Protein AF-A0A7S1JGA7-F1 (afdb_monomer_lite)

Structure (mmCIF, N/CA/C/O backbone):
data_AF-A0A7S1JGA7-F1
#
_entry.id   AF-A0A7S1JGA7-F1
#
loop_
_atom_site.group_PDB
_atom_site.id
_atom_site.type_symbol
_atom_site.label_atom_id
_atom_site.label_alt_id
_atom_site.label_comp_id
_atom_site.label_asym_id
_atom_site.label_entity_id
_atom_site.label_seq_id
_atom_site.pdbx_PDB_ins_code
_atom_site.Cartn_x
_atom_site.Cartn_y
_atom_site.Cartn_z
_atom_site.occupancy
_atom_site.B_iso_or_equiv
_atom_site.auth_seq_id
_atom_site.auth_comp_id
_atom_site.auth_asym_id
_atom_site.auth_atom_id
_atom_site.pdbx_PDB_model_num
ATOM 1 N N . ALA A 1 1 ? 22.722 41.659 34.647 1.00 32.97 1 ALA A N 1
ATOM 2 C CA . ALA A 1 1 ? 23.735 42.444 33.923 1.00 32.97 1 ALA A CA 1
ATOM 3 C C . ALA A 1 1 ? 23.014 43.344 32.929 1.00 32.97 1 ALA A C 1
ATOM 5 O O . ALA A 1 1 ? 22.325 42.823 32.070 1.00 32.97 1 ALA A O 1
ATOM 6 N N . VAL A 1 2 ? 23.098 44.653 33.191 1.00 38.41 2 VAL A N 1
ATOM 7 C CA . VAL A 1 2 ? 22.962 45.831 32.311 1.00 38.41 2 VAL A CA 1
ATOM 8 C C . VAL A 1 2 ? 22.034 45.732 31.089 1.00 38.41 2 VAL A C 1
ATOM 10 O O . VAL A 1 2 ? 22.350 45.018 30.146 1.00 38.41 2 VAL A O 1
ATOM 13 N N . LEU A 1 3 ? 20.968 46.545 31.071 1.00 35.88 3 LEU A N 1
ATOM 14 C CA . LEU A 1 3 ? 20.708 47.625 30.088 1.00 35.88 3 LEU A CA 1
ATOM 15 C C . LEU A 1 3 ? 19.356 48.328 30.400 1.00 35.88 3 LEU A C 1
ATOM 17 O O . LEU A 1 3 ? 18.576 47.795 31.189 1.00 35.88 3 LEU A O 1
ATOM 21 N N . PRO A 1 4 ? 19.124 49.569 29.924 1.00 51.06 4 PRO A N 1
ATOM 22 C CA . PRO A 1 4 ? 18.794 50.690 30.798 1.00 51.06 4 PRO A CA 1
ATOM 23 C C . PRO A 1 4 ? 17.440 51.354 30.498 1.00 51.06 4 PRO A C 1
ATOM 25 O O . PRO A 1 4 ? 16.818 51.164 29.458 1.00 51.06 4 PRO A O 1
ATOM 28 N N . SER A 1 5 ? 17.032 52.199 31.440 1.00 45.12 5 SER A N 1
ATOM 29 C CA . SER A 1 5 ? 15.947 53.177 31.362 1.00 45.12 5 SER A CA 1
ATOM 30 C C . SER A 1 5 ? 16.303 54.397 30.498 1.00 45.12 5 SER A C 1
ATOM 32 O O . SER A 1 5 ? 17.408 54.924 30.623 1.00 45.12 5 SER A O 1
ATOM 34 N N . GLY A 1 6 ? 15.338 54.910 29.722 1.00 33.16 6 GLY A N 1
ATOM 35 C CA . GLY A 1 6 ? 15.445 56.186 29.001 1.00 33.16 6 GLY A CA 1
ATOM 36 C C . GLY A 1 6 ? 14.100 56.760 28.516 1.00 33.16 6 GLY A C 1
ATOM 37 O O . GLY A 1 6 ? 13.544 56.273 27.544 1.00 33.16 6 GLY A O 1
ATOM 38 N N . HIS A 1 7 ? 13.643 57.801 29.228 1.00 33.69 7 HIS A N 1
ATOM 39 C CA . HIS A 1 7 ? 12.920 59.029 28.819 1.00 33.69 7 HIS A CA 1
ATOM 40 C C . HIS A 1 7 ? 11.558 59.039 28.061 1.00 33.69 7 HIS A C 1
ATOM 42 O O . HIS A 1 7 ? 11.472 58.719 26.884 1.00 33.69 7 HIS A O 1
ATOM 48 N N . SER A 1 8 ? 10.520 59.525 28.784 1.00 33.44 8 SER A N 1
ATOM 49 C CA . SER A 1 8 ? 9.614 60.697 28.542 1.00 33.44 8 SER A CA 1
ATOM 50 C C . SER A 1 8 ? 9.329 61.159 27.090 1.00 33.44 8 SER A C 1
ATOM 52 O O . SER A 1 8 ? 10.276 61.317 26.335 1.00 33.44 8 SER A O 1
ATOM 54 N N . HIS A 1 9 ? 8.124 61.559 26.630 1.00 35.88 9 HIS A N 1
ATOM 55 C CA . HIS A 1 9 ? 7.052 62.417 27.204 1.00 35.88 9 HIS A CA 1
ATOM 56 C C . HIS A 1 9 ? 5.792 62.431 26.238 1.00 35.88 9 HIS A C 1
ATOM 58 O O . HIS A 1 9 ? 5.765 61.585 25.352 1.00 35.88 9 HIS A O 1
ATOM 64 N N . PRO A 1 10 ? 4.723 63.272 26.370 1.00 51.03 10 PRO A N 1
ATOM 65 C CA . PRO A 1 10 ? 3.353 62.845 26.730 1.00 51.03 10 PRO A CA 1
ATOM 66 C C . PRO A 1 10 ? 2.221 63.137 25.693 1.00 51.03 10 PRO A C 1
ATOM 68 O O . PRO A 1 10 ? 2.483 63.560 24.573 1.00 51.03 10 PRO A O 1
ATOM 71 N N . SER A 1 11 ? 0.960 63.017 26.165 1.00 31.55 11 SER A N 1
ATOM 72 C CA . SER A 1 11 ? -0.365 63.393 25.590 1.00 31.55 11 SER A CA 1
ATOM 73 C C . SER A 1 11 ? -1.135 62.222 24.950 1.00 31.55 11 SER A C 1
ATOM 75 O O . SER A 1 11 ? -0.540 61.388 24.293 1.00 31.55 11 SER A O 1
ATOM 77 N N . SER A 1 12 ? -2.450 62.033 25.081 1.00 31.97 12 SER A N 1
ATOM 78 C CA . SER A 1 12 ? -3.547 62.675 25.819 1.00 31.97 12 SER A CA 1
ATOM 79 C C . SER A 1 12 ? -4.762 61.716 25.785 1.00 31.97 12 SER A C 1
ATOM 81 O O . SER A 1 12 ? -4.814 60.825 24.943 1.00 31.97 12 SER A O 1
ATOM 83 N N . SER A 1 13 ? -5.742 61.953 26.665 1.00 30.86 13 SER A N 1
ATOM 84 C CA . SER A 1 13 ? -7.159 61.552 26.530 1.00 30.86 13 SER A CA 1
ATOM 85 C C . SER A 1 13 ? -7.577 60.107 26.865 1.00 30.86 13 SER A C 1
ATOM 87 O O . SER A 1 13 ? -7.687 59.239 26.013 1.00 30.86 13 SER A O 1
ATOM 89 N N . GLY A 1 14 ? -7.923 59.919 28.145 1.00 34.78 14 GLY A N 1
ATOM 90 C CA . GLY A 1 14 ? -9.293 59.602 28.580 1.00 34.78 14 GLY A CA 1
ATOM 91 C C . GLY A 1 14 ? -9.893 58.229 28.262 1.00 34.78 14 GLY A C 1
ATOM 92 O O . GLY A 1 14 ? -10.417 58.032 27.179 1.00 34.78 14 GLY A O 1
ATOM 93 N N . MET A 1 15 ? -10.011 57.371 29.282 1.00 29.48 15 MET A N 1
ATOM 94 C CA . MET A 1 15 ? -11.304 56.799 29.696 1.00 29.48 15 MET A CA 1
ATOM 95 C C . MET A 1 15 ? -11.171 56.015 31.009 1.00 29.48 15 MET A C 1
ATOM 97 O O . MET A 1 15 ? -10.240 55.240 31.207 1.00 29.48 15 MET A O 1
ATOM 101 N N . VAL A 1 16 ? -12.127 56.236 31.907 1.00 42.97 16 VAL A N 1
ATOM 102 C CA . VAL A 1 16 ? -12.306 55.533 33.181 1.00 42.97 16 VAL A CA 1
ATOM 103 C C . VAL A 1 16 ? -12.892 54.146 32.913 1.00 42.97 16 VAL A C 1
ATOM 105 O O . VAL A 1 16 ? -13.997 54.067 32.387 1.00 42.97 16 VAL A O 1
ATOM 108 N N . VAL A 1 17 ? -12.207 53.068 33.320 1.00 35.47 17 VAL A N 1
ATOM 109 C CA . VAL A 1 17 ? -12.809 51.731 33.506 1.00 35.47 17 VAL A CA 1
ATOM 110 C C . VAL A 1 17 ? -12.188 51.039 34.732 1.00 35.47 17 VAL A C 1
ATOM 112 O O . VAL A 1 17 ? -10.997 51.150 35.007 1.00 35.47 17 VAL A O 1
ATOM 115 N N . HIS A 1 18 ? -13.063 50.378 35.488 1.00 32.41 18 HIS A N 1
ATOM 116 C CA . HIS A 1 18 ? -12.925 49.749 36.802 1.00 32.41 18 HIS A CA 1
ATOM 117 C C . HIS A 1 18 ? -11.618 48.996 37.129 1.00 32.41 18 HIS A C 1
ATOM 119 O O . HIS A 1 18 ? -11.155 48.133 36.389 1.00 32.41 18 HIS A O 1
ATOM 125 N N . ARG A 1 19 ? -11.118 49.231 38.355 1.00 38.94 19 ARG A N 1
ATOM 126 C CA . ARG A 1 19 ? -10.185 48.353 39.082 1.00 38.94 19 ARG A CA 1
ATOM 127 C C . ARG A 1 19 ? -10.879 47.039 39.454 1.00 38.94 19 ARG A C 1
ATOM 129 O O . ARG A 1 19 ? -11.852 47.057 40.204 1.00 38.94 19 ARG A O 1
ATOM 136 N N . GLY A 1 20 ? -10.305 45.917 39.031 1.00 40.84 20 GLY A N 1
ATOM 137 C CA . GLY A 1 20 ? -10.621 44.596 39.562 1.00 40.84 20 GLY A CA 1
ATOM 138 C C . GLY A 1 20 ? -9.702 43.517 38.990 1.00 40.84 20 GLY A C 1
ATOM 139 O O . GLY A 1 20 ? -9.738 43.261 37.797 1.00 40.84 20 GLY A O 1
ATOM 140 N N . VAL A 1 21 ? -8.950 42.856 39.878 1.00 48.00 21 VAL A N 1
ATOM 141 C CA . VAL A 1 21 ? -8.251 41.567 39.680 1.00 48.00 21 VAL A CA 1
ATOM 142 C C . VAL A 1 21 ? -6.917 41.600 38.901 1.00 48.00 21 VAL A C 1
ATOM 144 O O . VAL A 1 21 ? -6.847 41.249 37.731 1.00 48.00 21 VAL A O 1
ATOM 147 N N . CYS A 1 22 ? -5.815 41.885 39.610 1.00 38.88 22 CYS A N 1
ATOM 148 C CA . CYS A 1 22 ? -4.433 41.581 39.181 1.00 38.88 22 CYS A CA 1
ATOM 149 C C . CYS A 1 22 ? -3.688 40.735 40.235 1.00 38.88 22 CYS A C 1
ATOM 151 O O . CYS A 1 22 ? -2.582 41.079 40.639 1.00 38.88 22 CYS A O 1
ATOM 153 N N . GLY A 1 23 ? -4.312 39.654 40.719 1.00 41.94 23 GLY A N 1
ATOM 154 C CA . GLY A 1 23 ? -3.731 38.779 41.752 1.00 41.94 23 GLY A CA 1
ATOM 155 C C . GLY A 1 23 ? -3.427 37.335 41.332 1.00 41.94 23 GLY A C 1
ATOM 156 O O . GLY A 1 23 ? -2.751 36.646 42.073 1.00 41.94 23 GLY A O 1
ATOM 157 N N . MET A 1 24 ? -3.897 36.850 40.173 1.00 42.75 24 MET A N 1
ATOM 158 C CA . MET A 1 24 ? -3.801 35.413 39.825 1.00 42.75 24 MET A CA 1
ATOM 159 C C . MET A 1 24 ? -2.665 35.034 38.859 1.00 42.75 24 MET A C 1
ATOM 161 O O . MET A 1 24 ? -2.435 33.849 38.631 1.00 42.75 24 MET A O 1
ATOM 165 N N . GLN A 1 25 ? -1.950 35.994 38.263 1.00 45.88 25 GLN A N 1
ATOM 166 C CA . GLN A 1 25 ? -0.939 35.676 37.241 1.00 45.88 25 GLN A CA 1
ATOM 167 C C . GLN A 1 25 ? 0.449 35.323 37.798 1.00 45.88 25 GLN A C 1
ATOM 169 O O . GLN A 1 25 ? 1.185 34.602 37.124 1.00 45.88 25 GLN A O 1
ATOM 174 N N . SER A 1 26 ? 0.815 35.783 38.999 1.00 51.28 26 SER A N 1
ATOM 175 C CA . SER A 1 26 ? 2.086 35.399 39.637 1.00 51.28 26 SER A CA 1
ATOM 176 C C . SER A 1 26 ? 2.062 33.939 40.079 1.00 51.28 26 SER A C 1
ATOM 178 O O . SER A 1 26 ? 2.957 33.170 39.738 1.00 51.28 26 SER A O 1
ATOM 180 N N . ASP A 1 27 ? 0.973 33.532 40.725 1.00 61.97 27 ASP A N 1
ATOM 181 C CA . ASP A 1 27 ? 0.888 32.237 41.402 1.00 61.97 27 ASP A CA 1
ATOM 182 C C . ASP A 1 27 ? 0.835 31.077 40.401 1.00 61.97 27 ASP A C 1
ATOM 184 O O . ASP A 1 27 ? 1.409 30.012 40.626 1.00 61.97 27 ASP A O 1
ATOM 188 N N . PHE A 1 28 ? 0.218 31.300 39.236 1.00 63.06 28 PHE A N 1
ATOM 189 C CA . PHE A 1 28 ? 0.198 30.309 38.162 1.00 63.06 28 PHE A CA 1
ATOM 190 C C . PHE A 1 28 ? 1.580 30.108 37.533 1.00 63.06 28 PHE A C 1
ATOM 192 O O . PHE A 1 28 ? 1.955 28.985 37.197 1.00 63.06 28 PHE A O 1
ATOM 199 N N . ARG A 1 29 ? 2.363 31.184 37.389 1.00 67.12 29 ARG A N 1
ATOM 200 C CA . ARG A 1 29 ? 3.711 31.114 36.819 1.00 67.12 29 ARG A CA 1
ATOM 201 C C . ARG A 1 29 ? 4.667 30.387 37.762 1.00 67.12 29 ARG A C 1
ATOM 203 O O . ARG A 1 29 ? 5.439 29.547 37.300 1.00 67.12 29 ARG A O 1
ATOM 210 N N . ASP A 1 30 ? 4.561 30.643 39.060 1.00 70.31 30 ASP A N 1
ATOM 211 C CA . ASP A 1 30 ? 5.393 29.990 40.071 1.00 70.31 30 ASP A CA 1
ATOM 212 C C . ASP A 1 30 ? 5.036 28.503 40.231 1.00 70.31 30 ASP A C 1
ATOM 214 O O . ASP A 1 30 ? 5.934 27.660 40.319 1.00 70.31 30 ASP A O 1
ATOM 218 N N . ALA A 1 31 ? 3.750 28.144 40.132 1.00 73.56 31 ALA A N 1
ATOM 219 C CA . ALA A 1 31 ? 3.309 26.747 40.108 1.00 73.56 31 ALA A CA 1
ATOM 220 C C . ALA A 1 31 ? 3.849 25.978 38.885 1.00 73.56 31 ALA A C 1
ATOM 222 O O . ALA A 1 31 ? 4.246 24.816 38.998 1.00 73.56 31 ALA A O 1
ATOM 223 N N . LEU A 1 32 ? 3.918 26.627 37.718 1.00 75.56 32 LEU A N 1
ATOM 224 C CA . LEU A 1 32 ? 4.415 26.017 36.480 1.00 75.56 32 LEU A CA 1
ATOM 225 C C . LEU A 1 32 ? 5.935 25.799 36.516 1.00 75.56 32 LEU A C 1
ATOM 227 O O . LEU A 1 32 ? 6.427 24.763 36.066 1.00 75.56 32 LEU A O 1
ATOM 231 N N . VAL A 1 33 ? 6.676 26.739 37.110 1.00 81.88 33 VAL A N 1
ATOM 232 C CA . VAL A 1 33 ? 8.126 26.612 37.328 1.00 81.88 33 VAL A CA 1
ATOM 233 C C . VAL A 1 33 ? 8.431 25.513 38.350 1.00 81.88 33 VAL A C 1
ATOM 235 O O . VAL A 1 33 ? 9.331 24.704 38.120 1.00 81.88 33 VAL A O 1
ATOM 238 N N . GLN A 1 34 ? 7.654 25.414 39.435 1.00 80.75 34 GLN A N 1
ATOM 239 C CA . GLN A 1 34 ? 7.800 24.322 40.401 1.00 80.75 34 GLN A CA 1
ATOM 240 C C . GLN A 1 34 ? 7.491 22.958 39.774 1.00 80.75 34 GLN A C 1
ATOM 242 O O . GLN A 1 34 ? 8.272 22.022 39.945 1.00 80.75 34 GLN A O 1
ATOM 247 N N . ALA A 1 35 ? 6.412 22.841 38.993 1.00 79.75 35 ALA A N 1
ATOM 248 C CA . ALA A 1 35 ? 6.061 21.598 38.306 1.00 79.75 35 ALA A CA 1
ATOM 249 C C . ALA A 1 35 ? 7.159 21.146 37.324 1.00 79.75 35 ALA A C 1
ATOM 251 O O . ALA A 1 35 ? 7.525 19.970 37.303 1.00 79.75 35 ALA A O 1
ATOM 252 N N . ALA A 1 36 ? 7.743 22.077 36.562 1.00 80.12 36 ALA A N 1
ATOM 253 C CA . ALA A 1 36 ? 8.866 21.782 35.673 1.00 80.12 36 ALA A CA 1
ATOM 254 C C . ALA A 1 36 ? 10.118 21.322 36.447 1.00 80.12 36 ALA A C 1
ATOM 256 O O . ALA A 1 36 ? 10.783 20.371 36.033 1.00 80.12 36 ALA A O 1
ATOM 257 N N . GLY A 1 37 ? 10.403 21.939 37.599 1.00 89.69 37 GLY A N 1
ATOM 258 C CA . GLY A 1 37 ? 11.495 21.530 38.487 1.00 89.69 37 GLY A CA 1
ATOM 259 C C . GLY A 1 37 ? 11.344 20.095 39.002 1.00 89.69 37 GLY A C 1
ATOM 260 O O . GLY A 1 37 ? 12.302 19.322 38.958 1.00 89.69 37 GLY A O 1
ATOM 261 N N . TRP A 1 38 ? 10.132 19.702 39.406 1.00 88.19 38 TRP A N 1
ATOM 262 C CA . TRP A 1 38 ? 9.838 18.340 39.871 1.00 88.19 38 TRP A CA 1
ATOM 263 C C . TRP A 1 38 ? 10.010 17.282 38.776 1.00 88.19 38 TRP A C 1
ATOM 265 O O . TRP A 1 38 ? 10.571 16.216 39.036 1.00 88.19 38 TRP A O 1
ATOM 275 N N . VAL A 1 39 ? 9.594 17.577 37.542 1.00 81.81 39 VAL A N 1
ATOM 276 C CA . VAL A 1 39 ? 9.757 16.656 36.403 1.00 81.81 39 VAL A CA 1
ATOM 277 C C . VAL A 1 39 ? 11.236 16.446 36.070 1.00 81.81 39 VAL A C 1
ATOM 279 O O . VAL A 1 39 ? 11.665 15.308 35.870 1.00 81.81 39 VAL A O 1
ATOM 282 N N . ILE A 1 40 ? 12.035 17.517 36.068 1.00 84.81 40 ILE A N 1
ATOM 283 C CA . ILE A 1 40 ? 13.480 17.434 35.812 1.00 84.81 40 ILE A CA 1
ATOM 284 C C . ILE A 1 40 ? 14.184 16.659 36.935 1.00 84.81 40 ILE A C 1
ATOM 286 O O . ILE A 1 40 ? 15.007 15.786 36.654 1.00 84.81 40 ILE A O 1
ATOM 290 N N . ALA A 1 41 ? 13.828 16.912 38.198 1.00 83.00 41 ALA A N 1
ATOM 291 C CA . ALA A 1 41 ? 14.390 16.198 39.342 1.00 83.00 41 ALA A CA 1
ATOM 292 C C . ALA A 1 41 ? 14.052 14.697 39.314 1.00 83.00 41 ALA A C 1
ATOM 294 O O . ALA A 1 41 ? 14.937 13.867 39.531 1.00 83.00 41 ALA A O 1
ATOM 295 N N . MET A 1 42 ? 12.810 14.322 38.979 1.00 81.25 42 MET A N 1
ATOM 296 C CA . MET A 1 42 ? 12.433 12.913 38.816 1.00 81.25 42 MET A CA 1
ATOM 297 C C . MET A 1 42 ? 13.197 12.247 37.672 1.00 81.25 42 MET A C 1
ATOM 299 O O . MET A 1 42 ? 13.697 11.136 37.841 1.00 81.25 42 MET A O 1
ATOM 303 N N . PHE A 1 43 ? 13.337 12.927 36.532 1.00 78.81 43 PHE A N 1
ATOM 304 C CA . PHE A 1 43 ? 14.060 12.389 35.383 1.00 78.81 43 PHE A CA 1
ATOM 305 C C . PHE A 1 43 ? 15.541 12.151 35.707 1.00 78.81 43 PHE A C 1
ATOM 307 O O . PHE A 1 43 ? 16.066 11.070 35.448 1.00 78.81 43 PHE A O 1
ATOM 314 N N . LEU A 1 44 ? 16.198 13.112 36.365 1.00 79.69 44 LEU A N 1
ATOM 315 C CA . LEU A 1 44 ? 17.586 12.970 36.808 1.00 79.69 44 LEU A CA 1
ATOM 316 C C . LEU A 1 44 ? 17.748 11.862 37.854 1.00 79.69 44 LEU A C 1
ATOM 318 O O . LEU A 1 44 ? 18.704 11.096 37.773 1.00 79.69 44 LEU A O 1
ATOM 322 N N . THR A 1 45 ? 16.802 11.715 38.783 1.00 82.06 45 THR A N 1
ATOM 323 C CA . THR A 1 45 ? 16.841 10.654 39.804 1.00 82.06 45 THR A CA 1
ATOM 324 C C . THR A 1 45 ? 16.699 9.264 39.180 1.00 82.06 45 THR A C 1
ATOM 326 O O . THR A 1 45 ? 17.418 8.342 39.559 1.00 82.06 45 THR A O 1
ATOM 329 N N . VAL A 1 46 ? 15.833 9.108 38.173 1.00 78.75 46 VAL A N 1
ATOM 330 C CA . VAL A 1 46 ? 15.691 7.850 37.423 1.00 78.75 46 VAL A CA 1
ATOM 331 C C . VAL A 1 46 ? 16.955 7.555 36.610 1.00 78.75 46 VAL A C 1
ATOM 333 O O . VAL A 1 46 ? 17.453 6.431 36.640 1.00 78.75 46 VAL A O 1
ATOM 336 N N . CYS A 1 47 ? 17.526 8.555 35.935 1.00 70.56 47 CYS A N 1
ATOM 337 C CA . CYS A 1 47 ? 18.758 8.379 35.165 1.00 70.56 47 CYS A CA 1
ATOM 338 C C . CYS A 1 47 ? 19.972 8.045 36.049 1.00 70.56 47 CYS A C 1
ATOM 340 O O . CYS A 1 47 ? 20.756 7.169 35.685 1.00 70.56 47 CYS A O 1
ATOM 342 N N . LEU A 1 48 ? 20.114 8.683 37.217 1.00 71.38 48 LEU A N 1
ATOM 343 C CA . LEU A 1 48 ? 21.175 8.355 38.176 1.00 71.38 48 LEU A CA 1
ATOM 344 C C . LEU A 1 48 ? 20.944 7.003 38.864 1.00 71.38 48 LEU A C 1
ATOM 346 O O . LEU A 1 48 ? 21.905 6.270 39.087 1.00 71.38 48 LEU A O 1
ATOM 350 N N . GLY A 1 49 ? 19.692 6.631 39.146 1.00 71.81 49 GLY A N 1
ATOM 351 C CA . GLY A 1 49 ? 19.352 5.330 39.726 1.00 71.81 49 GLY A CA 1
ATOM 352 C C . GLY A 1 49 ? 19.671 4.158 38.793 1.00 71.81 49 GLY A C 1
ATOM 353 O O . GLY A 1 49 ? 20.173 3.132 39.241 1.00 71.81 49 GLY A O 1
ATOM 354 N N . VAL A 1 50 ? 19.467 4.325 37.481 1.00 64.12 50 VAL A N 1
ATOM 355 C CA . VAL A 1 50 ? 19.805 3.303 36.472 1.00 64.12 50 VAL A CA 1
ATOM 356 C C . VAL A 1 50 ? 21.323 3.162 36.275 1.00 64.12 50 VAL A C 1
ATOM 358 O O . VAL A 1 50 ? 21.795 2.082 35.925 1.00 64.12 50 VAL A O 1
ATOM 361 N N . ALA A 1 51 ? 22.106 4.208 36.552 1.00 52.25 51 ALA A N 1
ATOM 362 C CA . ALA A 1 51 ? 23.566 4.171 36.448 1.00 52.25 51 ALA A CA 1
ATOM 363 C C . ALA A 1 51 ? 24.266 3.477 37.637 1.00 52.25 51 ALA A C 1
ATOM 365 O O . ALA A 1 51 ? 25.446 3.148 37.534 1.00 52.25 51 ALA A O 1
ATOM 366 N N . LEU A 1 52 ? 23.561 3.238 38.751 1.00 53.28 52 LEU A N 1
ATOM 367 C CA . LEU A 1 52 ? 24.149 2.779 40.017 1.00 53.28 52 LEU A CA 1
ATOM 368 C C . LEU A 1 52 ? 23.710 1.374 40.460 1.00 53.28 52 LEU A C 1
ATOM 370 O O . LEU A 1 52 ? 23.894 1.032 41.623 1.00 53.28 52 LEU A O 1
ATOM 374 N N . VAL A 1 53 ? 23.171 0.535 39.568 1.00 51.94 53 VAL A N 1
ATOM 375 C CA . VAL A 1 53 ? 22.870 -0.875 39.889 1.00 51.94 53 VAL A CA 1
ATOM 376 C C . VAL A 1 53 ? 24.003 -1.783 39.385 1.00 51.94 53 VAL A C 1
ATOM 378 O O . VAL A 1 53 ? 24.055 -2.081 38.188 1.00 51.94 53 VAL A O 1
ATOM 381 N N . PRO A 1 54 ? 24.920 -2.260 40.252 1.00 43.19 54 PRO A N 1
ATOM 382 C CA . PRO A 1 54 ? 25.911 -3.246 39.868 1.00 43.19 54 PRO A CA 1
ATOM 383 C C . PRO A 1 54 ? 25.293 -4.644 39.961 1.00 43.19 54 PRO A C 1
ATOM 385 O O . PRO A 1 54 ? 24.851 -5.077 41.021 1.00 43.19 54 PRO A O 1
ATOM 388 N N . GLY A 1 55 ? 25.308 -5.368 38.844 1.00 54.31 55 GLY A N 1
ATOM 389 C CA . GLY A 1 55 ? 25.072 -6.811 38.832 1.00 54.31 55 GLY A CA 1
ATOM 390 C C . GLY A 1 55 ? 23.653 -7.233 38.465 1.00 54.31 55 GLY A C 1
ATOM 391 O O . GLY A 1 55 ? 22.872 -7.640 39.314 1.00 54.31 55 GLY A O 1
ATOM 392 N N . THR A 1 56 ? 23.366 -7.277 37.164 1.00 37.28 56 THR A N 1
ATOM 393 C CA . THR A 1 56 ? 22.480 -8.311 36.609 1.00 37.28 56 THR A CA 1
ATOM 394 C C . THR A 1 56 ? 23.108 -8.895 35.335 1.00 37.28 56 THR A C 1
ATOM 396 O O . THR A 1 56 ? 23.736 -8.164 34.562 1.00 37.28 56 THR A O 1
ATOM 399 N N . PRO A 1 57 ? 23.028 -10.222 35.129 1.00 39.41 57 PRO A N 1
ATOM 400 C CA . PRO A 1 57 ? 23.697 -10.907 34.029 1.00 39.41 57 PRO A CA 1
ATOM 401 C C . PRO A 1 57 ? 22.957 -10.663 32.707 1.00 39.41 57 PRO A C 1
ATOM 403 O O . PRO A 1 57 ? 21.740 -10.812 32.624 1.00 39.41 57 PRO A O 1
ATOM 406 N N . LYS A 1 58 ? 23.701 -10.309 31.654 1.00 35.75 58 LYS A N 1
ATOM 407 C CA . LYS A 1 58 ? 23.173 -10.152 30.289 1.00 35.75 58 LYS A CA 1
ATOM 408 C C . LYS A 1 58 ? 22.846 -11.523 29.684 1.00 35.75 58 LYS A C 1
ATOM 410 O O . LYS A 1 58 ? 23.764 -12.340 29.585 1.00 35.75 58 LYS A O 1
ATOM 415 N N . PRO A 1 59 ? 21.626 -11.774 29.180 1.00 37.00 59 PRO A N 1
ATOM 416 C CA . PRO A 1 59 ? 21.395 -12.871 28.260 1.00 37.00 59 PRO A CA 1
ATOM 417 C C . PRO A 1 59 ? 21.489 -12.378 26.803 1.00 37.00 59 PRO A C 1
ATOM 419 O O . PRO A 1 59 ? 21.087 -11.265 26.471 1.00 37.00 59 PRO A O 1
ATOM 422 N N . TYR A 1 60 ? 21.992 -13.265 25.945 1.00 31.73 60 TYR A N 1
ATOM 423 C CA . TYR A 1 60 ? 22.050 -13.210 24.478 1.00 31.73 60 TYR A CA 1
ATOM 424 C C . TYR A 1 60 ? 23.184 -12.413 23.806 1.00 31.73 60 TYR A C 1
ATOM 426 O O . TYR A 1 60 ? 23.108 -11.230 23.482 1.00 31.73 60 TYR A O 1
ATOM 434 N N . SER A 1 61 ? 24.222 -13.195 23.494 1.00 30.73 61 SER A N 1
ATOM 435 C CA . SER A 1 61 ? 25.171 -13.024 22.395 1.00 30.73 61 SER A CA 1
ATOM 436 C C . SER A 1 61 ? 24.447 -12.707 21.082 1.00 30.73 61 SER A C 1
ATOM 438 O O . SER A 1 61 ? 23.691 -13.524 20.558 1.00 30.73 61 SER A O 1
ATOM 440 N N . THR A 1 62 ? 24.704 -11.517 20.541 1.00 31.44 62 THR A N 1
ATOM 441 C CA . THR A 1 62 ? 24.453 -11.193 19.135 1.00 31.44 62 THR A CA 1
ATOM 442 C C . THR A 1 62 ? 25.814 -11.213 18.453 1.00 31.44 62 THR A C 1
ATOM 444 O O . THR A 1 62 ? 26.659 -10.363 18.733 1.00 31.44 62 THR A O 1
ATOM 447 N N . GLN A 1 63 ? 26.063 -12.204 17.596 1.00 29.33 63 GLN A N 1
ATOM 448 C CA . GLN A 1 63 ? 27.247 -12.210 16.741 1.00 29.33 63 GLN A CA 1
ATOM 449 C C . GLN A 1 63 ? 27.138 -11.048 15.746 1.00 29.33 63 GLN A C 1
ATOM 451 O O . GLN A 1 63 ? 26.426 -11.128 14.745 1.00 29.33 63 GLN A O 1
ATOM 456 N N . LEU A 1 64 ? 27.839 -9.951 16.039 1.00 28.16 64 LEU A N 1
ATOM 457 C CA . LEU A 1 64 ? 28.129 -8.911 15.063 1.00 28.16 64 LEU A CA 1
ATOM 458 C C . LEU A 1 64 ? 29.119 -9.463 14.034 1.00 28.16 64 LEU A C 1
ATOM 460 O O . LEU A 1 64 ? 30.235 -9.856 14.370 1.00 28.16 64 LEU A O 1
ATOM 464 N N . TRP A 1 65 ? 28.713 -9.430 12.768 1.00 28.59 65 TRP A N 1
ATOM 465 C CA . TRP A 1 65 ? 29.623 -9.493 11.633 1.00 28.59 65 TRP A CA 1
ATOM 466 C C . TRP A 1 65 ? 30.575 -8.293 11.687 1.00 28.59 65 TRP A C 1
ATOM 468 O O . TRP A 1 65 ? 30.167 -7.150 11.480 1.00 28.59 65 TRP A O 1
ATOM 478 N N . THR A 1 66 ? 31.849 -8.550 11.965 1.00 28.73 66 THR A N 1
ATOM 479 C CA . THR A 1 66 ? 32.930 -7.582 11.785 1.00 28.73 66 THR A CA 1
ATOM 480 C C . THR A 1 66 ? 33.294 -7.509 10.301 1.00 28.73 66 THR A C 1
ATOM 482 O O . THR A 1 66 ? 33.708 -8.489 9.685 1.00 28.73 66 THR A O 1
ATOM 485 N N . ALA A 1 67 ? 33.121 -6.331 9.703 1.00 28.30 67 ALA A N 1
ATOM 486 C CA . ALA A 1 67 ? 33.663 -6.020 8.385 1.00 28.30 67 ALA A CA 1
ATOM 487 C C . ALA A 1 67 ? 35.205 -5.945 8.456 1.00 28.30 67 ALA A C 1
ATOM 489 O O . ALA A 1 67 ? 35.736 -5.408 9.435 1.00 28.30 67 ALA A O 1
ATOM 490 N N . PRO A 1 68 ? 35.950 -6.442 7.451 1.00 33.72 68 PRO A N 1
ATOM 491 C CA . PRO A 1 68 ? 37.398 -6.318 7.442 1.00 33.72 68 PRO A CA 1
ATOM 492 C C . PRO A 1 68 ? 37.811 -4.872 7.145 1.00 33.72 68 PRO A C 1
ATOM 494 O O . PRO A 1 68 ? 37.262 -4.208 6.264 1.00 33.72 68 PRO A O 1
ATOM 497 N N . ARG A 1 69 ? 38.805 -4.407 7.908 1.00 28.66 69 ARG A N 1
ATOM 498 C CA . ARG A 1 69 ? 39.483 -3.114 7.771 1.00 28.66 69 ARG A CA 1
ATOM 499 C C . ARG A 1 69 ? 39.936 -2.892 6.324 1.00 28.66 69 ARG A C 1
ATOM 501 O O . ARG A 1 69 ? 40.740 -3.660 5.802 1.00 28.66 69 ARG A O 1
ATOM 508 N N . SER A 1 70 ? 39.453 -1.817 5.706 1.00 29.08 70 SER A N 1
ATOM 509 C CA . SER A 1 70 ? 39.973 -1.304 4.441 1.00 29.08 70 SER A CA 1
ATOM 510 C C . SER A 1 70 ? 41.353 -0.690 4.665 1.00 29.08 70 SER A C 1
ATOM 512 O O . SER A 1 70 ? 41.497 0.268 5.427 1.00 29.08 70 SER A O 1
ATOM 514 N N . SER A 1 71 ? 42.351 -1.242 3.985 1.00 29.22 71 SER A N 1
ATOM 515 C CA . SER A 1 71 ? 43.649 -0.620 3.776 1.00 29.22 71 SER A CA 1
ATOM 516 C C . SER A 1 71 ? 43.493 0.699 3.016 1.00 29.22 71 SER A C 1
ATOM 518 O O . SER A 1 71 ? 42.711 0.833 2.074 1.00 29.22 71 SER A O 1
ATOM 520 N N . THR A 1 72 ? 44.252 1.687 3.466 1.00 34.59 72 THR A N 1
ATOM 521 C CA . THR A 1 72 ? 44.496 2.972 2.823 1.00 34.59 72 THR A CA 1
ATOM 522 C C . THR A 1 72 ? 45.031 2.760 1.406 1.00 34.59 72 THR A C 1
ATOM 524 O O . THR A 1 72 ? 46.168 2.338 1.218 1.00 34.59 72 THR A O 1
ATOM 527 N N . VAL A 1 73 ? 44.212 3.074 0.400 1.00 30.75 73 VAL A N 1
ATOM 528 C CA . VAL A 1 73 ? 44.651 3.212 -0.993 1.00 30.75 73 VAL A CA 1
ATOM 529 C C . VAL A 1 73 ? 44.717 4.698 -1.315 1.00 30.75 73 VAL A C 1
ATOM 531 O O . VAL A 1 73 ? 43.713 5.412 -1.300 1.00 30.75 73 VAL A O 1
ATOM 534 N N . THR A 1 74 ? 45.935 5.157 -1.574 1.00 32.00 74 THR A N 1
ATOM 535 C CA . THR A 1 74 ? 46.275 6.480 -2.087 1.00 32.00 74 THR A CA 1
ATOM 536 C C . THR A 1 74 ? 45.591 6.729 -3.433 1.00 32.00 74 THR A C 1
ATOM 538 O O . THR A 1 74 ? 45.636 5.920 -4.358 1.00 32.00 74 THR A O 1
ATOM 541 N N . ARG A 1 75 ? 44.913 7.873 -3.526 1.00 27.42 75 ARG A N 1
ATOM 542 C CA . ARG A 1 75 ? 44.149 8.333 -4.690 1.00 27.42 75 ARG A CA 1
ATOM 543 C C . ARG A 1 75 ? 45.093 9.112 -5.620 1.00 27.42 75 ARG A C 1
ATOM 545 O O . ARG A 1 75 ? 45.659 10.098 -5.152 1.00 27.42 75 ARG A O 1
ATOM 552 N N . PRO A 1 76 ? 45.270 8.753 -6.905 1.00 31.17 76 PRO A N 1
ATOM 553 C CA . PRO A 1 76 ? 45.982 9.622 -7.829 1.00 31.17 76 PRO A CA 1
ATOM 554 C C . PRO A 1 76 ? 45.041 10.742 -8.293 1.00 31.17 76 PRO A C 1
ATOM 556 O O . PRO A 1 76 ? 43.925 10.490 -8.757 1.00 31.17 76 PRO A O 1
ATOM 559 N N . GLN A 1 77 ? 45.498 11.987 -8.145 1.00 30.31 77 GLN A N 1
ATOM 560 C CA . GLN A 1 77 ? 44.904 13.161 -8.778 1.00 30.31 77 GLN A CA 1
ATOM 561 C C . GLN A 1 77 ? 44.943 12.982 -10.302 1.00 30.31 77 GLN A C 1
ATOM 563 O O . GLN A 1 77 ? 46.007 12.777 -10.882 1.00 30.31 77 GLN A O 1
ATOM 568 N N . ARG A 1 78 ? 43.782 13.080 -10.957 1.00 27.97 78 ARG A N 1
ATOM 569 C CA . ARG A 1 78 ? 43.692 13.328 -12.399 1.00 27.97 78 ARG A CA 1
ATOM 570 C C . ARG A 1 78 ? 43.376 14.803 -12.604 1.00 27.97 78 ARG A C 1
ATOM 572 O O . ARG A 1 78 ? 42.315 15.275 -12.206 1.00 27.97 78 ARG A O 1
ATOM 579 N N . SER A 1 79 ? 44.329 15.502 -13.201 1.00 27.77 79 SER A N 1
ATOM 580 C CA . SER A 1 79 ? 44.204 16.843 -13.751 1.00 27.77 79 SER A CA 1
ATOM 581 C C . SER A 1 79 ? 43.203 16.844 -14.911 1.00 27.77 79 SER A C 1
ATOM 583 O O . SER A 1 79 ? 43.283 16.030 -15.830 1.00 27.77 79 SER A O 1
ATOM 585 N N . HIS A 1 80 ? 42.244 17.766 -14.859 1.00 28.69 80 HIS A N 1
ATOM 586 C CA . HIS A 1 80 ? 41.376 18.090 -15.984 1.00 28.69 80 HIS A CA 1
ATOM 587 C C . HIS A 1 80 ? 42.119 19.060 -16.909 1.00 28.69 80 HIS A C 1
ATOM 589 O O . HIS A 1 80 ? 42.346 20.211 -16.544 1.00 28.69 80 HIS A O 1
ATOM 595 N N . HIS A 1 81 ? 42.492 18.602 -18.106 1.00 29.16 81 HIS A N 1
ATOM 596 C CA . HIS A 1 81 ? 42.847 19.492 -19.208 1.00 29.16 81 HIS A CA 1
ATOM 597 C C . HIS A 1 81 ? 41.562 20.060 -19.822 1.00 29.16 81 HIS A C 1
ATOM 599 O O . HIS A 1 81 ? 40.754 19.329 -20.394 1.00 29.16 81 HIS A O 1
ATOM 605 N N . LEU A 1 82 ? 41.389 21.373 -19.681 1.00 29.39 82 LEU A N 1
ATOM 606 C CA . LEU A 1 82 ? 40.468 22.195 -20.458 1.00 29.39 82 LEU A CA 1
ATOM 607 C C . LEU A 1 82 ? 41.055 22.382 -21.863 1.00 29.39 82 LEU A C 1
ATOM 609 O O . LEU A 1 82 ? 42.109 22.997 -22.009 1.00 29.39 82 LEU A O 1
ATOM 613 N N . LEU A 1 83 ? 40.368 21.880 -22.889 1.00 29.14 83 LEU A N 1
ATOM 614 C CA . LEU A 1 83 ? 40.547 22.338 -24.265 1.00 29.14 83 LEU A CA 1
ATOM 615 C C . LEU A 1 83 ? 39.330 23.180 -24.641 1.00 29.14 83 LEU A C 1
ATOM 617 O O . LEU A 1 83 ? 38.245 22.667 -24.910 1.00 29.14 83 LEU A O 1
ATOM 621 N N . SER A 1 84 ? 39.551 24.491 -24.589 1.00 29.22 84 SER A N 1
ATOM 622 C CA . SER A 1 84 ? 38.742 25.519 -25.231 1.00 29.22 84 SER A CA 1
ATOM 623 C C . SER A 1 84 ? 38.954 25.426 -26.740 1.00 29.22 84 SER A C 1
ATOM 625 O O . SER A 1 84 ? 40.093 25.491 -27.193 1.00 29.22 84 SER A O 1
ATOM 627 N N . LEU A 1 85 ? 37.878 25.254 -27.505 1.00 32.47 85 LEU A N 1
ATOM 628 C CA . LEU A 1 85 ? 37.850 25.469 -28.952 1.00 32.47 85 LEU A CA 1
ATOM 629 C C . LEU A 1 85 ? 36.393 25.684 -29.369 1.00 32.47 85 LEU A C 1
ATOM 631 O O . LEU A 1 85 ? 35.655 24.722 -29.574 1.00 32.47 85 LEU A O 1
ATOM 635 N N . ARG A 1 86 ? 35.984 26.953 -29.461 1.00 27.47 86 ARG A N 1
ATOM 636 C CA . ARG A 1 86 ? 34.953 27.444 -30.388 1.00 27.47 86 ARG A CA 1
ATOM 637 C C . ARG A 1 86 ? 34.873 28.967 -30.305 1.00 27.47 86 ARG A C 1
ATOM 639 O O . ARG A 1 86 ? 34.283 29.495 -29.379 1.00 27.47 86 ARG A O 1
ATOM 646 N N . ASP A 1 87 ? 35.433 29.611 -31.319 1.00 30.86 87 ASP A N 1
ATOM 647 C CA . ASP A 1 87 ? 34.952 30.874 -31.868 1.00 30.86 87 ASP A CA 1
ATOM 648 C C . ASP A 1 87 ? 35.220 30.832 -33.369 1.00 30.86 87 ASP A C 1
ATOM 650 O O . ASP A 1 87 ? 36.345 30.546 -33.780 1.00 30.86 87 ASP A O 1
ATOM 654 N N . SER A 1 88 ? 34.170 31.035 -34.169 1.00 28.62 88 SER A N 1
ATOM 655 C CA . SER A 1 88 ? 34.176 31.694 -35.486 1.00 28.62 88 SER A CA 1
ATOM 656 C C . SER A 1 88 ? 32.824 31.466 -36.161 1.00 28.62 88 SER A C 1
ATOM 658 O O . SER A 1 88 ? 32.586 30.462 -36.833 1.00 28.62 88 SER A O 1
ATOM 660 N N . THR A 1 89 ? 31.923 32.419 -35.955 1.00 31.59 89 THR A N 1
ATOM 661 C CA . THR A 1 89 ? 30.749 32.662 -36.794 1.00 31.59 89 THR A CA 1
ATOM 662 C C . THR A 1 89 ? 31.081 33.629 -37.928 1.00 31.59 89 THR A C 1
ATOM 664 O O . THR A 1 89 ? 31.866 34.557 -37.759 1.00 31.59 89 THR A O 1
ATOM 667 N N . SER A 1 90 ? 30.319 33.466 -39.011 1.00 31.06 90 SER A N 1
ATOM 668 C CA . SER A 1 90 ? 30.006 34.416 -40.088 1.00 31.06 90 SER A CA 1
ATOM 669 C C . SER A 1 90 ? 30.985 34.523 -41.264 1.00 31.06 90 SER A C 1
ATOM 671 O O . SER A 1 90 ? 32.053 35.109 -41.167 1.00 31.06 90 SER A O 1
ATOM 673 N N . GLN A 1 91 ? 30.526 34.063 -42.432 1.00 29.17 91 GLN A N 1
ATOM 674 C CA . GLN A 1 91 ? 30.245 34.984 -43.533 1.00 29.17 91 GLN A CA 1
ATOM 675 C C . GLN A 1 91 ? 29.213 34.407 -44.512 1.00 29.17 91 GLN A C 1
ATOM 677 O O . GLN A 1 91 ? 29.132 33.207 -44.760 1.00 29.17 91 GLN A O 1
ATOM 682 N N . ILE A 1 92 ? 28.384 35.331 -44.983 1.00 32.31 92 ILE A N 1
ATOM 683 C CA . ILE A 1 92 ? 27.241 35.213 -45.886 1.00 32.31 92 ILE A CA 1
ATOM 684 C C . ILE A 1 92 ? 27.746 35.162 -47.336 1.00 32.31 92 ILE A C 1
ATOM 686 O O . ILE A 1 92 ? 28.662 35.901 -47.683 1.00 32.31 92 ILE A O 1
ATOM 690 N N . GLY A 1 93 ? 27.103 34.368 -48.197 1.00 27.11 93 GLY A N 1
ATOM 691 C CA . GLY A 1 93 ? 27.300 34.421 -49.649 1.00 27.11 93 GLY A CA 1
ATOM 692 C C . GLY A 1 93 ? 26.253 33.598 -50.403 1.00 27.11 93 GLY A C 1
ATOM 693 O O . GLY A 1 93 ? 26.109 32.405 -50.165 1.00 27.11 93 GLY A O 1
ATOM 694 N N . GLN A 1 94 ? 25.485 34.267 -51.261 1.00 29.20 94 GLN A N 1
ATOM 695 C CA . GLN A 1 94 ? 24.326 33.780 -52.016 1.00 29.20 94 GLN A CA 1
ATOM 696 C C . GLN A 1 94 ? 24.704 32.873 -53.219 1.00 29.20 94 GLN A C 1
ATOM 698 O O . GLN A 1 94 ? 25.755 33.090 -53.804 1.00 29.20 94 GLN A O 1
ATOM 703 N N . LEU A 1 95 ? 23.814 31.901 -53.532 1.00 29.14 95 LEU A N 1
ATOM 704 C CA . LEU A 1 95 ? 23.305 31.321 -54.822 1.00 29.14 95 LEU A CA 1
ATOM 705 C C . LEU A 1 95 ? 24.084 31.513 -56.165 1.00 29.14 95 LEU A C 1
ATOM 707 O O . LEU A 1 95 ? 24.819 32.484 -56.264 1.00 29.14 95 LEU A O 1
ATOM 711 N N . PRO A 1 96 ? 23.818 30.766 -57.285 1.00 44.00 96 PRO A N 1
ATOM 712 C CA . PRO A 1 96 ? 22.861 29.660 -57.551 1.00 44.00 96 PRO A CA 1
ATOM 713 C C . PRO A 1 96 ? 23.392 28.482 -58.450 1.00 44.00 96 PRO A C 1
ATOM 715 O O . PRO A 1 96 ? 24.519 28.497 -58.924 1.00 44.00 96 PRO A O 1
ATOM 718 N N . LEU A 1 97 ? 22.495 27.520 -58.759 1.00 30.53 97 LEU A N 1
ATOM 719 C CA . LEU A 1 97 ? 22.403 26.674 -59.982 1.00 30.53 97 LEU A CA 1
ATOM 720 C C . LEU A 1 97 ? 23.523 25.664 -60.328 1.00 30.53 97 LEU A C 1
ATOM 722 O O . LEU A 1 97 ? 24.598 26.036 -60.776 1.00 30.53 97 LEU A O 1
ATOM 726 N N . SER A 1 98 ? 23.185 24.365 -60.328 1.00 28.66 98 SER A N 1
ATOM 727 C CA . SER A 1 98 ? 23.031 23.518 -61.541 1.00 28.66 98 SER A CA 1
ATOM 728 C C . SER A 1 98 ? 23.085 22.013 -61.206 1.00 28.66 98 SER A C 1
ATOM 730 O O . SER A 1 98 ? 24.025 21.515 -60.598 1.00 28.66 98 SER A O 1
ATOM 732 N N . SER A 1 99 ? 22.044 21.273 -61.610 1.00 30.59 99 SER A N 1
ATOM 733 C CA . SER A 1 99 ? 22.150 19.839 -61.946 1.00 30.59 99 SER A CA 1
ATOM 734 C C . SER A 1 99 ? 22.993 19.703 -63.225 1.00 30.59 99 SER A C 1
ATOM 736 O O . SER A 1 99 ? 22.983 20.657 -64.010 1.00 30.59 99 SER A O 1
ATOM 738 N N . PRO A 1 100 ? 23.663 18.563 -63.510 1.00 45.84 100 PRO A N 1
ATOM 739 C CA . PRO A 1 100 ? 22.922 17.470 -64.159 1.00 45.84 100 PRO A CA 1
ATOM 740 C C . PRO A 1 100 ? 23.509 16.034 -64.024 1.00 45.84 100 PRO A C 1
ATOM 742 O O . PRO A 1 100 ? 24.608 15.813 -63.532 1.00 45.84 100 PRO A O 1
ATOM 745 N N . VAL A 1 101 ? 22.742 15.086 -64.583 1.00 32.31 101 VAL A N 1
ATOM 746 C CA . VAL A 1 101 ? 23.166 13.819 -65.226 1.00 32.31 101 VAL A CA 1
ATOM 747 C C . VAL A 1 101 ? 23.419 12.570 -64.349 1.00 32.31 101 VAL A C 1
ATOM 749 O O . VAL A 1 101 ? 24.433 12.412 -63.678 1.00 32.31 101 VAL A O 1
ATOM 752 N N . ARG A 1 102 ? 22.479 11.617 -64.489 1.00 34.03 102 ARG A N 1
ATOM 753 C CA . ARG A 1 102 ? 22.627 10.154 -64.322 1.00 34.03 102 ARG A CA 1
ATOM 754 C C . ARG A 1 102 ? 23.647 9.571 -65.317 1.00 34.03 102 ARG A C 1
ATOM 756 O O . ARG A 1 102 ? 23.741 10.071 -66.433 1.00 34.03 102 ARG A O 1
ATOM 763 N N . PRO A 1 103 ? 24.199 8.382 -65.032 1.00 44.50 103 PRO A N 1
ATOM 764 C CA . PRO A 1 103 ? 23.771 7.265 -65.879 1.00 44.50 103 PRO A CA 1
ATOM 765 C C . PRO A 1 103 ? 23.439 5.980 -65.108 1.00 44.50 103 PRO A C 1
ATOM 767 O O . PRO A 1 103 ? 24.113 5.590 -64.158 1.00 44.50 103 PRO A O 1
ATOM 770 N N . ASP A 1 104 ? 22.381 5.327 -65.586 1.00 32.69 104 ASP A N 1
ATOM 771 C CA . ASP A 1 104 ? 22.025 3.927 -65.362 1.00 32.69 104 ASP A CA 1
ATOM 772 C C . ASP A 1 104 ? 23.080 2.999 -65.981 1.00 32.69 104 ASP A C 1
ATOM 774 O O . ASP A 1 104 ? 23.407 3.235 -67.137 1.00 32.69 104 ASP A O 1
ATOM 778 N N . ILE A 1 105 ? 23.513 1.918 -65.305 1.00 33.81 105 ILE A N 1
ATOM 779 C CA . ILE A 1 105 ? 23.946 0.652 -65.945 1.00 33.81 105 ILE A CA 1
ATOM 780 C C . ILE A 1 105 ? 23.683 -0.563 -65.019 1.00 33.81 105 ILE A C 1
ATOM 782 O O . ILE A 1 105 ? 24.290 -0.726 -63.966 1.00 33.81 105 ILE A O 1
ATOM 786 N N . HIS A 1 106 ? 22.775 -1.411 -65.511 1.00 30.95 106 HIS A N 1
ATOM 787 C CA . HIS A 1 106 ? 22.651 -2.877 -65.487 1.00 30.95 106 HIS A CA 1
ATOM 788 C C . HIS A 1 106 ? 22.744 -3.764 -64.223 1.00 30.95 106 HIS A C 1
ATOM 790 O O . HIS A 1 106 ? 23.778 -4.005 -63.609 1.00 30.95 106 HIS A O 1
ATOM 796 N N . SER A 1 107 ? 21.605 -4.442 -64.040 1.00 31.50 107 SER A N 1
ATOM 797 C CA . SER A 1 107 ? 21.359 -5.787 -63.516 1.00 31.50 107 SER A CA 1
ATOM 798 C C . SER A 1 107 ? 22.377 -6.872 -63.903 1.00 31.50 107 SER A C 1
ATOM 800 O O . SER A 1 107 ? 22.713 -7.015 -65.078 1.00 31.50 107 SER A O 1
ATOM 802 N N . SER A 1 108 ? 22.673 -7.789 -62.978 1.00 30.98 108 SER A N 1
ATOM 803 C CA . SER A 1 108 ? 22.815 -9.212 -63.321 1.00 30.98 108 SER A CA 1
ATOM 804 C C . SER A 1 108 ? 22.436 -10.122 -62.146 1.00 30.98 108 SER A C 1
ATOM 806 O O . SER A 1 108 ? 22.549 -9.767 -60.976 1.00 30.98 108 SER A O 1
ATOM 808 N N . ALA A 1 109 ? 21.861 -11.256 -62.529 1.00 35.22 109 ALA A N 1
ATOM 809 C CA . ALA A 1 109 ? 20.963 -12.138 -61.797 1.00 35.22 109 ALA A CA 1
ATOM 810 C C . ALA A 1 109 ? 21.706 -13.243 -60.986 1.00 35.22 109 ALA A C 1
ATOM 812 O O . ALA A 1 109 ? 22.937 -13.241 -60.925 1.00 35.22 109 ALA A O 1
ATOM 813 N N . PRO A 1 110 ? 20.986 -14.184 -60.337 1.00 46.34 110 PRO A N 1
ATOM 814 C CA . PRO A 1 110 ? 21.499 -15.033 -59.264 1.00 46.34 110 PRO A CA 1
ATOM 815 C C . PRO A 1 110 ? 22.167 -16.320 -59.773 1.00 46.34 110 PRO A C 1
ATOM 817 O O . PRO A 1 110 ? 21.828 -16.845 -60.832 1.00 46.34 110 PRO A O 1
ATOM 820 N N . ARG A 1 111 ? 23.079 -16.883 -58.969 1.00 31.06 111 ARG A N 1
ATOM 821 C CA . ARG A 1 111 ? 23.635 -18.230 -59.179 1.00 31.06 111 ARG A CA 1
ATOM 822 C C . ARG A 1 111 ? 22.799 -19.299 -58.457 1.00 31.06 111 ARG A C 1
ATOM 824 O O . ARG A 1 111 ? 22.571 -19.151 -57.256 1.00 31.06 111 ARG A O 1
ATOM 831 N N . PRO A 1 112 ? 22.412 -20.391 -59.141 1.00 44.41 112 PRO A N 1
ATOM 832 C CA . PRO A 1 112 ? 21.851 -21.594 -58.531 1.00 44.41 112 PRO A CA 1
ATOM 833 C C . PRO A 1 112 ? 22.843 -22.783 -58.538 1.00 44.41 112 PRO A C 1
ATOM 835 O O . PRO A 1 112 ? 23.950 -22.677 -59.061 1.00 44.41 112 PRO A O 1
ATOM 838 N N . THR A 1 113 ? 22.353 -23.931 -58.037 1.00 32.59 113 THR A N 1
ATOM 839 C CA . THR A 1 113 ? 22.794 -25.346 -58.210 1.00 32.59 113 THR A CA 1
ATOM 840 C C . THR A 1 113 ? 23.900 -25.887 -57.280 1.00 32.59 113 THR A C 1
ATOM 842 O O . THR A 1 113 ? 24.976 -25.310 -57.211 1.00 32.59 113 THR A O 1
ATOM 845 N N . THR A 1 114 ? 23.653 -26.824 -56.339 1.00 32.38 114 THR A N 1
ATOM 846 C CA . THR A 1 114 ? 23.253 -28.274 -56.302 1.00 32.38 114 THR A CA 1
ATOM 847 C C . THR A 1 114 ? 24.406 -29.294 -56.278 1.00 32.38 114 THR A C 1
ATOM 849 O O . THR A 1 114 ? 25.207 -29.336 -57.202 1.00 32.38 114 THR A O 1
ATOM 852 N N . ARG A 1 115 ? 24.378 -30.190 -55.264 1.00 27.81 115 ARG A N 1
ATOM 853 C CA . ARG A 1 115 ? 24.639 -31.669 -55.226 1.00 27.81 115 ARG A CA 1
ATOM 854 C C . ARG A 1 115 ? 25.031 -32.061 -53.785 1.00 27.81 115 ARG A C 1
ATOM 856 O O . ARG A 1 115 ? 25.873 -31.388 -53.214 1.00 27.81 115 ARG A O 1
ATOM 863 N N . VAL A 1 116 ? 24.384 -32.972 -53.042 1.00 34.06 116 VAL A N 1
ATOM 864 C CA . VAL A 1 116 ? 23.968 -34.394 -53.210 1.00 34.06 116 VAL A CA 1
ATOM 865 C C . VAL A 1 116 ? 25.131 -35.396 -53.288 1.00 34.06 116 VAL A C 1
ATOM 867 O O . VAL A 1 116 ? 25.780 -35.460 -54.324 1.00 34.06 116 VAL A O 1
ATOM 870 N N . MET A 1 117 ? 25.298 -36.206 -52.224 1.00 27.64 117 MET A N 1
ATOM 871 C CA . MET A 1 117 ? 25.378 -37.695 -52.140 1.00 27.64 117 MET A CA 1
ATOM 872 C C . MET A 1 117 ? 25.366 -38.084 -50.631 1.00 27.64 117 MET A C 1
ATOM 874 O O . MET A 1 117 ? 26.046 -37.424 -49.854 1.00 27.64 117 MET A O 1
ATOM 878 N N . HIS A 1 118 ? 24.414 -38.882 -50.102 1.00 29.92 118 HIS A N 1
ATOM 879 C CA . HIS A 1 118 ? 24.399 -40.364 -49.913 1.00 29.92 118 HIS A CA 1
ATOM 880 C C . HIS A 1 118 ? 25.711 -40.944 -49.323 1.00 29.92 118 HIS A C 1
ATOM 882 O O . HIS A 1 118 ? 26.776 -40.545 -49.763 1.00 29.92 118 HIS A O 1
ATOM 888 N N . ALA A 1 119 ? 25.771 -41.868 -48.348 1.00 28.80 119 ALA A N 1
ATOM 889 C CA . ALA A 1 119 ? 24.905 -42.983 -47.925 1.00 28.80 119 ALA A CA 1
ATOM 890 C C . ALA A 1 119 ? 25.193 -43.380 -46.444 1.00 28.80 119 ALA A C 1
ATOM 892 O O . ALA A 1 119 ? 26.281 -43.103 -45.955 1.00 28.80 119 ALA A O 1
ATOM 893 N N . GLY A 1 120 ? 24.231 -43.939 -45.687 1.00 27.58 120 GLY A N 1
ATOM 894 C CA . GLY A 1 120 ? 24.200 -45.371 -45.279 1.00 27.58 120 GLY A CA 1
ATOM 895 C C . GLY A 1 120 ? 24.738 -45.573 -43.839 1.00 27.58 120 GLY A C 1
ATOM 896 O O . GLY A 1 120 ? 25.580 -44.803 -43.417 1.00 27.58 120 GLY A O 1
ATOM 897 N N . ALA A 1 121 ? 24.349 -46.519 -42.978 1.00 30.33 121 ALA A N 1
ATOM 898 C CA . ALA A 1 121 ? 23.324 -47.556 -42.948 1.00 30.33 121 ALA A CA 1
ATOM 899 C C . ALA A 1 121 ? 23.142 -48.076 -41.486 1.00 30.33 121 ALA A C 1
ATOM 901 O O . ALA A 1 121 ? 24.062 -47.996 -40.682 1.00 30.33 121 ALA A O 1
ATOM 902 N N . ARG A 1 122 ? 21.930 -48.588 -41.210 1.00 31.47 122 ARG A N 1
ATOM 903 C CA . ARG A 1 122 ? 21.423 -49.635 -40.271 1.00 31.47 122 ARG A CA 1
ATOM 904 C C . ARG A 1 122 ? 22.293 -50.239 -39.140 1.00 31.47 122 ARG A C 1
ATOM 906 O O . ARG A 1 122 ? 23.420 -50.641 -39.382 1.00 31.47 122 ARG A O 1
ATOM 913 N N . CYS A 1 123 ? 21.641 -50.500 -37.989 1.00 27.06 123 CYS A N 1
ATOM 914 C CA . CYS A 1 123 ? 21.321 -51.822 -37.361 1.00 27.06 123 CYS A CA 1
ATOM 915 C C . CYS A 1 123 ? 20.743 -51.567 -35.936 1.00 27.06 123 CYS A C 1
ATOM 917 O O . CYS A 1 123 ? 21.290 -50.732 -35.231 1.00 27.06 123 CYS A O 1
ATOM 919 N N . VAL A 1 124 ? 19.535 -51.987 -35.518 1.00 30.88 124 VAL A N 1
ATOM 920 C CA . VAL A 1 124 ? 18.913 -53.318 -35.261 1.00 30.88 124 VAL A CA 1
ATOM 921 C C . VAL A 1 124 ? 19.370 -54.007 -33.958 1.00 30.88 124 VAL A C 1
ATOM 923 O O . VAL A 1 124 ? 20.528 -54.384 -33.840 1.00 30.88 124 VAL A O 1
ATOM 926 N N . GLY A 1 125 ? 18.385 -54.273 -33.079 1.00 28.50 125 GLY A N 1
ATOM 927 C CA . GLY A 1 125 ? 18.348 -55.348 -32.064 1.00 28.50 125 GLY A CA 1
ATOM 928 C C . GLY A 1 125 ? 18.822 -54.957 -30.657 1.00 28.50 125 GLY A C 1
ATOM 929 O O . GLY A 1 125 ? 19.720 -54.144 -30.521 1.00 28.50 125 GLY A O 1
ATOM 930 N N . CYS A 1 126 ? 18.312 -55.473 -29.538 1.00 28.25 126 CYS A N 1
ATOM 931 C CA . CYS A 1 126 ? 17.226 -56.400 -29.218 1.00 28.25 126 CYS A CA 1
ATOM 932 C C . CYS A 1 126 ? 16.957 -56.268 -27.702 1.00 28.25 126 CYS A C 1
ATOM 934 O O . CYS A 1 126 ? 17.883 -56.028 -26.929 1.00 28.25 126 CYS A O 1
ATOM 936 N N . ALA A 1 127 ? 15.708 -56.466 -27.279 1.00 35.12 127 ALA A N 1
ATOM 937 C CA . ALA A 1 127 ? 15.367 -56.805 -25.896 1.00 35.12 127 ALA A CA 1
ATOM 938 C C . ALA A 1 127 ? 15.841 -58.235 -25.558 1.00 35.12 127 ALA A C 1
ATOM 940 O O . ALA A 1 127 ? 16.082 -59.030 -26.472 1.00 35.12 127 ALA A O 1
ATOM 941 N N . PRO A 1 128 ? 15.890 -58.595 -24.264 1.00 46.78 128 PRO A N 1
ATOM 942 C CA . PRO A 1 128 ? 14.948 -59.633 -23.851 1.00 46.78 128 PRO A CA 1
ATOM 943 C C . PRO A 1 128 ? 14.286 -59.417 -22.478 1.00 46.78 128 PRO A C 1
ATOM 945 O O . PRO A 1 128 ? 14.803 -58.778 -21.566 1.00 46.78 128 PRO A O 1
ATOM 948 N N . THR A 1 129 ? 13.099 -60.011 -22.406 1.00 32.84 129 THR A N 1
ATOM 949 C CA . THR A 1 129 ? 12.191 -60.291 -21.286 1.00 32.84 129 THR A CA 1
ATOM 950 C C . THR A 1 129 ? 12.624 -61.476 -20.408 1.00 32.84 129 THR A C 1
ATOM 952 O O . THR A 1 129 ? 13.404 -62.305 -20.863 1.00 32.84 129 THR A O 1
ATOM 955 N N . GLN A 1 130 ? 11.919 -61.606 -19.265 1.00 32.44 130 GLN A N 1
ATOM 956 C CA . GLN A 1 130 ? 11.675 -62.780 -18.385 1.00 32.44 130 GLN A CA 1
ATOM 957 C C . GLN A 1 130 ? 12.449 -62.766 -17.048 1.00 32.44 130 GLN A C 1
ATOM 959 O O . GLN A 1 130 ? 13.606 -62.379 -17.032 1.00 32.44 130 GLN A O 1
ATOM 964 N N . THR A 1 131 ? 11.945 -63.168 -15.869 1.00 30.25 131 THR A N 1
ATOM 965 C CA . THR A 1 131 ? 10.655 -63.676 -15.319 1.00 30.25 131 THR A CA 1
ATOM 966 C C . THR A 1 131 ? 10.857 -63.861 -13.794 1.00 30.25 131 THR A C 1
ATOM 968 O O . THR A 1 131 ? 11.993 -64.060 -13.375 1.00 30.25 131 THR A O 1
ATOM 971 N N . GLY A 1 132 ? 9.776 -63.914 -12.995 1.00 27.41 132 GLY A N 1
ATOM 972 C CA . GLY A 1 132 ? 9.760 -64.451 -11.609 1.00 27.41 132 GLY A CA 1
ATOM 973 C C . GLY A 1 132 ? 9.171 -63.462 -10.587 1.00 27.41 132 GLY A C 1
ATOM 974 O O . GLY A 1 132 ? 9.885 -62.559 -10.179 1.00 27.41 132 GLY A O 1
ATOM 975 N N . LEU A 1 133 ? 7.871 -63.392 -10.255 1.00 31.75 133 LEU A N 1
ATOM 976 C CA . LEU A 1 133 ? 6.907 -64.352 -9.665 1.00 31.75 133 LEU A CA 1
ATOM 977 C C . LEU A 1 133 ? 7.231 -64.816 -8.222 1.00 31.75 133 LEU A C 1
ATOM 979 O O . LEU A 1 133 ? 8.021 -65.735 -8.049 1.00 31.75 133 LEU A O 1
ATOM 983 N N . ALA A 1 134 ? 6.565 -64.194 -7.230 1.00 29.59 134 ALA A N 1
ATOM 984 C CA . ALA A 1 134 ? 5.931 -64.761 -6.010 1.00 29.59 134 ALA A CA 1
ATOM 985 C C . ALA A 1 134 ? 5.511 -63.588 -5.078 1.00 29.59 134 ALA A C 1
ATOM 987 O O . ALA A 1 134 ? 6.358 -62.787 -4.703 1.00 29.59 134 ALA A O 1
ATOM 988 N N . ALA A 1 135 ? 4.212 -63.269 -4.937 1.00 30.81 135 ALA A N 1
ATOM 989 C CA . ALA A 1 135 ? 3.311 -63.656 -3.824 1.00 30.81 135 ALA A CA 1
ATOM 990 C C . ALA A 1 135 ? 3.799 -63.137 -2.443 1.00 30.81 135 ALA A C 1
ATOM 992 O O . ALA A 1 135 ? 4.942 -63.365 -2.090 1.00 30.81 135 ALA A O 1
ATOM 993 N N . SER A 1 136 ? 3.044 -62.447 -1.576 1.00 31.55 136 SER A N 1
ATOM 994 C CA . SER A 1 136 ? 1.592 -62.372 -1.330 1.00 31.55 136 SER A CA 1
ATOM 995 C C . SER A 1 136 ? 1.293 -61.365 -0.189 1.00 31.55 136 SER A C 1
ATOM 997 O O . SER A 1 136 ? 2.190 -61.061 0.592 1.00 31.55 136 SER A O 1
ATOM 999 N N . HIS A 1 137 ? 0.011 -60.984 -0.050 1.00 31.27 137 HIS A N 1
ATOM 1000 C CA . HIS A 1 137 ? -0.655 -60.180 1.006 1.00 31.27 137 HIS A CA 1
ATOM 1001 C C . HIS A 1 137 ? -0.422 -58.653 0.932 1.00 31.27 137 HIS A C 1
ATOM 1003 O O . HIS A 1 137 ? 0.695 -58.184 1.059 1.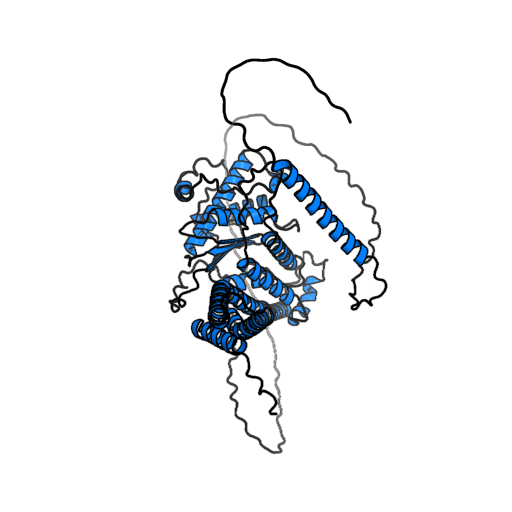00 31.27 137 HIS A O 1
ATOM 1009 N N . GLY A 1 138 ? -1.402 -57.767 0.736 1.00 29.39 138 GLY A N 1
ATOM 1010 C CA . GLY A 1 138 ? -2.856 -57.870 0.829 1.00 29.39 138 GLY A CA 1
ATOM 1011 C C . GLY A 1 138 ? -3.380 -56.999 1.971 1.00 29.39 138 GLY A C 1
ATOM 1012 O O . GLY A 1 138 ? -3.712 -57.548 3.010 1.00 29.39 138 GLY A O 1
ATOM 1013 N N . VAL A 1 139 ? -3.476 -55.675 1.779 1.00 31.92 139 VAL A N 1
ATOM 1014 C CA . VAL A 1 139 ? -4.397 -54.800 2.533 1.00 31.92 139 VAL A CA 1
ATOM 1015 C C . VAL A 1 139 ? -4.906 -53.691 1.608 1.00 31.92 139 VAL A C 1
ATOM 1017 O O . VAL A 1 139 ? -4.135 -52.945 1.009 1.00 31.92 139 VAL A O 1
ATOM 1020 N N . LEU A 1 140 ? -6.231 -53.634 1.494 1.00 32.59 140 LEU A N 1
ATOM 1021 C CA . LEU A 1 140 ? -7.029 -52.610 0.835 1.00 32.59 140 LEU A CA 1
ATOM 1022 C C . LEU A 1 140 ? -6.903 -51.254 1.544 1.00 32.59 140 LEU A C 1
ATOM 1024 O O . LEU A 1 140 ? -7.178 -51.164 2.736 1.00 32.59 140 LEU A O 1
ATOM 1028 N N . ALA A 1 141 ? -6.641 -50.189 0.787 1.00 31.31 141 ALA A N 1
ATOM 1029 C CA . ALA A 1 141 ? -7.236 -48.880 1.045 1.00 31.31 141 ALA A CA 1
ATOM 1030 C C . ALA A 1 141 ? -7.312 -48.091 -0.267 1.00 31.31 141 ALA A C 1
ATOM 1032 O O . ALA A 1 141 ? -6.312 -47.849 -0.940 1.00 31.31 141 ALA A O 1
ATOM 1033 N N . ALA A 1 142 ? -8.542 -47.753 -0.639 1.00 32.47 142 ALA A N 1
ATOM 1034 C CA . ALA A 1 142 ? -8.901 -47.000 -1.823 1.00 32.47 142 ALA A CA 1
ATOM 1035 C C . ALA A 1 142 ? -8.400 -45.548 -1.750 1.00 32.47 142 ALA A C 1
ATOM 1037 O O . ALA A 1 142 ? -8.507 -44.893 -0.716 1.00 32.47 142 ALA A O 1
ATOM 1038 N N . GLY A 1 143 ? -7.917 -45.035 -2.878 1.00 28.52 143 GLY A N 1
ATOM 1039 C CA . GLY A 1 143 ? -7.564 -43.630 -3.059 1.00 28.52 143 GLY A CA 1
ATOM 1040 C C . GLY A 1 143 ? -7.156 -43.382 -4.504 1.00 28.52 143 GLY A C 1
ATOM 1041 O O . GLY A 1 143 ? -5.993 -43.539 -4.861 1.00 28.52 143 GLY A O 1
ATOM 1042 N N . GLY A 1 144 ? -8.138 -43.074 -5.353 1.00 27.17 144 GLY A N 1
ATOM 1043 C CA . GLY A 1 144 ? -7.946 -42.835 -6.781 1.00 27.17 144 GLY A CA 1
ATOM 1044 C C . GLY A 1 144 ? -7.028 -41.643 -7.053 1.00 27.17 144 GLY A C 1
ATOM 1045 O O . GLY A 1 144 ? -7.381 -40.500 -6.781 1.00 27.17 144 GLY A O 1
ATOM 1046 N N . MET A 1 145 ? -5.865 -41.922 -7.638 1.00 29.53 145 MET A N 1
ATOM 1047 C CA . MET A 1 145 ? -4.997 -40.939 -8.281 1.00 29.53 145 MET A CA 1
ATOM 1048 C C . MET A 1 145 ? -5.470 -40.750 -9.722 1.00 29.53 145 MET A C 1
ATOM 1050 O O . MET A 1 145 ? -5.163 -41.556 -10.600 1.00 29.53 145 MET A O 1
ATOM 1054 N N . ALA A 1 146 ? -6.244 -39.691 -9.956 1.00 33.06 146 ALA A N 1
ATOM 1055 C CA . ALA A 1 146 ? -6.572 -39.234 -11.296 1.00 33.06 146 ALA A CA 1
ATOM 1056 C C . ALA A 1 146 ? -5.485 -38.275 -11.803 1.00 33.06 146 ALA A C 1
ATOM 1058 O O . ALA A 1 146 ? -5.159 -37.265 -11.181 1.00 33.06 146 ALA A O 1
ATOM 1059 N N . LEU A 1 147 ? -4.943 -38.643 -12.959 1.00 33.22 147 LEU A N 1
ATOM 1060 C CA . LEU A 1 147 ? -4.067 -37.875 -13.830 1.00 33.22 147 LEU A CA 1
ATOM 1061 C C . LEU A 1 147 ? -4.608 -36.460 -14.102 1.00 33.22 147 LEU A C 1
ATOM 1063 O O . LEU A 1 147 ? -5.610 -36.303 -14.792 1.00 33.22 147 LEU A O 1
ATOM 1067 N N . LEU A 1 148 ? -3.881 -35.436 -13.658 1.00 31.14 148 LEU A N 1
ATOM 1068 C CA . LEU A 1 148 ? -3.944 -34.073 -14.202 1.00 31.14 148 LEU A CA 1
ATOM 1069 C C . LEU A 1 148 ? -2.515 -33.592 -14.469 1.00 31.14 148 LEU A C 1
ATOM 1071 O O . LEU A 1 148 ? -1.972 -32.709 -13.813 1.00 31.14 148 LEU A O 1
ATOM 1075 N N . GLY A 1 149 ? -1.879 -34.252 -15.433 1.00 28.27 149 GLY A N 1
ATOM 1076 C CA . GLY A 1 149 ? -0.640 -33.799 -16.045 1.00 28.27 149 GLY A CA 1
ATOM 1077 C C . GLY A 1 149 ? -0.946 -33.175 -17.401 1.00 28.27 149 GLY A C 1
ATOM 1078 O O . GLY A 1 149 ? -1.399 -33.873 -18.302 1.00 28.27 149 GLY A O 1
ATOM 1079 N N . GLY A 1 150 ? -0.654 -31.882 -17.548 1.00 32.84 150 GLY A N 1
ATOM 1080 C CA . GLY A 1 150 ? -0.436 -31.267 -18.859 1.00 32.84 150 GLY A CA 1
ATOM 1081 C C . GLY A 1 150 ? -1.551 -30.366 -19.385 1.00 32.84 150 GLY A C 1
ATOM 1082 O O . GLY A 1 150 ? -2.238 -30.739 -20.324 1.00 32.84 150 GLY A O 1
ATOM 1083 N N . ALA A 1 151 ? -1.651 -29.142 -18.854 1.00 28.19 151 ALA A N 1
ATOM 1084 C CA . ALA A 1 151 ? -2.160 -27.974 -19.590 1.00 28.19 151 ALA A CA 1
ATOM 1085 C C . ALA A 1 151 ? -1.826 -26.650 -18.866 1.00 28.19 151 ALA A C 1
ATOM 1087 O O . ALA A 1 151 ? -2.699 -25.830 -18.613 1.00 28.19 151 ALA A O 1
ATOM 1088 N N . LEU A 1 152 ? -0.560 -26.424 -18.507 1.00 30.72 152 LEU A N 1
ATOM 1089 C CA . LEU A 1 152 ? -0.087 -25.112 -18.040 1.00 30.72 152 LEU A CA 1
ATOM 1090 C C . LEU A 1 152 ? 1.223 -24.766 -18.748 1.00 30.72 152 LEU A C 1
ATOM 1092 O O . LEU A 1 152 ? 2.294 -24.745 -18.159 1.00 30.72 152 LEU A O 1
ATOM 1096 N N . PHE A 1 153 ? 1.140 -24.525 -20.055 1.00 31.53 153 PHE A N 1
ATOM 1097 C CA . PHE A 1 153 ? 2.209 -23.886 -20.817 1.00 31.53 153 PHE A CA 1
ATOM 1098 C C . PHE A 1 153 ? 1.587 -22.968 -21.869 1.00 31.53 153 PHE A C 1
ATOM 1100 O O . PHE A 1 153 ? 0.841 -23.428 -22.727 1.00 31.53 153 PHE A O 1
ATOM 1107 N N . GLY A 1 154 ? 1.929 -21.674 -21.819 1.00 28.33 154 GLY A N 1
ATOM 1108 C CA . GLY A 1 154 ? 1.790 -20.799 -22.987 1.00 28.33 154 GLY A CA 1
ATOM 1109 C C . GLY A 1 154 ? 1.032 -19.480 -22.835 1.00 28.33 154 GLY A C 1
ATOM 1110 O O . GLY A 1 154 ? 0.456 -19.032 -23.816 1.00 28.33 154 GLY A O 1
ATOM 1111 N N . LEU A 1 155 ? 1.059 -18.799 -21.684 1.00 28.58 155 LEU A N 1
ATOM 1112 C CA . LEU A 1 155 ? 0.592 -17.402 -21.587 1.00 28.58 155 LEU A CA 1
ATOM 1113 C C . LEU A 1 155 ? 1.685 -16.469 -21.047 1.00 28.58 155 LEU A C 1
ATOM 1115 O O . LEU A 1 155 ? 1.521 -15.760 -20.065 1.00 28.58 155 LEU A O 1
ATOM 1119 N N . ARG A 1 156 ? 2.805 -16.386 -21.777 1.00 32.34 156 ARG A N 1
ATOM 1120 C CA . ARG A 1 156 ? 3.569 -15.128 -21.871 1.00 32.34 156 ARG A CA 1
ATOM 1121 C C . ARG A 1 156 ? 2.889 -14.225 -22.904 1.00 32.34 156 ARG A C 1
ATOM 1123 O O . ARG A 1 156 ? 3.459 -13.925 -23.948 1.00 32.34 156 ARG A O 1
ATOM 1130 N N . ARG A 1 157 ? 1.651 -13.807 -22.634 1.00 29.75 157 ARG A N 1
ATOM 1131 C CA . ARG A 1 157 ? 1.131 -12.579 -23.238 1.00 29.75 157 ARG A CA 1
ATOM 1132 C C . ARG A 1 157 ? 1.541 -11.447 -22.320 1.00 29.75 157 ARG A C 1
ATOM 1134 O O . ARG A 1 157 ? 1.361 -11.524 -21.110 1.00 29.75 157 ARG A O 1
ATOM 1141 N N . SER A 1 158 ? 2.133 -10.419 -22.904 1.00 31.69 158 SER A N 1
ATOM 1142 C CA . SER A 1 158 ? 2.172 -9.076 -22.350 1.00 31.69 158 SER A CA 1
ATOM 1143 C C . SER A 1 158 ? 0.747 -8.741 -21.919 1.00 31.69 158 SER A C 1
ATOM 1145 O O . SER A 1 158 ? -0.086 -8.396 -22.753 1.00 31.69 158 SER A O 1
ATOM 1147 N N . VAL A 1 159 ? 0.436 -8.923 -20.637 1.00 34.75 159 VAL A N 1
ATOM 1148 C CA . VAL A 1 159 ? -0.813 -8.433 -20.076 1.00 34.75 159 VAL A CA 1
ATOM 1149 C C . VAL A 1 159 ? -0.629 -6.922 -19.995 1.00 34.75 159 VAL A C 1
ATOM 1151 O O . VAL A 1 159 ? -0.192 -6.377 -18.985 1.00 34.75 159 VAL A O 1
ATOM 1154 N N . GLN A 1 160 ? -0.877 -6.235 -21.112 1.00 34.62 160 GLN A N 1
ATOM 1155 C CA . GLN A 1 160 ? -1.428 -4.897 -21.026 1.00 34.62 160 GLN A CA 1
ATOM 1156 C C . GLN A 1 160 ? -2.759 -5.095 -20.315 1.00 34.62 160 GLN A C 1
ATOM 1158 O O . GLN A 1 160 ? -3.756 -5.453 -20.937 1.00 34.62 160 GLN A O 1
ATOM 1163 N N . ILE A 1 161 ? -2.751 -4.920 -18.996 1.00 39.12 161 ILE A N 1
ATOM 1164 C CA . ILE A 1 161 ? -3.968 -4.656 -18.242 1.00 39.12 161 ILE A CA 1
ATOM 1165 C C . ILE A 1 161 ? -4.358 -3.236 -18.661 1.00 39.12 161 ILE A C 1
ATOM 1167 O O . ILE A 1 161 ? -4.144 -2.266 -17.943 1.00 39.12 161 ILE A O 1
ATOM 1171 N N . ARG A 1 162 ? -4.847 -3.088 -19.901 1.00 39.47 162 ARG A N 1
ATOM 1172 C CA . ARG A 1 162 ? -5.819 -2.033 -20.174 1.00 39.47 162 ARG A CA 1
ATOM 1173 C C . ARG A 1 162 ? -6.929 -2.267 -19.164 1.00 39.47 162 ARG A C 1
ATOM 1175 O O . ARG A 1 162 ? -7.195 -3.426 -18.857 1.00 39.47 162 ARG A O 1
ATOM 1182 N N . ALA A 1 163 ? -7.513 -1.200 -18.631 1.00 38.78 163 ALA A N 1
ATOM 1183 C CA . ALA A 1 163 ? -8.737 -1.305 -17.853 1.00 38.78 163 ALA A CA 1
ATOM 1184 C C . ALA A 1 163 ? -9.756 -2.079 -18.704 1.00 38.78 163 ALA A C 1
ATOM 1186 O O . ALA A 1 163 ? -10.381 -1.528 -19.602 1.00 38.78 163 ALA A O 1
ATOM 1187 N N . THR A 1 164 ? -9.797 -3.395 -18.540 1.00 38.62 164 THR A N 1
ATOM 1188 C CA . THR A 1 164 ? -10.826 -4.237 -19.104 1.00 38.62 164 THR A CA 1
ATOM 1189 C C . THR A 1 164 ? -11.965 -4.056 -18.131 1.00 38.62 164 THR A C 1
ATOM 1191 O O . THR A 1 164 ? -11.862 -4.486 -16.980 1.00 38.62 164 THR A O 1
ATOM 1194 N N . ASP A 1 165 ? -13.034 -3.416 -18.592 1.00 43.88 165 ASP A N 1
ATOM 1195 C CA . ASP A 1 165 ? -14.314 -3.303 -17.883 1.00 43.88 165 ASP A CA 1
ATOM 1196 C C . ASP A 1 165 ? -14.948 -4.688 -17.574 1.00 43.88 165 ASP A C 1
ATOM 1198 O O . ASP A 1 165 ? -16.032 -4.790 -17.003 1.00 43.88 165 ASP A O 1
ATOM 1202 N N . ASP A 1 166 ? -14.244 -5.781 -17.881 1.00 38.22 166 ASP A N 1
ATOM 1203 C CA . ASP A 1 166 ? -14.647 -7.174 -17.690 1.00 38.22 166 ASP A CA 1
ATOM 1204 C C . ASP A 1 166 ? -14.610 -7.656 -16.230 1.00 38.22 166 ASP A C 1
ATOM 1206 O O . ASP A 1 166 ? -14.955 -8.803 -15.958 1.00 38.22 166 ASP A O 1
ATOM 1210 N N . ASN A 1 167 ? -14.280 -6.791 -15.263 1.00 43.94 167 ASN A N 1
ATOM 1211 C CA . ASN A 1 167 ? -14.555 -7.067 -13.847 1.00 43.94 167 ASN A CA 1
ATOM 1212 C C . ASN A 1 167 ? -15.948 -6.570 -13.408 1.00 43.94 167 ASN A C 1
ATOM 1214 O O . ASN A 1 167 ? -16.184 -6.306 -12.234 1.00 43.94 167 ASN A O 1
ATOM 1218 N N . THR A 1 168 ? -16.894 -6.494 -14.349 1.00 42.16 168 THR A N 1
ATOM 1219 C CA . THR A 1 168 ? -18.345 -6.449 -14.087 1.00 42.16 168 THR A CA 1
ATOM 1220 C C . THR A 1 168 ? -18.914 -7.816 -13.710 1.00 42.16 168 THR A C 1
ATOM 1222 O O . THR A 1 168 ? -20.130 -8.006 -13.746 1.00 42.16 168 THR A O 1
ATOM 1225 N N . GLY A 1 169 ? -18.063 -8.765 -13.297 1.00 39.34 169 GLY A N 1
ATOM 1226 C CA . GLY A 1 169 ? -18.501 -9.889 -12.488 1.00 39.34 169 GLY A CA 1
ATOM 1227 C C . GLY A 1 169 ? -19.303 -9.330 -11.323 1.00 39.34 169 GLY A C 1
ATOM 1228 O O . GLY A 1 169 ? -18.740 -8.792 -10.373 1.00 39.34 169 GLY A O 1
ATOM 1229 N N . THR A 1 170 ? -20.624 -9.415 -11.441 1.00 40.91 170 THR A N 1
ATOM 1230 C CA . THR A 1 170 ? -21.623 -9.113 -10.426 1.00 40.91 170 THR A CA 1
ATOM 1231 C C . THR A 1 170 ? -21.485 -10.153 -9.321 1.00 40.91 170 THR A C 1
ATOM 1233 O O . THR A 1 170 ? -22.374 -10.958 -9.060 1.00 40.91 170 THR A O 1
ATOM 1236 N N . GLY A 1 171 ? -20.318 -10.171 -8.675 1.00 46.88 171 GLY A N 1
ATOM 1237 C CA . GLY A 1 171 ? -20.176 -10.761 -7.365 1.00 46.88 171 GLY A CA 1
ATOM 1238 C C . GLY A 1 171 ? -21.237 -10.115 -6.476 1.00 46.88 171 GLY A C 1
ATOM 1239 O O . GLY A 1 171 ? -21.490 -8.913 -6.619 1.00 46.88 171 GLY A O 1
ATOM 1240 N N . PRO A 1 172 ? -21.917 -10.899 -5.624 1.00 46.69 172 PRO A N 1
ATOM 1241 C CA . PRO A 1 172 ? -22.930 -10.362 -4.728 1.00 46.69 172 PRO A CA 1
ATOM 1242 C C . PRO A 1 172 ? -22.343 -9.147 -4.014 1.00 46.69 172 PRO A C 1
ATOM 1244 O O . PRO A 1 172 ? -21.223 -9.224 -3.501 1.00 46.69 172 PRO A O 1
ATOM 1247 N N . ALA A 1 173 ? -23.070 -8.025 -4.058 1.00 47.12 173 ALA A N 1
ATOM 1248 C CA . ALA A 1 173 ? -22.650 -6.786 -3.420 1.00 47.12 173 ALA A CA 1
ATOM 1249 C C . ALA A 1 173 ? -22.152 -7.120 -2.004 1.00 47.12 173 ALA A C 1
ATOM 1251 O O . ALA A 1 173 ? -22.872 -7.820 -1.279 1.00 47.12 173 ALA A O 1
ATOM 1252 N N . PRO A 1 174 ? -20.923 -6.714 -1.633 1.00 52.47 174 PRO A N 1
ATOM 1253 C CA . PRO A 1 174 ? -20.360 -7.084 -0.348 1.00 52.47 174 PRO A CA 1
ATOM 1254 C C . PRO A 1 174 ? -21.348 -6.651 0.740 1.00 52.47 174 PRO A C 1
ATOM 1256 O O . PRO A 1 174 ? -21.828 -5.513 0.692 1.00 52.47 174 PRO A O 1
ATOM 1259 N N . PRO A 1 175 ? -21.718 -7.547 1.671 1.00 49.94 175 PRO A N 1
ATOM 1260 C CA . PRO A 1 175 ? -22.718 -7.249 2.681 1.00 49.94 175 PRO A CA 1
ATOM 1261 C C . PRO A 1 175 ? -22.260 -6.033 3.490 1.00 49.94 175 PRO A C 1
ATOM 1263 O O . PRO A 1 175 ? -21.292 -6.106 4.238 1.00 49.94 175 PRO A O 1
ATOM 1266 N N . ASN A 1 176 ? -22.938 -4.906 3.254 1.00 48.50 176 ASN A N 1
ATOM 1267 C CA . ASN A 1 176 ? -22.984 -3.671 4.034 1.00 48.50 176 ASN A CA 1
ATOM 1268 C C . ASN A 1 176 ? -21.797 -3.450 4.992 1.00 48.50 176 ASN A C 1
ATOM 1270 O O . ASN A 1 176 ? -21.895 -3.746 6.181 1.00 48.50 176 ASN A O 1
ATOM 1274 N N . GLY A 1 177 ? -20.697 -2.869 4.505 1.00 59.84 177 GLY A N 1
ATOM 1275 C CA . GLY A 1 177 ? -19.661 -2.368 5.417 1.00 59.84 177 GLY A CA 1
ATOM 1276 C C . GLY A 1 177 ? -18.329 -1.980 4.792 1.00 59.84 177 GLY A C 1
ATOM 1277 O O . GLY A 1 177 ? -17.629 -1.139 5.349 1.00 59.84 177 GLY A O 1
ATOM 1278 N N . GLU A 1 178 ? -17.971 -2.531 3.634 1.00 60.81 178 GLU A N 1
ATOM 1279 C CA . GLU A 1 178 ? -16.694 -2.197 2.999 1.00 60.81 178 GLU A CA 1
ATOM 1280 C C . GLU A 1 178 ? -16.866 -1.053 2.007 1.00 60.81 178 GLU A C 1
ATOM 1282 O O . GLU A 1 178 ? -17.028 -1.259 0.808 1.00 60.81 178 GLU A O 1
ATOM 1287 N N . THR A 1 179 ? -16.865 0.179 2.517 1.00 78.12 179 THR A N 1
ATOM 1288 C CA . THR A 1 179 ? -16.887 1.357 1.644 1.00 78.12 179 THR A CA 1
ATOM 1289 C C . THR A 1 179 ? -15.512 1.667 1.067 1.00 78.12 179 THR A C 1
ATOM 1291 O O . THR A 1 179 ? -15.429 2.394 0.094 1.00 78.12 179 THR A O 1
ATOM 1294 N N . GLU A 1 180 ? -14.427 1.130 1.620 1.00 90.81 180 GLU A N 1
ATOM 1295 C CA . GLU A 1 180 ? -13.078 1.515 1.206 1.00 90.81 180 GLU A CA 1
ATOM 1296 C C . GLU A 1 180 ? -12.509 0.615 0.111 1.00 90.81 180 GLU A C 1
ATOM 1298 O O . GLU A 1 180 ? -12.480 -0.611 0.260 1.00 90.81 180 GLU A O 1
ATOM 1303 N N . ASP A 1 181 ? -11.972 1.239 -0.939 1.00 94.44 181 ASP A N 1
ATOM 1304 C CA . ASP A 1 181 ? -11.309 0.561 -2.052 1.00 94.44 181 ASP A CA 1
ATOM 1305 C C . ASP A 1 181 ? -9.831 0.969 -2.138 1.00 94.44 181 ASP A C 1
ATOM 1307 O O . ASP A 1 181 ? -9.421 2.042 -1.683 1.00 94.44 181 ASP A O 1
ATOM 1311 N N . VAL A 1 182 ? -9.008 0.072 -2.675 1.00 96.75 182 VAL A N 1
ATOM 1312 C CA . VAL A 1 182 ? -7.567 0.263 -2.839 1.00 96.75 182 VAL A CA 1
ATOM 1313 C C . VAL A 1 182 ? -7.239 0.156 -4.316 1.00 96.75 182 VAL A C 1
ATOM 1315 O O . VAL A 1 182 ? -7.595 -0.818 -4.971 1.00 96.75 182 VAL A O 1
ATOM 1318 N N . HIS A 1 183 ? -6.495 1.129 -4.824 1.00 97.94 183 HIS A N 1
ATOM 1319 C CA . HIS A 1 183 ? -6.062 1.184 -6.210 1.00 97.94 183 HIS A CA 1
ATOM 1320 C C . HIS A 1 183 ? -4.544 1.321 -6.292 1.00 97.94 183 HIS A C 1
ATOM 1322 O O . HIS A 1 183 ? -3.906 1.908 -5.415 1.00 97.94 183 HIS A O 1
ATOM 1328 N N . VAL A 1 184 ? -3.961 0.828 -7.380 1.00 98.00 184 VAL A N 1
ATOM 1329 C CA . VAL A 1 184 ? -2.627 1.245 -7.818 1.00 98.00 184 VAL A CA 1
ATOM 1330 C C . VAL A 1 184 ? -2.711 1.701 -9.263 1.00 98.00 184 VAL A C 1
ATOM 1332 O O . VAL A 1 184 ? -3.274 1.000 -10.100 1.00 98.00 184 VAL A O 1
ATOM 1335 N N . VAL A 1 185 ? -2.168 2.883 -9.538 1.00 97.81 185 VAL A N 1
ATOM 1336 C CA . VAL A 1 185 ? -2.008 3.439 -10.881 1.00 97.81 185 VAL A CA 1
ATOM 1337 C C . VAL A 1 185 ? -0.517 3.468 -11.188 1.00 97.81 185 VAL A C 1
ATOM 1339 O O . VAL A 1 185 ? 0.254 4.147 -10.511 1.00 97.81 185 VAL A O 1
ATOM 1342 N N . SER A 1 186 ? -0.108 2.700 -12.188 1.00 96.75 186 SER A N 1
ATOM 1343 C CA . SER A 1 186 ? 1.285 2.419 -12.504 1.00 96.75 186 SER A CA 1
ATOM 1344 C C . SER A 1 186 ? 1.657 2.900 -13.899 1.00 96.75 186 SER A C 1
ATOM 1346 O O . SER A 1 186 ? 0.976 2.607 -14.881 1.00 96.75 186 SER A O 1
ATOM 1348 N N . LEU A 1 187 ? 2.819 3.538 -13.998 1.00 94.81 187 LEU A N 1
ATOM 1349 C CA . LEU A 1 187 ? 3.558 3.710 -15.241 1.00 94.81 187 LEU A CA 1
ATOM 1350 C C . LEU A 1 187 ? 4.757 2.763 -15.230 1.00 94.81 187 LEU A C 1
ATOM 1352 O O . LEU A 1 187 ? 5.664 2.900 -14.406 1.00 94.81 187 LEU A O 1
ATOM 1356 N N . LEU A 1 188 ? 4.797 1.823 -16.169 1.00 91.75 188 LEU A N 1
ATOM 1357 C CA . LEU A 1 188 ? 5.971 0.980 -16.389 1.00 91.75 188 LEU A CA 1
ATOM 1358 C C . LEU A 1 188 ? 6.903 1.651 -17.391 1.00 91.75 188 LEU A C 1
ATOM 1360 O O . LEU A 1 188 ? 6.442 2.262 -18.352 1.00 91.75 188 LEU A O 1
ATOM 1364 N N . ARG A 1 189 ? 8.219 1.516 -17.200 1.00 86.88 189 ARG A N 1
ATOM 1365 C CA . ARG A 1 189 ? 9.189 2.038 -18.165 1.00 86.88 189 ARG A CA 1
ATOM 1366 C C . ARG A 1 189 ? 9.065 1.259 -19.473 1.00 86.88 189 ARG A C 1
ATOM 1368 O O . ARG A 1 189 ? 9.339 0.051 -19.469 1.00 86.88 189 ARG A O 1
ATOM 1375 N N . PRO A 1 190 ? 8.683 1.903 -20.587 1.00 81.19 190 PRO A N 1
ATOM 1376 C CA . PRO A 1 190 ? 8.632 1.228 -21.871 1.00 81.19 190 PRO A CA 1
ATOM 1377 C C . PRO A 1 190 ? 10.030 0.741 -22.260 1.00 81.19 190 PRO A C 1
ATOM 1379 O O . PRO A 1 190 ? 11.036 1.385 -21.958 1.00 81.19 190 PRO A O 1
ATOM 1382 N N . LYS A 1 191 ? 10.118 -0.390 -22.971 1.00 77.31 191 LYS A N 1
ATOM 1383 C CA . LYS A 1 191 ? 11.389 -0.797 -23.606 1.00 77.31 191 LYS A CA 1
ATOM 1384 C C . LYS A 1 191 ? 11.789 0.168 -24.723 1.00 77.31 191 LYS A C 1
ATOM 1386 O O . LYS A 1 191 ? 12.975 0.304 -25.007 1.00 77.31 191 LYS A O 1
ATOM 1391 N N . ARG A 1 192 ? 10.791 0.787 -25.354 1.00 76.75 192 ARG A N 1
ATOM 1392 C CA . ARG A 1 192 ? 10.921 1.864 -26.328 1.00 76.75 192 ARG A CA 1
ATOM 1393 C C . ARG A 1 192 ? 9.904 2.933 -25.972 1.00 76.75 192 ARG A C 1
ATOM 1395 O O . ARG A 1 192 ? 8.723 2.633 -25.826 1.00 76.75 192 ARG A O 1
ATOM 1402 N N . LEU A 1 193 ? 10.426 4.123 -25.749 1.00 72.62 193 LEU A N 1
ATOM 1403 C CA . LEU A 1 193 ? 9.703 5.359 -25.523 1.00 72.62 193 LEU A CA 1
ATOM 1404 C C . LEU A 1 193 ? 9.173 5.802 -26.896 1.00 72.62 193 LEU A C 1
ATOM 1406 O O . LEU A 1 193 ? 9.900 6.394 -27.685 1.00 72.62 193 LEU A O 1
ATOM 1410 N N . GLU A 1 194 ? 7.998 5.287 -27.267 1.00 86.75 194 GLU A N 1
ATOM 1411 C CA . GLU A 1 194 ? 7.318 5.607 -28.536 1.00 86.75 194 GLU A CA 1
ATOM 1412 C C . GLU A 1 194 ? 6.080 6.488 -28.297 1.00 86.75 194 GLU A C 1
ATOM 1414 O O . GLU A 1 194 ? 5.565 7.087 -29.237 1.00 86.75 194 GLU A O 1
ATOM 1419 N N . ASP A 1 195 ? 5.615 6.584 -27.045 1.00 90.25 195 ASP A N 1
ATOM 1420 C CA . ASP A 1 195 ? 4.451 7.380 -26.669 1.00 90.25 195 ASP A CA 1
ATOM 1421 C C . ASP A 1 195 ? 4.905 8.704 -26.028 1.00 90.25 195 ASP A C 1
ATOM 1423 O O . ASP A 1 195 ? 5.495 8.683 -24.942 1.00 90.25 195 ASP A O 1
ATOM 1427 N N . PRO A 1 196 ? 4.612 9.863 -26.646 1.00 91.25 196 PRO A N 1
ATOM 1428 C CA . PRO A 1 196 ? 5.075 11.159 -26.156 1.00 91.25 196 PRO A CA 1
ATOM 1429 C C . PRO A 1 196 ? 4.578 11.490 -24.740 1.00 91.25 196 PRO A C 1
ATOM 1431 O O . PRO A 1 196 ? 5.258 12.215 -24.012 1.00 91.25 196 PRO A O 1
ATOM 1434 N N . ALA A 1 197 ? 3.422 10.963 -24.317 1.00 92.06 197 ALA A N 1
ATOM 1435 C CA . ALA A 1 197 ? 2.901 11.179 -22.971 1.00 92.06 197 ALA A CA 1
ATOM 1436 C C . ALA A 1 197 ? 3.690 10.379 -21.928 1.00 92.06 197 ALA A C 1
ATOM 1438 O O . ALA A 1 197 ? 4.015 10.902 -20.858 1.00 92.06 197 ALA A O 1
ATOM 1439 N N . ALA A 1 198 ? 4.047 9.130 -22.249 1.00 92.81 198 ALA A N 1
ATOM 1440 C CA . ALA A 1 198 ? 4.922 8.327 -21.400 1.00 92.81 198 ALA A CA 1
ATOM 1441 C C . ALA A 1 198 ? 6.312 8.965 -21.288 1.00 92.81 198 ALA A C 1
ATOM 1443 O O . ALA A 1 198 ? 6.858 9.045 -20.187 1.00 92.81 198 ALA A O 1
ATOM 1444 N N . ASP A 1 199 ? 6.861 9.450 -22.401 1.00 91.56 199 ASP A N 1
ATOM 1445 C CA . ASP A 1 199 ? 8.177 10.089 -22.466 1.00 91.56 199 ASP A CA 1
ATOM 1446 C C . ASP A 1 199 ? 8.234 11.340 -21.595 1.00 91.56 199 ASP A C 1
ATOM 1448 O O . ASP A 1 199 ? 9.150 11.492 -20.783 1.00 91.56 199 ASP A O 1
ATOM 1452 N N . LEU A 1 200 ? 7.219 12.200 -21.708 1.00 92.12 200 LEU A N 1
ATOM 1453 C CA . LEU A 1 200 ? 7.110 13.409 -20.902 1.00 92.12 200 LEU A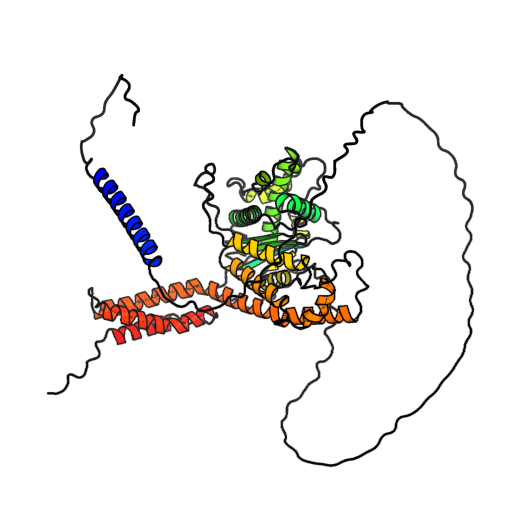 CA 1
ATOM 1454 C C . LEU A 1 200 ? 6.986 13.088 -19.406 1.00 92.12 200 LEU A C 1
ATOM 1456 O O . LEU A 1 200 ? 7.675 13.694 -18.583 1.00 92.12 200 LEU A O 1
ATOM 1460 N N . LEU A 1 201 ? 6.153 12.108 -19.044 1.00 93.50 201 LEU A N 1
ATOM 1461 C CA . LEU A 1 201 ? 5.983 11.691 -17.652 1.00 93.50 201 LEU A CA 1
ATOM 1462 C C . LEU A 1 201 ? 7.272 11.072 -17.078 1.00 93.50 201 LEU A C 1
ATOM 1464 O O . LEU A 1 201 ? 7.609 11.318 -15.918 1.00 93.50 201 LEU A O 1
ATOM 1468 N N . TRP A 1 202 ? 8.033 10.318 -17.879 1.00 92.56 202 TRP A N 1
ATOM 1469 C CA . TRP A 1 202 ? 9.348 9.801 -17.483 1.00 92.56 202 TRP A CA 1
ATOM 1470 C C . TRP A 1 202 ? 10.388 10.907 -17.321 1.00 92.56 202 TRP A C 1
ATOM 1472 O O . TRP A 1 202 ? 11.125 10.880 -16.336 1.00 92.56 202 TRP A O 1
ATOM 1482 N N . ALA A 1 203 ? 10.420 11.889 -18.224 1.00 91.00 203 ALA A N 1
ATOM 1483 C CA . ALA A 1 203 ? 11.312 13.041 -18.118 1.00 91.00 203 ALA A CA 1
ATOM 1484 C C . ALA A 1 203 ? 11.046 13.834 -16.828 1.00 91.00 203 ALA A C 1
ATOM 1486 O O . ALA A 1 203 ? 11.973 14.087 -16.055 1.00 91.00 203 ALA A O 1
ATOM 1487 N N . TRP A 1 204 ? 9.773 14.122 -16.536 1.00 92.31 204 TRP A N 1
ATOM 1488 C CA . TRP A 1 204 ? 9.363 14.744 -15.277 1.00 92.31 204 TRP A CA 1
ATOM 1489 C C . TRP A 1 204 ? 9.779 13.907 -14.064 1.00 92.31 204 TRP A C 1
ATOM 1491 O O . TRP A 1 204 ? 10.380 14.425 -13.120 1.00 92.31 204 TRP A O 1
ATOM 1501 N N . LYS A 1 205 ? 9.507 12.596 -14.080 1.00 92.19 205 LYS A N 1
ATOM 1502 C CA . LYS A 1 205 ? 9.862 11.705 -12.971 1.00 92.19 205 LYS A CA 1
ATOM 1503 C C . LYS A 1 205 ? 11.367 11.705 -12.724 1.00 92.19 205 LYS A C 1
ATOM 1505 O O . LYS A 1 205 ? 11.786 11.802 -11.573 1.00 92.19 205 LYS A O 1
ATOM 1510 N N . ASP A 1 206 ? 12.173 11.580 -13.773 1.00 88.94 206 ASP A N 1
ATOM 1511 C CA . ASP A 1 206 ? 13.632 11.550 -13.669 1.00 88.94 206 ASP A CA 1
ATOM 1512 C C . ASP A 1 206 ? 14.171 12.890 -13.127 1.00 88.94 206 ASP A C 1
ATOM 1514 O O . ASP A 1 206 ? 15.035 12.889 -12.248 1.00 88.94 206 ASP A O 1
ATOM 1518 N N . ALA A 1 207 ? 13.604 14.024 -13.554 1.00 85.94 207 ALA A N 1
ATOM 1519 C CA . ALA A 1 207 ? 13.996 15.357 -13.089 1.00 85.94 207 ALA A CA 1
ATOM 1520 C C . ALA A 1 207 ? 13.583 15.654 -11.631 1.00 85.94 207 ALA A C 1
ATOM 1522 O O . ALA A 1 207 ? 14.363 16.226 -10.857 1.00 85.94 207 ALA A O 1
ATOM 1523 N N . VAL A 1 208 ? 12.359 15.278 -11.247 1.00 86.75 208 VAL A N 1
ATOM 1524 C CA . VAL A 1 208 ? 11.741 15.669 -9.967 1.00 86.75 208 VAL A CA 1
ATOM 1525 C C . VAL A 1 208 ? 11.925 14.603 -8.887 1.00 86.75 208 VAL A C 1
ATOM 1527 O O . VAL A 1 208 ? 12.335 14.920 -7.768 1.00 86.75 208 VAL A O 1
ATOM 1530 N N . LEU A 1 209 ? 11.647 13.338 -9.209 1.00 87.19 209 LEU A N 1
ATOM 1531 C CA . LEU A 1 209 ? 11.700 12.212 -8.265 1.00 87.19 209 LEU A CA 1
ATOM 1532 C C . LEU A 1 209 ? 13.039 11.458 -8.309 1.00 87.19 209 LEU A C 1
ATOM 1534 O O . LEU A 1 209 ? 13.338 10.699 -7.383 1.00 87.19 209 LEU A O 1
ATOM 1538 N N . GLY A 1 210 ? 13.841 11.694 -9.351 1.00 85.56 210 GLY A N 1
ATOM 1539 C CA . GLY A 1 210 ? 15.137 11.068 -9.596 1.00 85.56 210 GLY A CA 1
ATOM 1540 C C . GLY A 1 210 ? 15.065 9.944 -10.631 1.00 85.56 210 GLY A C 1
ATOM 1541 O O . GLY A 1 210 ? 14.071 9.217 -10.732 1.00 85.56 210 GLY A O 1
ATOM 1542 N N . ASP A 1 211 ? 16.149 9.763 -11.386 1.00 82.50 211 ASP A N 1
ATOM 1543 C CA . ASP A 1 211 ? 16.239 8.810 -12.503 1.00 82.50 211 ASP A CA 1
ATOM 1544 C C . ASP A 1 211 ? 16.397 7.338 -12.066 1.00 82.50 211 ASP A C 1
ATOM 1546 O O . ASP A 1 211 ? 16.156 6.391 -12.823 1.00 82.50 211 ASP A O 1
ATOM 1550 N N . GLY A 1 212 ? 16.745 7.134 -10.795 1.00 73.81 212 GLY A N 1
ATOM 1551 C CA . GLY A 1 212 ? 17.003 5.833 -10.192 1.00 73.81 212 GLY A CA 1
ATOM 1552 C C . GLY A 1 212 ? 18.343 5.200 -10.589 1.00 73.81 212 GLY A C 1
ATOM 1553 O O . GLY A 1 212 ? 18.599 4.070 -10.162 1.00 73.81 212 GLY A O 1
ATOM 1554 N N . ASN A 1 213 ? 19.191 5.889 -11.363 1.00 70.75 213 ASN A N 1
ATOM 1555 C CA . ASN A 1 213 ? 20.572 5.482 -11.638 1.00 70.75 213 ASN A CA 1
ATOM 1556 C C . ASN A 1 213 ? 21.500 5.806 -10.472 1.00 70.75 213 ASN A C 1
ATOM 1558 O O . ASN A 1 213 ? 22.464 5.074 -10.249 1.00 70.75 213 ASN A O 1
ATOM 1562 N N . ASP A 1 214 ? 21.180 6.837 -9.692 1.00 60.06 214 ASP A N 1
ATOM 1563 C CA . ASP A 1 214 ? 22.048 7.324 -8.621 1.00 60.06 214 ASP A CA 1
ATOM 1564 C C . ASP A 1 214 ? 22.246 6.342 -7.457 1.00 60.06 214 ASP A C 1
ATOM 1566 O O . ASP A 1 214 ? 22.968 6.658 -6.521 1.00 60.06 214 ASP A O 1
ATOM 1570 N N . PHE A 1 215 ? 21.629 5.151 -7.443 1.00 56.50 215 PHE A N 1
ATOM 1571 C CA . PHE A 1 215 ? 21.531 4.246 -6.274 1.00 56.50 215 PHE A CA 1
ATOM 1572 C C . PHE A 1 215 ? 20.887 4.893 -5.025 1.00 56.50 215 PHE A C 1
ATOM 1574 O O . PHE A 1 215 ? 20.421 4.194 -4.125 1.00 56.50 215 PHE A O 1
ATOM 1581 N N . PHE A 1 216 ? 20.795 6.220 -4.982 1.00 55.19 216 PHE A N 1
ATOM 1582 C CA . PHE A 1 216 ? 20.096 7.038 -4.020 1.00 55.19 216 PHE A CA 1
ATOM 1583 C C . PHE A 1 216 ? 18.652 7.193 -4.494 1.00 55.19 216 PHE A C 1
ATOM 1585 O O . PHE A 1 216 ? 18.304 8.055 -5.284 1.00 55.19 216 PHE A O 1
ATOM 1592 N N . VAL A 1 217 ? 17.853 6.215 -4.073 1.00 56.22 217 VAL A N 1
ATOM 1593 C CA . VAL A 1 217 ? 16.520 6.346 -3.467 1.00 56.22 217 VAL A CA 1
ATOM 1594 C C . VAL A 1 217 ? 15.640 7.513 -3.922 1.00 56.22 217 VAL A C 1
ATOM 1596 O O . VAL A 1 217 ? 16.058 8.664 -3.838 1.00 56.22 217 VAL A O 1
ATOM 1599 N N . PRO A 1 218 ? 14.365 7.240 -4.258 1.00 63.88 218 PRO A N 1
ATOM 1600 C CA . PRO A 1 218 ? 13.435 8.309 -4.575 1.00 63.88 218 PRO A CA 1
ATOM 1601 C C . PRO A 1 218 ? 13.338 9.270 -3.391 1.00 63.88 218 PRO A C 1
ATOM 1603 O O . PRO A 1 218 ? 13.195 8.829 -2.250 1.00 63.88 218 PRO A O 1
ATOM 1606 N N . ARG A 1 219 ? 13.461 10.570 -3.670 1.00 80.88 219 ARG A N 1
ATOM 1607 C CA . ARG A 1 219 ? 13.506 11.645 -2.669 1.00 80.88 219 ARG A CA 1
ATOM 1608 C C . ARG A 1 219 ? 12.331 11.497 -1.693 1.00 80.88 219 ARG A C 1
ATOM 1610 O O . ARG A 1 219 ? 11.201 11.806 -2.077 1.00 80.88 219 ARG A O 1
ATOM 1617 N N . PRO A 1 220 ? 12.546 11.007 -0.454 1.00 80.44 220 PRO A N 1
ATOM 1618 C CA . PRO A 1 220 ? 11.435 10.567 0.389 1.00 80.44 220 PRO A CA 1
ATOM 1619 C C . PRO A 1 220 ? 10.500 11.721 0.762 1.00 80.44 220 PRO A C 1
ATOM 1621 O O . PRO A 1 220 ? 9.284 11.549 0.781 1.00 80.44 220 PRO A O 1
ATOM 1624 N N . ASN A 1 221 ? 11.066 12.916 0.965 1.00 82.00 221 ASN A N 1
ATOM 1625 C CA . ASN A 1 221 ? 10.318 14.148 1.207 1.00 82.00 221 ASN A CA 1
ATOM 1626 C C . ASN A 1 221 ? 9.452 14.532 -0.000 1.00 82.00 221 ASN A C 1
ATOM 1628 O O . ASN A 1 221 ? 8.261 14.786 0.153 1.00 82.00 221 ASN A O 1
ATOM 1632 N N . THR A 1 222 ? 10.026 14.516 -1.205 1.00 86.06 222 THR A N 1
ATOM 1633 C CA . THR A 1 222 ? 9.318 14.826 -2.455 1.00 86.06 222 THR A CA 1
ATOM 1634 C C . THR A 1 222 ? 8.202 13.815 -2.723 1.00 86.06 222 THR A C 1
ATOM 1636 O O . THR A 1 222 ? 7.079 14.216 -3.008 1.00 86.06 222 THR A O 1
ATOM 1639 N N . LEU A 1 223 ? 8.452 12.511 -2.547 1.00 89.31 223 LEU A N 1
ATOM 1640 C CA . LEU A 1 223 ? 7.410 11.483 -2.661 1.00 89.31 223 LEU A CA 1
ATOM 1641 C C . LEU A 1 223 ? 6.286 11.685 -1.646 1.00 89.31 223 LEU A C 1
ATOM 1643 O O . LEU A 1 223 ? 5.113 11.564 -1.993 1.00 89.31 223 LEU A O 1
ATOM 1647 N N . ARG A 1 224 ? 6.634 11.995 -0.392 1.00 87.00 224 ARG A N 1
ATOM 1648 C CA . ARG A 1 224 ? 5.659 12.258 0.668 1.00 87.00 224 ARG A CA 1
ATOM 1649 C C . ARG A 1 224 ? 4.802 13.478 0.336 1.00 87.00 224 ARG A C 1
ATOM 1651 O O . ARG A 1 224 ? 3.589 13.415 0.502 1.00 87.00 224 ARG A O 1
ATOM 1658 N N . ARG A 1 225 ? 5.402 14.562 -0.162 1.00 86.62 225 ARG A N 1
ATOM 1659 C CA . ARG A 1 225 ? 4.670 15.760 -0.601 1.00 86.62 225 ARG A CA 1
ATOM 1660 C C . ARG A 1 225 ? 3.771 15.476 -1.791 1.00 86.62 225 ARG A C 1
ATOM 1662 O O . ARG A 1 225 ? 2.621 15.887 -1.773 1.00 86.62 225 ARG A O 1
ATOM 1669 N N . LEU A 1 226 ? 4.258 14.729 -2.777 1.00 91.56 226 LEU A N 1
ATOM 1670 C CA . LEU A 1 226 ? 3.452 14.319 -3.923 1.00 91.56 226 LEU A CA 1
ATOM 1671 C C . LEU A 1 226 ? 2.246 13.485 -3.477 1.00 91.56 226 LEU A C 1
ATOM 1673 O O . LEU A 1 226 ? 1.118 13.781 -3.854 1.00 91.56 226 LEU A O 1
ATOM 1677 N N . ALA A 1 227 ? 2.460 12.503 -2.602 1.00 93.50 227 ALA A N 1
ATOM 1678 C CA . ALA A 1 227 ? 1.376 11.728 -2.013 1.00 93.50 227 ALA A CA 1
ATOM 1679 C C . ALA A 1 227 ? 0.393 12.613 -1.220 1.00 93.50 227 ALA A C 1
ATOM 1681 O O . ALA A 1 227 ? -0.817 12.418 -1.300 1.00 93.50 227 ALA A O 1
ATOM 1682 N N . ALA A 1 228 ? 0.888 13.622 -0.498 1.00 90.00 228 ALA A N 1
ATOM 1683 C CA . ALA A 1 228 ? 0.040 14.551 0.246 1.00 90.00 228 ALA A CA 1
ATOM 1684 C C . ALA A 1 228 ? -0.767 15.468 -0.686 1.00 90.00 228 ALA A C 1
ATOM 1686 O O . ALA A 1 228 ? -1.922 15.746 -0.386 1.00 90.00 228 ALA A O 1
ATOM 1687 N N . ALA A 1 229 ? -0.215 15.864 -1.836 1.00 90.25 229 ALA A N 1
ATOM 1688 C CA . ALA A 1 229 ? -0.933 16.604 -2.873 1.00 90.25 229 ALA A CA 1
ATOM 1689 C C . ALA A 1 229 ? -2.070 15.767 -3.493 1.00 90.25 229 ALA A C 1
ATOM 1691 O O . ALA A 1 229 ? -3.168 16.279 -3.713 1.00 90.25 229 ALA A O 1
ATOM 1692 N N . PHE A 1 230 ? -1.864 14.460 -3.702 1.00 93.81 230 PHE A N 1
ATOM 1693 C CA . PHE A 1 230 ? -2.941 13.555 -4.128 1.00 93.81 230 PHE A CA 1
ATOM 1694 C C . PHE A 1 230 ? -4.071 13.464 -3.092 1.00 93.81 230 PHE A C 1
ATOM 1696 O O . PHE A 1 230 ? -5.238 13.514 -3.467 1.00 93.81 230 PHE A O 1
ATOM 1703 N N . VAL A 1 231 ? -3.748 13.386 -1.797 1.00 92.94 231 VAL A N 1
ATOM 1704 C CA . VAL A 1 231 ? -4.762 13.394 -0.725 1.00 92.94 231 VAL A CA 1
ATOM 1705 C C . VAL A 1 231 ? -5.456 14.757 -0.626 1.00 92.94 231 VAL A C 1
ATOM 1707 O O . VAL A 1 231 ? -6.673 14.818 -0.504 1.00 92.94 231 VAL A O 1
ATOM 1710 N N . ALA A 1 232 ? -4.712 15.861 -0.713 1.00 90.06 232 ALA A N 1
ATOM 1711 C CA . ALA A 1 232 ? -5.261 17.216 -0.630 1.00 90.06 232 ALA A CA 1
ATOM 1712 C C . ALA A 1 232 ? -6.165 17.570 -1.823 1.00 90.06 232 ALA A C 1
ATOM 1714 O O . ALA A 1 232 ? -7.094 18.356 -1.675 1.00 90.06 232 ALA A O 1
ATOM 1715 N N . SER A 1 233 ? -5.925 16.963 -2.987 1.00 90.94 233 SER A N 1
ATOM 1716 C CA . SER A 1 233 ? -6.781 17.100 -4.170 1.00 90.94 233 SER A CA 1
ATOM 1717 C C . SER A 1 233 ? -7.989 16.156 -4.171 1.00 90.94 233 SER A C 1
ATOM 1719 O O . SER A 1 233 ? -8.726 16.135 -5.158 1.00 90.94 233 SER A O 1
ATOM 1721 N N . ALA A 1 234 ? -8.211 15.373 -3.107 1.00 92.44 234 ALA A N 1
ATOM 1722 C CA . ALA A 1 234 ? -9.369 14.490 -2.998 1.00 92.44 234 ALA A CA 1
ATOM 1723 C C . ALA A 1 234 ? -10.672 15.248 -3.292 1.00 92.44 234 ALA A C 1
ATOM 1725 O O . ALA A 1 234 ? -10.900 16.361 -2.818 1.00 92.44 234 ALA A O 1
ATOM 1726 N N . SER A 1 235 ? -11.551 14.625 -4.070 1.00 92.44 235 SER A N 1
ATOM 1727 C CA . SER A 1 235 ? -12.832 15.212 -4.463 1.00 92.44 235 SER A CA 1
ATOM 1728 C C . SER A 1 235 ? -13.988 14.345 -3.981 1.00 92.44 235 SER A C 1
ATOM 1730 O O . SER A 1 235 ? -13.802 13.195 -3.594 1.00 92.44 235 SER A O 1
ATOM 1732 N N . ARG A 1 236 ? -15.223 14.854 -4.069 1.00 91.62 236 ARG A N 1
ATOM 1733 C CA . ARG A 1 236 ? -16.415 14.030 -3.791 1.00 91.62 236 ARG A CA 1
ATOM 1734 C C . ARG A 1 236 ? -16.514 12.802 -4.704 1.00 91.62 236 ARG A C 1
ATOM 1736 O O . ARG A 1 236 ? -17.111 11.813 -4.303 1.00 91.62 236 ARG A O 1
ATOM 1743 N N . ARG A 1 237 ? -15.962 12.878 -5.923 1.00 92.31 237 ARG A N 1
ATOM 1744 C CA . ARG A 1 237 ? -15.959 11.767 -6.890 1.00 92.31 237 ARG A CA 1
ATOM 1745 C C . ARG A 1 237 ? -14.853 10.754 -6.615 1.00 92.31 237 ARG A C 1
ATOM 1747 O O . ARG A 1 237 ? -15.047 9.578 -6.879 1.00 92.31 237 ARG A O 1
ATOM 1754 N N . VAL A 1 238 ? -13.713 11.216 -6.103 1.00 95.31 238 VAL A N 1
ATOM 1755 C CA . VAL A 1 238 ? -12.549 10.382 -5.777 1.00 95.31 238 VAL A CA 1
ATOM 1756 C C . VAL A 1 238 ? -12.085 10.761 -4.368 1.00 95.31 238 VAL A C 1
ATOM 1758 O O . VAL A 1 238 ? -11.194 11.605 -4.216 1.00 95.31 238 VAL A O 1
ATOM 1761 N N . PRO A 1 239 ? -12.735 10.215 -3.324 1.00 95.38 239 PRO A N 1
ATOM 1762 C CA . PRO A 1 239 ? -12.506 10.632 -1.947 1.00 95.38 239 PRO A CA 1
ATOM 1763 C C . PRO A 1 239 ? -11.275 9.921 -1.368 1.00 95.38 239 PRO A C 1
ATOM 1765 O O . PRO A 1 239 ? -11.386 8.973 -0.591 1.00 95.38 239 PRO A O 1
ATOM 1768 N N . ILE A 1 240 ? -10.085 10.356 -1.790 1.00 95.31 240 ILE A N 1
ATOM 1769 C CA . ILE A 1 240 ? -8.800 9.772 -1.384 1.00 95.31 240 ILE A CA 1
ATOM 1770 C C . ILE A 1 240 ? -8.547 10.014 0.110 1.00 95.31 240 ILE A C 1
ATOM 1772 O O . ILE A 1 240 ? -8.508 11.155 0.566 1.00 95.31 240 ILE A O 1
ATOM 1776 N N . THR A 1 241 ? -8.313 8.941 0.864 1.00 94.69 241 THR A N 1
ATOM 1777 C CA . THR A 1 241 ? -7.975 8.985 2.298 1.00 94.69 241 THR A CA 1
ATOM 1778 C C . THR A 1 241 ? -6.516 8.673 2.590 1.00 94.69 241 THR A C 1
ATOM 1780 O O . THR A 1 241 ? -5.984 9.131 3.601 1.00 94.69 241 THR A O 1
ATOM 1783 N N . GLU A 1 242 ? -5.876 7.866 1.741 1.00 95.62 242 GLU A N 1
ATOM 1784 C CA . GLU A 1 242 ? -4.454 7.533 1.829 1.00 95.62 242 GLU A CA 1
ATOM 1785 C C . GLU A 1 242 ? -3.851 7.488 0.418 1.00 95.62 242 GLU A C 1
ATOM 1787 O O . GLU A 1 242 ? -4.492 7.035 -0.528 1.00 95.62 242 GLU A O 1
ATOM 1792 N N . CYS A 1 243 ? -2.605 7.921 0.277 1.00 96.62 243 CYS A N 1
ATOM 1793 C CA . CYS A 1 243 ? -1.815 7.841 -0.934 1.00 96.62 243 CYS A CA 1
ATOM 1794 C C . CYS A 1 243 ? -0.355 7.512 -0.597 1.00 96.62 243 CYS A C 1
ATOM 1796 O O . CYS A 1 243 ? 0.221 8.020 0.368 1.00 96.62 243 CYS A O 1
ATOM 1798 N N . VAL A 1 244 ? 0.274 6.696 -1.437 1.00 96.00 244 VAL A N 1
ATOM 1799 C CA . VAL A 1 244 ? 1.717 6.441 -1.426 1.00 96.00 244 VAL A CA 1
ATOM 1800 C C . VAL A 1 244 ? 2.229 6.455 -2.853 1.00 96.00 244 VAL A C 1
ATOM 1802 O O . VAL A 1 244 ? 1.630 5.844 -3.730 1.00 96.00 244 VAL A O 1
ATOM 1805 N N . VAL A 1 245 ? 3.373 7.098 -3.076 1.00 95.25 245 VAL A N 1
ATOM 1806 C CA . VAL A 1 245 ? 4.071 7.039 -4.363 1.00 95.25 245 VAL A CA 1
ATOM 1807 C C . VAL A 1 245 ? 5.358 6.239 -4.208 1.00 95.25 245 VAL A C 1
ATOM 1809 O O . VAL A 1 245 ? 6.198 6.539 -3.357 1.00 95.25 245 VAL A O 1
ATOM 1812 N N . LEU A 1 246 ? 5.521 5.223 -5.048 1.00 94.00 246 LEU A N 1
ATOM 1813 C CA . LEU A 1 246 ? 6.744 4.446 -5.195 1.00 94.00 246 LEU A CA 1
ATOM 1814 C C . LEU A 1 246 ? 7.326 4.725 -6.581 1.00 94.00 246 LEU A C 1
ATOM 1816 O O . LEU A 1 246 ? 6.748 4.340 -7.590 1.00 94.00 246 LEU A O 1
ATOM 1820 N N . ALA A 1 247 ? 8.492 5.360 -6.640 1.00 91.94 247 ALA A N 1
ATOM 1821 C CA . ALA A 1 247 ? 9.177 5.644 -7.898 1.00 91.94 247 ALA A CA 1
ATOM 1822 C C . ALA A 1 247 ? 10.559 4.989 -7.924 1.00 91.94 247 ALA A C 1
ATOM 1824 O O . ALA A 1 247 ? 11.301 5.025 -6.942 1.00 91.94 247 ALA A O 1
ATOM 1825 N N . ASN A 1 248 ? 10.923 4.393 -9.059 1.00 89.69 248 ASN A N 1
ATOM 1826 C CA . ASN A 1 248 ? 12.259 3.856 -9.292 1.00 89.69 248 ASN A CA 1
ATOM 1827 C C . ASN A 1 248 ? 12.669 3.961 -10.770 1.00 89.69 248 ASN A C 1
ATOM 1829 O O . ASN A 1 248 ? 12.046 4.670 -11.557 1.00 89.69 248 ASN A O 1
ATOM 1833 N N . CYS A 1 249 ? 13.755 3.288 -11.154 1.00 86.94 249 CYS A N 1
ATOM 1834 C CA . CYS A 1 249 ? 14.294 3.324 -12.517 1.00 86.94 249 CYS A CA 1
ATOM 1835 C C . CYS A 1 249 ? 13.442 2.579 -13.563 1.00 86.94 249 CYS A C 1
ATOM 1837 O O . CYS A 1 249 ? 13.714 2.697 -14.758 1.00 86.94 249 CYS A O 1
ATOM 1839 N N . ALA A 1 250 ? 12.451 1.796 -13.130 1.00 89.38 250 ALA A N 1
ATOM 1840 C CA . ALA A 1 250 ? 11.623 0.928 -13.964 1.00 89.38 250 ALA A CA 1
ATOM 1841 C C . ALA A 1 250 ? 10.113 1.192 -13.838 1.00 89.38 250 ALA A C 1
ATOM 1843 O O . ALA A 1 250 ? 9.362 0.725 -14.693 1.00 89.38 250 ALA A O 1
ATOM 1844 N N . ARG A 1 251 ? 9.657 1.896 -12.794 1.00 92.25 251 ARG A N 1
ATOM 1845 C CA . ARG A 1 251 ? 8.241 2.232 -12.602 1.00 92.25 251 ARG A CA 1
ATOM 1846 C C . ARG A 1 251 ? 7.992 3.492 -11.775 1.00 92.25 251 ARG A C 1
ATOM 1848 O O . ARG A 1 251 ? 8.859 3.928 -11.013 1.00 92.25 251 ARG A O 1
ATOM 1855 N N . ILE A 1 252 ? 6.764 3.981 -11.889 1.00 94.88 252 ILE A N 1
ATOM 1856 C CA . ILE A 1 252 ? 6.102 4.896 -10.958 1.00 94.88 252 ILE A CA 1
ATOM 1857 C C . ILE A 1 252 ? 4.785 4.231 -10.579 1.00 94.88 252 ILE A C 1
ATOM 1859 O O . ILE A 1 252 ? 3.961 4.013 -11.458 1.00 94.88 252 ILE A O 1
ATOM 1863 N N . ASP A 1 253 ? 4.586 3.921 -9.305 1.00 96.81 253 ASP A N 1
ATOM 1864 C CA . ASP A 1 253 ? 3.336 3.374 -8.786 1.00 96.81 253 ASP A CA 1
ATOM 1865 C C . ASP A 1 253 ? 2.721 4.385 -7.810 1.00 96.81 253 ASP A C 1
ATOM 1867 O O . ASP A 1 253 ? 3.368 4.800 -6.844 1.00 96.81 253 ASP A O 1
ATOM 1871 N N . VAL A 1 254 ? 1.470 4.771 -8.052 1.00 97.56 254 VAL A N 1
ATOM 1872 C CA . VAL A 1 254 ? 0.658 5.614 -7.170 1.00 97.56 254 VAL A CA 1
ATOM 1873 C C . VAL A 1 254 ? -0.410 4.729 -6.536 1.00 97.56 254 VAL A C 1
ATOM 1875 O O . VAL A 1 254 ? -1.374 4.337 -7.189 1.00 97.56 254 VAL A O 1
ATOM 1878 N N . TYR A 1 255 ? -0.214 4.383 -5.267 1.00 98.00 255 TYR A N 1
ATOM 1879 C CA . TYR A 1 255 ? -1.163 3.613 -4.468 1.00 98.00 255 TYR A CA 1
ATOM 1880 C C . TYR A 1 255 ? -2.145 4.569 -3.805 1.00 98.00 255 TYR A C 1
ATOM 1882 O O . TYR A 1 255 ? -1.716 5.518 -3.151 1.00 98.00 255 TYR A O 1
ATOM 1890 N N . VAL A 1 256 ? -3.439 4.308 -3.944 1.00 97.69 256 VAL A N 1
ATOM 1891 C CA . VAL A 1 256 ? -4.525 5.178 -3.479 1.00 97.69 256 VAL A CA 1
ATOM 1892 C C . VAL A 1 256 ? -5.523 4.345 -2.683 1.00 97.69 256 VAL A C 1
ATOM 1894 O O . VAL A 1 256 ? -5.881 3.250 -3.104 1.00 97.69 256 VAL A O 1
ATOM 1897 N N . VAL A 1 257 ? -5.987 4.864 -1.550 1.00 97.12 257 VAL A N 1
ATOM 1898 C CA . VAL A 1 257 ? -7.145 4.337 -0.814 1.00 97.12 257 VAL A CA 1
ATOM 1899 C C . VAL A 1 257 ? -8.257 5.370 -0.881 1.00 97.12 257 VAL A C 1
ATOM 1901 O O . VAL A 1 257 ? -8.011 6.541 -0.585 1.00 97.12 257 VAL A O 1
ATOM 1904 N N . THR A 1 258 ? -9.463 4.950 -1.250 1.00 96.56 258 THR A N 1
ATOM 1905 C CA . THR A 1 258 ? -10.661 5.798 -1.266 1.00 96.56 258 THR A CA 1
ATOM 1906 C C . THR A 1 258 ? -11.596 5.425 -0.119 1.00 96.56 258 THR A C 1
ATOM 1908 O O . THR A 1 258 ? -11.695 4.256 0.241 1.00 96.56 258 THR A O 1
ATOM 1911 N N . SER A 1 259 ? -12.309 6.400 0.460 1.00 93.94 259 SER A N 1
ATOM 1912 C CA . SER A 1 259 ? -13.298 6.135 1.526 1.00 93.94 259 SER A CA 1
ATOM 1913 C C . SER A 1 259 ? -14.601 5.502 1.029 1.00 93.94 259 SER A C 1
ATOM 1915 O O . SER A 1 259 ? -15.384 4.998 1.838 1.00 93.94 259 SER A O 1
ATOM 1917 N N . ALA A 1 260 ? -14.838 5.571 -0.283 1.00 93.62 260 ALA A N 1
ATOM 1918 C CA . ALA A 1 260 ? -15.986 5.015 -0.987 1.00 93.62 260 ALA A CA 1
ATOM 1919 C C . ALA A 1 260 ? -15.511 4.138 -2.158 1.00 93.62 260 ALA A C 1
ATOM 1921 O O . ALA A 1 260 ? -14.456 4.411 -2.749 1.00 93.62 260 ALA A O 1
ATOM 1922 N N . SER A 1 261 ? -16.309 3.130 -2.528 1.00 93.81 261 SER A N 1
ATOM 1923 C CA . SER A 1 261 ? -16.070 2.329 -3.728 1.00 93.81 261 SER A CA 1
ATOM 1924 C C . SER A 1 261 ? -16.065 3.268 -4.929 1.00 93.81 261 SER A C 1
ATOM 1926 O O . SER A 1 261 ? -17.051 3.956 -5.200 1.00 93.81 261 SER A O 1
ATOM 1928 N N . THR A 1 262 ? -14.912 3.368 -5.585 1.00 95.19 262 THR A N 1
ATOM 1929 C CA . THR A 1 262 ? -14.675 4.349 -6.640 1.00 95.19 262 THR A CA 1
ATOM 1930 C C . THR A 1 262 ? -14.291 3.611 -7.909 1.00 95.19 262 THR A C 1
ATOM 1932 O O . THR A 1 262 ? -13.385 2.781 -7.914 1.00 95.19 262 THR A O 1
ATOM 1935 N N . ALA A 1 263 ? -14.975 3.914 -9.013 1.00 95.62 263 ALA A N 1
ATOM 1936 C CA . ALA A 1 263 ? -14.663 3.296 -10.294 1.00 95.62 263 ALA A CA 1
ATOM 1937 C C . ALA A 1 263 ? -13.192 3.548 -10.659 1.00 95.62 263 ALA A C 1
ATOM 1939 O O . ALA A 1 263 ? -12.709 4.681 -10.607 1.00 95.62 263 ALA A O 1
ATOM 1940 N N . THR A 1 264 ? -12.480 2.493 -11.067 1.00 96.19 264 THR A N 1
ATOM 1941 C CA . THR A 1 264 ? -11.034 2.572 -11.343 1.00 96.19 264 THR A CA 1
ATOM 1942 C C . THR A 1 264 ? -10.717 3.635 -12.396 1.00 96.19 264 THR A C 1
ATOM 1944 O O . THR A 1 264 ? -9.741 4.362 -12.249 1.00 96.19 264 THR A O 1
ATOM 1947 N N . VAL A 1 265 ? -11.580 3.808 -13.403 1.00 96.06 265 VAL A N 1
ATOM 1948 C CA . VAL A 1 265 ? -11.441 4.855 -14.429 1.00 96.06 265 VAL A CA 1
ATOM 1949 C C . VAL A 1 265 ? -11.440 6.278 -13.852 1.00 96.06 265 VAL A C 1
ATOM 1951 O O . VAL A 1 265 ? -10.676 7.121 -14.318 1.00 96.06 265 VAL A O 1
ATOM 1954 N N . GLU A 1 266 ? -12.232 6.554 -12.811 1.00 96.19 266 GLU A N 1
ATOM 1955 C CA . GLU A 1 266 ? -12.256 7.868 -12.155 1.00 96.19 266 GLU A CA 1
ATOM 1956 C C . GLU A 1 266 ? -10.979 8.097 -11.343 1.00 96.19 266 GLU A C 1
ATOM 1958 O O . GLU A 1 266 ? -10.413 9.189 -11.384 1.00 96.19 266 GLU A O 1
ATOM 1963 N N . VAL A 1 267 ? -10.471 7.055 -10.674 1.00 96.69 267 VAL A N 1
ATOM 1964 C CA . VAL A 1 267 ? -9.187 7.118 -9.959 1.00 96.69 267 VAL A CA 1
ATOM 1965 C C . VAL A 1 267 ? -8.039 7.371 -10.933 1.00 96.69 267 VAL A C 1
ATOM 1967 O O . VAL A 1 267 ? -7.232 8.266 -10.694 1.00 96.69 267 VAL A O 1
ATOM 1970 N N . VAL A 1 268 ? -7.982 6.648 -12.059 1.00 96.75 268 VAL A N 1
ATOM 1971 C CA . VAL A 1 268 ? -6.960 6.872 -13.097 1.00 96.75 268 VAL A CA 1
ATOM 1972 C C . VAL A 1 268 ? -7.079 8.281 -13.661 1.00 96.75 268 VAL A C 1
ATOM 1974 O O . VAL A 1 268 ? -6.072 8.974 -13.749 1.00 96.75 268 VAL A O 1
ATOM 1977 N N . ARG A 1 269 ? -8.292 8.752 -13.978 1.00 95.44 269 ARG A N 1
ATOM 1978 C CA . ARG A 1 269 ? -8.507 10.121 -14.463 1.00 95.44 269 ARG A CA 1
ATOM 1979 C C . ARG A 1 269 ? -8.004 11.165 -13.474 1.00 95.44 269 ARG A C 1
ATOM 1981 O O . ARG A 1 269 ? -7.323 12.101 -13.892 1.00 95.44 269 ARG A O 1
ATOM 1988 N N . HIS A 1 270 ? -8.318 11.000 -12.190 1.00 95.31 270 HIS A N 1
ATOM 1989 C CA . HIS A 1 270 ? -7.858 11.893 -11.129 1.00 95.31 270 HIS A CA 1
ATOM 1990 C C . HIS A 1 270 ? -6.334 11.890 -11.020 1.00 95.31 270 HIS A C 1
ATOM 1992 O O . HIS A 1 270 ? -5.715 12.952 -11.038 1.00 95.31 270 HIS A O 1
ATOM 1998 N N . VAL A 1 271 ? -5.723 10.701 -10.978 1.00 96.31 271 VAL A N 1
ATOM 1999 C CA . VAL A 1 271 ? -4.268 10.557 -10.880 1.00 96.31 271 VAL A CA 1
ATOM 2000 C C . VAL A 1 271 ? -3.565 11.161 -12.099 1.00 96.31 271 VAL A C 1
ATOM 2002 O O . VAL A 1 271 ? -2.625 11.932 -11.922 1.00 96.31 271 VAL A O 1
ATOM 2005 N N . SER A 1 272 ? -4.047 10.899 -13.318 1.00 96.00 272 SER A N 1
ATOM 2006 C CA . SER A 1 272 ? -3.524 11.506 -14.550 1.00 96.00 272 SER A CA 1
ATOM 2007 C C . SER A 1 272 ? -3.611 13.029 -14.528 1.00 96.00 272 SER A C 1
ATOM 2009 O O . SER A 1 272 ? -2.650 13.699 -14.896 1.00 96.00 272 SER A O 1
ATOM 2011 N N . GLY A 1 273 ? -4.742 13.585 -14.082 1.00 93.69 273 GLY A N 1
ATOM 2012 C CA . GLY A 1 273 ? -4.925 15.032 -13.974 1.00 93.69 273 GLY A CA 1
ATOM 2013 C C . GLY A 1 273 ? -3.930 15.666 -13.005 1.00 93.69 273 GLY A C 1
ATOM 2014 O O . GLY A 1 273 ? -3.286 16.655 -13.338 1.00 93.69 273 GLY A O 1
ATOM 2015 N N . GLN A 1 274 ? -3.736 15.057 -11.834 1.00 94.31 274 GLN A N 1
ATOM 2016 C CA . GLN A 1 274 ? -2.752 15.533 -10.862 1.00 94.31 274 GLN A CA 1
ATOM 2017 C C . GLN A 1 274 ? -1.315 15.403 -11.378 1.00 94.31 274 GLN A C 1
ATOM 2019 O O . GLN A 1 274 ? -0.533 16.333 -11.212 1.00 94.31 274 GLN A O 1
ATOM 2024 N N . LEU A 1 275 ? -0.959 14.302 -12.049 1.00 95.00 275 LEU A N 1
ATOM 2025 C CA . LEU A 1 275 ? 0.359 14.160 -12.680 1.00 95.00 275 LEU A CA 1
ATOM 2026 C C . LEU A 1 275 ? 0.594 15.231 -13.754 1.00 95.00 275 LEU A C 1
ATOM 2028 O O . LEU A 1 275 ? 1.680 15.803 -13.797 1.00 95.00 275 LEU A O 1
ATOM 2032 N N . LEU A 1 276 ? -0.417 15.558 -14.566 1.00 93.69 276 LEU A N 1
ATOM 2033 C CA . LEU A 1 276 ? -0.319 16.629 -15.559 1.00 93.69 276 LEU A CA 1
ATOM 2034 C C . LEU A 1 276 ? -0.046 17.990 -14.906 1.00 93.69 276 LEU A C 1
ATOM 2036 O O . LEU A 1 276 ? 0.832 18.713 -15.368 1.00 93.69 276 LEU A O 1
ATOM 2040 N N . VAL A 1 277 ? -0.722 18.302 -13.794 1.00 90.50 277 VAL A N 1
ATOM 2041 C CA . VAL A 1 277 ? -0.462 19.525 -13.011 1.00 90.50 277 VAL A CA 1
ATOM 2042 C C . VAL A 1 277 ? 0.994 19.576 -12.534 1.00 90.50 277 VAL A C 1
ATOM 2044 O O . VAL A 1 277 ? 1.633 20.625 -12.616 1.00 90.50 277 VAL A O 1
ATOM 2047 N N . GLN A 1 278 ? 1.547 18.448 -12.072 1.00 92.69 278 GLN A N 1
ATOM 2048 C CA . GLN A 1 278 ? 2.954 18.379 -11.657 1.00 92.69 278 GLN A CA 1
ATOM 2049 C C . GLN A 1 278 ? 3.924 18.581 -12.827 1.00 92.69 278 GLN A C 1
ATOM 2051 O O . GLN A 1 278 ? 4.944 19.252 -12.664 1.00 92.69 278 GLN A O 1
ATOM 2056 N N . ILE A 1 279 ? 3.618 18.009 -13.995 1.00 92.25 279 ILE A N 1
ATOM 2057 C CA . ILE A 1 279 ? 4.418 18.166 -15.216 1.00 92.25 279 ILE A CA 1
ATOM 2058 C C . ILE A 1 279 ? 4.414 19.628 -15.667 1.00 92.25 279 ILE A C 1
ATOM 2060 O O . ILE A 1 279 ? 5.479 20.187 -15.912 1.00 92.25 279 ILE A O 1
ATOM 2064 N N . GLN A 1 280 ? 3.242 20.261 -15.727 1.00 89.75 280 GLN A N 1
ATOM 2065 C CA . GLN A 1 280 ? 3.104 21.658 -16.144 1.00 89.75 280 GLN A CA 1
ATOM 2066 C C . GLN A 1 280 ? 3.856 22.599 -15.202 1.00 89.75 280 GLN A C 1
ATOM 2068 O O . GLN A 1 280 ? 4.621 23.443 -15.654 1.00 89.75 280 GLN A O 1
ATOM 2073 N N . ALA A 1 281 ? 3.735 22.400 -13.888 1.00 87.56 281 ALA A N 1
ATOM 2074 C CA . ALA A 1 281 ? 4.481 23.200 -12.923 1.00 87.56 281 ALA A CA 1
ATOM 2075 C C . ALA A 1 281 ? 6.004 23.030 -13.055 1.00 87.56 281 ALA A C 1
ATOM 2077 O O . ALA A 1 281 ? 6.752 23.987 -12.864 1.00 87.56 281 ALA A O 1
ATOM 2078 N N . TRP A 1 282 ? 6.477 21.826 -13.388 1.00 88.81 282 TRP A N 1
ATOM 2079 C CA . TRP A 1 282 ? 7.889 21.581 -13.681 1.00 88.81 282 TRP A CA 1
ATOM 2080 C C . TRP A 1 282 ? 8.342 22.300 -14.962 1.00 88.81 282 TRP A C 1
ATOM 2082 O O . TRP A 1 282 ? 9.389 22.947 -14.949 1.00 88.81 282 TRP A O 1
ATOM 2092 N N . GLN A 1 283 ? 7.538 22.262 -16.028 1.00 87.94 283 GLN A N 1
ATOM 2093 C CA . GLN A 1 283 ? 7.814 22.974 -17.282 1.00 87.94 283 GLN A CA 1
ATOM 2094 C C . GLN A 1 283 ? 7.832 24.498 -17.091 1.00 87.94 283 GLN A C 1
ATOM 2096 O O . GLN A 1 283 ? 8.749 25.167 -17.567 1.00 87.94 283 GLN A O 1
ATOM 2101 N N . ASP A 1 284 ? 6.879 25.045 -16.333 1.00 85.12 284 ASP A N 1
ATOM 2102 C CA . ASP A 1 284 ? 6.826 26.470 -15.987 1.00 85.12 284 ASP A CA 1
ATOM 2103 C C . ASP A 1 284 ? 8.076 26.915 -15.216 1.00 85.12 284 ASP A C 1
ATOM 2105 O O . ASP A 1 284 ? 8.542 28.048 -15.359 1.00 85.12 284 ASP A O 1
ATOM 2109 N N . GLN A 1 285 ? 8.635 26.030 -14.386 1.00 82.31 285 GLN A N 1
ATOM 2110 C CA . GLN A 1 285 ? 9.885 26.287 -13.676 1.00 82.31 285 GLN A CA 1
ATOM 2111 C C . GLN A 1 285 ? 11.099 26.201 -14.607 1.00 82.31 285 GLN A C 1
ATOM 2113 O O . GLN A 1 285 ? 11.967 27.067 -14.516 1.00 82.31 285 GLN A O 1
ATOM 2118 N N . GLU A 1 286 ? 11.170 25.208 -15.502 1.00 82.31 286 GLU A N 1
ATOM 2119 C CA . GLU A 1 286 ? 12.241 25.124 -16.511 1.00 82.31 286 GLU A CA 1
ATOM 2120 C C . GLU A 1 286 ? 12.269 26.349 -17.425 1.00 82.31 286 GLU A C 1
ATOM 2122 O O . GLU A 1 286 ? 13.346 26.855 -17.742 1.00 82.31 286 GLU A O 1
ATOM 2127 N N . ALA A 1 287 ? 11.100 26.881 -17.787 1.00 81.06 287 ALA A N 1
ATOM 2128 C CA . ALA A 1 287 ? 10.993 28.098 -18.584 1.00 81.06 287 ALA A CA 1
ATOM 2129 C C . ALA A 1 287 ? 11.604 29.329 -17.885 1.00 81.06 287 ALA A C 1
ATOM 2131 O O . ALA A 1 287 ? 12.060 30.255 -18.553 1.00 81.06 287 ALA A O 1
ATOM 2132 N N . ARG A 1 288 ? 11.662 29.341 -16.544 1.00 80.44 288 ARG A N 1
ATOM 2133 C CA . ARG A 1 288 ? 12.298 30.412 -15.753 1.00 80.44 288 ARG A CA 1
ATOM 2134 C C . ARG A 1 288 ? 13.814 30.245 -15.615 1.00 80.44 288 ARG A C 1
ATOM 2136 O O . ARG A 1 288 ? 14.475 31.156 -15.122 1.00 80.44 288 ARG A O 1
ATOM 2143 N N . GLY A 1 289 ? 14.369 29.108 -16.032 1.00 80.69 289 GLY A N 1
ATOM 2144 C CA . GLY A 1 289 ? 15.803 28.838 -16.037 1.00 80.69 289 GLY A CA 1
ATOM 2145 C C . GLY A 1 289 ? 16.128 27.345 -15.888 1.00 80.69 289 GLY A C 1
ATOM 2146 O O . GLY A 1 289 ? 15.317 26.578 -15.363 1.00 80.69 289 GLY A O 1
ATOM 2147 N N . PRO A 1 290 ? 17.334 26.901 -16.298 1.00 74.00 290 PRO A N 1
ATOM 2148 C CA . PRO A 1 290 ? 17.691 25.489 -16.263 1.00 74.00 290 PRO A CA 1
ATOM 2149 C C . PRO A 1 290 ? 17.734 24.983 -14.818 1.00 74.00 290 PRO A C 1
ATOM 2151 O O . PRO A 1 290 ? 18.623 25.332 -14.038 1.00 74.00 290 PRO A O 1
ATOM 2154 N N . LEU A 1 291 ? 16.809 24.091 -14.462 1.00 65.38 291 LEU A N 1
ATOM 2155 C CA . LEU A 1 291 ? 16.700 23.546 -13.102 1.00 65.38 291 LEU A CA 1
ATOM 2156 C C . LEU A 1 291 ? 17.956 22.786 -12.662 1.00 65.38 291 LEU A C 1
ATOM 2158 O O . LEU A 1 291 ? 18.220 22.654 -11.465 1.00 65.38 291 LEU A O 1
ATOM 2162 N N . LEU A 1 292 ? 18.750 22.320 -13.628 1.00 63.62 292 LEU A N 1
ATOM 2163 C CA . LEU A 1 292 ? 20.026 21.652 -13.402 1.00 63.62 292 LEU A CA 1
ATOM 2164 C C . LEU A 1 292 ? 21.086 22.555 -12.755 1.00 63.62 292 LEU A C 1
ATOM 2166 O O . LEU A 1 292 ? 22.048 22.023 -12.205 1.00 63.62 292 LEU A O 1
ATOM 2170 N N . GLN A 1 293 ? 20.911 23.879 -12.776 1.00 68.69 293 GLN A N 1
ATOM 2171 C CA . GLN A 1 293 ? 21.844 24.820 -12.149 1.00 68.69 293 GLN A CA 1
ATOM 2172 C C . GLN A 1 293 ? 21.567 25.050 -10.660 1.00 68.69 293 GLN A C 1
ATOM 2174 O O . GLN A 1 293 ? 22.427 25.569 -9.954 1.00 68.69 293 GLN A O 1
ATOM 2179 N N . LEU A 1 294 ? 20.398 24.641 -10.159 1.00 62.97 294 LEU A N 1
ATOM 2180 C CA . LEU A 1 294 ? 20.046 24.850 -8.758 1.00 62.97 294 LEU A CA 1
ATOM 2181 C C . LEU A 1 294 ? 20.664 23.758 -7.862 1.00 62.97 294 LEU A C 1
ATOM 2183 O O . LEU A 1 294 ? 20.689 22.583 -8.277 1.00 62.97 294 LEU A O 1
ATOM 2187 N N . PRO A 1 295 ? 21.146 24.121 -6.653 1.00 69.62 295 PRO A N 1
ATOM 2188 C CA . PRO A 1 295 ? 21.651 23.184 -5.654 1.00 69.62 295 PRO A CA 1
ATOM 2189 C C . PRO A 1 295 ? 20.677 22.038 -5.385 1.00 69.62 295 PRO A C 1
ATOM 2191 O O . PRO A 1 295 ? 19.461 22.194 -5.467 1.00 69.62 295 PRO A O 1
ATOM 2194 N N . TRP A 1 296 ? 21.215 20.864 -5.045 1.00 59.16 296 TRP A N 1
ATOM 2195 C CA . TRP A 1 296 ? 20.420 19.648 -4.840 1.00 59.16 296 TRP A CA 1
ATOM 2196 C C . TRP A 1 296 ? 19.314 19.814 -3.783 1.00 59.16 296 TRP A C 1
ATOM 2198 O O . TRP A 1 296 ? 18.200 19.341 -4.000 1.00 59.16 296 TRP A O 1
ATOM 2208 N N . ALA A 1 297 ? 19.601 20.520 -2.684 1.00 63.59 297 ALA A N 1
ATOM 2209 C CA . ALA A 1 297 ? 18.637 20.790 -1.614 1.00 63.59 297 ALA A CA 1
ATOM 2210 C C . ALA A 1 297 ? 17.422 21.602 -2.108 1.00 63.59 297 ALA A C 1
ATOM 2212 O O . ALA A 1 297 ? 16.287 21.282 -1.769 1.00 63.59 297 ALA A O 1
ATOM 2213 N N . ASP A 1 298 ? 17.639 22.554 -3.020 1.00 64.81 298 ASP A N 1
ATOM 2214 C CA . ASP A 1 298 ? 16.593 23.434 -3.567 1.00 64.81 298 ASP A CA 1
ATOM 2215 C C . ASP A 1 298 ? 15.705 22.734 -4.612 1.00 64.81 298 ASP A C 1
ATOM 2217 O O . ASP A 1 298 ? 14.803 23.337 -5.207 1.00 64.81 298 ASP A O 1
ATOM 2221 N N . ARG A 1 299 ? 15.972 21.453 -4.900 1.00 64.38 299 ARG A N 1
ATOM 2222 C CA . ARG A 1 299 ? 15.139 20.617 -5.774 1.00 64.38 299 ARG A CA 1
ATOM 2223 C C . ARG A 1 299 ? 14.091 19.813 -5.006 1.00 64.38 299 ARG A C 1
ATOM 2225 O O . ARG A 1 299 ? 13.162 19.319 -5.641 1.00 64.38 299 ARG A O 1
ATOM 2232 N N . GLU A 1 300 ? 14.210 19.677 -3.682 1.00 58.81 300 GLU A N 1
ATOM 2233 C CA . GLU A 1 300 ? 13.279 18.872 -2.873 1.00 58.81 300 GLU A CA 1
ATOM 2234 C C . GLU A 1 300 ? 11.889 19.521 -2.715 1.00 58.81 300 GLU A C 1
ATOM 2236 O O . GLU A 1 300 ? 10.910 18.805 -2.486 1.00 58.81 300 GLU A O 1
ATOM 2241 N N . ASP A 1 301 ? 11.778 20.834 -2.954 1.00 61.75 301 ASP A N 1
ATOM 2242 C CA . ASP A 1 301 ? 10.570 21.640 -2.726 1.00 61.75 301 ASP A CA 1
ATOM 2243 C C . ASP A 1 301 ? 9.619 21.790 -3.930 1.00 61.75 301 ASP A C 1
ATOM 2245 O O . ASP A 1 301 ? 8.687 22.586 -3.893 1.00 61.75 301 ASP A O 1
ATOM 2249 N N . ARG A 1 302 ? 9.814 21.029 -5.011 1.00 66.81 302 ARG A N 1
ATOM 2250 C CA . ARG A 1 302 ? 9.222 21.367 -6.326 1.00 66.81 302 ARG A CA 1
ATOM 2251 C C . ARG A 1 302 ? 7.961 20.618 -6.723 1.00 66.81 302 ARG A C 1
ATOM 2253 O O . ARG A 1 302 ? 7.490 20.783 -7.844 1.00 66.81 302 ARG A O 1
ATOM 2260 N N . VAL A 1 303 ? 7.415 19.806 -5.824 1.00 68.81 303 VAL A N 1
ATOM 2261 C CA . VAL A 1 303 ? 6.069 19.258 -6.015 1.00 68.81 303 VAL A CA 1
ATOM 2262 C C . VAL A 1 303 ? 5.096 20.428 -5.995 1.00 68.81 303 VAL A C 1
ATOM 2264 O O . VAL A 1 303 ? 5.029 21.149 -5.000 1.00 68.81 303 VAL A O 1
ATOM 2267 N N . ALA A 1 304 ? 4.355 20.611 -7.083 1.00 70.88 304 ALA A N 1
ATOM 2268 C CA . ALA A 1 304 ? 3.307 21.609 -7.145 1.00 70.88 304 ALA A CA 1
ATOM 2269 C C . ALA A 1 304 ? 2.250 21.277 -6.096 1.00 70.88 304 ALA A C 1
ATOM 2271 O O . ALA A 1 304 ? 1.723 20.161 -6.056 1.00 70.88 304 ALA A O 1
ATOM 2272 N N . TRP A 1 305 ? 1.960 22.237 -5.232 1.00 70.19 305 TRP A N 1
ATOM 2273 C CA . TRP A 1 305 ? 0.890 22.077 -4.270 1.00 70.19 305 TRP A CA 1
ATOM 2274 C C . TRP A 1 305 ? -0.448 22.400 -4.944 1.00 70.19 305 TRP A C 1
ATOM 2276 O O . TRP A 1 305 ? -0.485 23.299 -5.791 1.00 70.19 305 TRP A O 1
ATOM 2286 N N . PRO A 1 306 ? -1.547 21.701 -4.613 1.00 61.84 306 PRO A N 1
ATOM 2287 C CA . PRO A 1 306 ? -2.867 22.179 -4.982 1.00 61.84 306 PRO A CA 1
ATOM 2288 C C . PRO A 1 306 ? -3.067 23.525 -4.278 1.00 61.84 306 PRO A C 1
ATOM 2290 O O . PRO A 1 306 ? -3.231 23.568 -3.058 1.00 61.84 306 PRO A O 1
ATOM 2293 N N . ASP A 1 307 ? -2.985 24.634 -5.014 1.00 57.94 307 ASP A N 1
ATOM 2294 C CA . ASP A 1 307 ? -3.414 25.924 -4.477 1.00 57.94 307 ASP A CA 1
ATOM 2295 C C . ASP A 1 307 ? -4.885 25.795 -4.085 1.00 57.94 307 ASP A C 1
ATOM 2297 O O . ASP A 1 307 ? -5.690 25.286 -4.867 1.00 57.94 307 ASP A O 1
ATOM 2301 N N . ALA A 1 308 ? -5.242 26.263 -2.887 1.00 48.81 308 ALA A N 1
ATOM 2302 C CA . ALA A 1 308 ? -6.618 26.207 -2.388 1.00 48.81 308 ALA A CA 1
ATOM 2303 C C . ALA A 1 308 ? -7.623 26.897 -3.338 1.00 48.81 308 ALA A C 1
ATOM 2305 O O . ALA A 1 308 ? -8.795 26.533 -3.343 1.00 48.81 308 ALA A O 1
ATOM 2306 N N . ASP A 1 309 ? -7.147 27.825 -4.180 1.00 46.94 309 ASP A N 1
ATOM 2307 C CA . ASP A 1 309 ? -7.937 28.523 -5.201 1.00 46.94 309 ASP A CA 1
ATOM 2308 C C . ASP A 1 309 ? -7.950 27.833 -6.579 1.00 46.94 309 ASP A C 1
ATOM 2310 O O . ASP A 1 309 ? -8.802 28.140 -7.416 1.00 46.94 309 ASP A O 1
ATOM 2314 N N . ARG A 1 310 ? -7.060 26.862 -6.843 1.00 51.06 310 ARG A N 1
ATOM 2315 C CA . ARG A 1 310 ? -7.105 26.019 -8.055 1.00 51.06 310 ARG A CA 1
ATOM 2316 C C . ARG A 1 310 ? -8.070 24.866 -7.832 1.00 51.06 310 ARG A C 1
ATOM 2318 O O . ARG A 1 310 ? -7.718 23.688 -7.841 1.00 51.06 310 ARG A O 1
ATOM 2325 N N . ASP A 1 311 ? -9.321 25.242 -7.631 1.00 48.62 311 ASP A N 1
ATOM 2326 C CA . ASP A 1 311 ? -10.411 24.317 -7.412 1.00 48.62 311 ASP A CA 1
ATOM 2327 C C . ASP A 1 311 ? -10.554 23.356 -8.608 1.0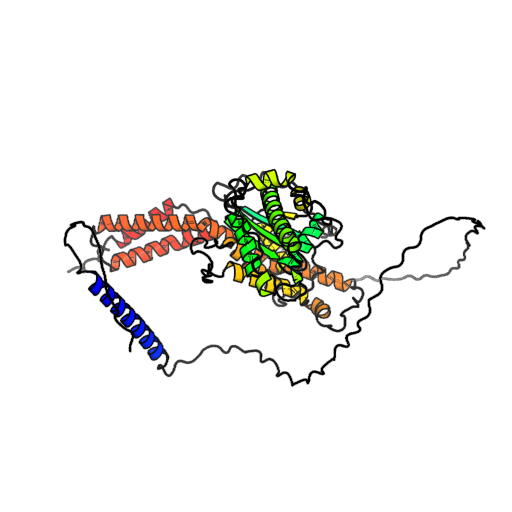0 48.62 311 ASP A C 1
ATOM 2329 O O . ASP A 1 311 ? -10.206 23.676 -9.751 1.00 48.62 311 ASP A O 1
ATOM 2333 N N . THR A 1 312 ? -11.102 22.172 -8.350 1.00 48.72 312 THR A N 1
ATOM 2334 C CA . THR A 1 312 ? -11.329 21.056 -9.295 1.00 48.72 312 THR A CA 1
ATOM 2335 C C . THR A 1 312 ? -11.976 21.440 -10.638 1.00 48.72 312 THR A C 1
ATOM 2337 O O . THR A 1 312 ? -11.821 20.714 -11.622 1.00 48.72 312 THR A O 1
ATOM 2340 N N . ARG A 1 313 ? -12.641 22.602 -10.732 1.00 49.03 313 ARG A N 1
ATOM 2341 C CA . ARG A 1 313 ? -13.114 23.191 -12.001 1.00 49.03 313 ARG A CA 1
ATOM 2342 C C . ARG A 1 313 ? -11.981 23.474 -12.993 1.00 49.03 313 ARG A C 1
ATOM 2344 O O . ARG A 1 313 ? -12.208 23.393 -14.197 1.00 49.03 313 ARG A O 1
ATOM 2351 N N . THR A 1 314 ? -10.769 23.727 -12.502 1.00 52.09 314 THR A N 1
ATOM 2352 C CA . THR A 1 314 ? -9.586 23.989 -13.329 1.00 52.09 314 THR A CA 1
ATOM 2353 C C . THR A 1 314 ? -9.127 22.737 -14.073 1.00 52.09 314 THR A C 1
ATOM 2355 O O . THR A 1 314 ? -8.744 22.826 -15.227 1.00 52.09 314 THR A O 1
ATOM 2358 N N . LEU A 1 315 ? -9.256 21.539 -13.490 1.00 51.38 315 LEU A N 1
ATOM 2359 C CA . LEU A 1 315 ? -8.903 20.291 -14.186 1.00 51.38 315 LEU A CA 1
ATOM 2360 C C . LEU A 1 315 ? -9.792 20.037 -15.416 1.00 51.38 315 LEU A C 1
ATOM 2362 O O . LEU A 1 315 ? -9.327 19.468 -16.400 1.00 51.38 315 LEU A O 1
ATOM 2366 N N . ALA A 1 316 ? -11.051 20.491 -15.384 1.00 50.94 316 ALA A N 1
ATOM 2367 C CA . ALA A 1 316 ? -11.950 20.429 -16.536 1.00 50.94 316 ALA A CA 1
ATOM 2368 C C . ALA A 1 316 ? -11.642 21.515 -17.587 1.00 50.94 316 ALA A C 1
ATOM 2370 O O . ALA A 1 316 ? -11.821 21.273 -18.778 1.00 50.94 316 ALA A O 1
ATOM 2371 N N . SER A 1 317 ? -11.146 22.690 -17.176 1.00 50.53 317 SER A N 1
ATOM 2372 C CA . SER A 1 317 ? -10.764 23.779 -18.091 1.00 50.53 317 SER A CA 1
ATOM 2373 C C . SER A 1 317 ? -9.313 23.704 -18.593 1.00 50.53 317 SER A C 1
ATOM 2375 O O . SER A 1 317 ? -8.986 24.312 -19.611 1.00 50.53 317 SER A O 1
ATOM 2377 N N . MET A 1 318 ? -8.451 22.901 -17.961 1.00 48.53 318 MET A N 1
ATOM 2378 C CA . MET A 1 318 ? -7.058 22.665 -18.369 1.00 48.53 318 MET A CA 1
ATOM 2379 C C . MET A 1 318 ? -6.926 21.967 -19.726 1.00 48.53 318 MET A C 1
ATOM 2381 O O . MET A 1 318 ? -5.877 22.063 -20.353 1.00 48.53 318 MET A O 1
ATOM 2385 N N . SER A 1 319 ? -7.999 21.355 -20.237 1.00 49.22 319 SER A N 1
ATOM 2386 C CA . SER A 1 319 ? -8.053 20.876 -21.624 1.00 49.22 319 SER A CA 1
ATOM 2387 C C . SER A 1 319 ? -7.962 22.010 -22.659 1.00 49.22 319 SER A C 1
ATOM 2389 O O . SER A 1 319 ? -7.658 21.735 -23.816 1.00 49.22 319 SER A O 1
ATOM 2391 N N . VAL A 1 320 ? -8.240 23.265 -22.280 1.00 46.44 320 VAL A N 1
ATOM 2392 C CA . VAL A 1 320 ? -8.358 24.400 -23.216 1.00 46.44 320 VAL A CA 1
ATOM 2393 C C . VAL A 1 320 ? -7.151 25.352 -23.142 1.00 46.44 320 VAL A C 1
ATOM 2395 O O . VAL A 1 320 ? -6.859 26.050 -24.107 1.00 46.44 320 VAL A O 1
ATOM 2398 N N . ALA A 1 321 ? -6.390 25.352 -22.042 1.00 48.97 321 ALA A N 1
ATOM 2399 C CA . ALA A 1 321 ? -5.325 26.334 -21.790 1.00 48.97 321 ALA A CA 1
ATOM 2400 C C . ALA A 1 321 ? -3.931 25.983 -22.368 1.00 48.97 321 ALA A C 1
ATOM 2402 O O . ALA A 1 321 ? -2.988 26.752 -22.199 1.00 48.97 321 ALA A O 1
ATOM 2403 N N . ASN A 1 322 ? -3.776 24.866 -23.087 1.00 49.38 322 ASN A N 1
ATOM 2404 C CA . ASN A 1 322 ? -2.482 24.382 -23.606 1.00 49.38 322 ASN A CA 1
ATOM 2405 C C . ASN A 1 322 ? -1.893 25.188 -24.796 1.00 49.38 322 ASN A C 1
ATOM 2407 O O . ASN A 1 322 ? -0.964 24.721 -25.450 1.00 49.38 322 ASN A O 1
ATOM 2411 N N . GLN A 1 323 ? -2.387 26.394 -25.100 1.00 53.53 323 GLN A N 1
ATOM 2412 C CA . GLN A 1 323 ? -1.948 27.169 -26.276 1.00 53.53 323 GLN A CA 1
ATOM 2413 C C . GLN A 1 323 ? -0.651 27.980 -26.074 1.00 53.53 323 GLN A C 1
ATOM 2415 O O . GLN A 1 323 ? -0.138 28.543 -27.038 1.00 53.53 323 GLN A O 1
ATOM 2420 N N . HIS A 1 324 ? -0.091 28.033 -24.860 1.00 52.53 324 HIS A N 1
ATOM 2421 C CA . HIS A 1 324 ? 1.094 28.852 -24.549 1.00 52.53 324 HIS A CA 1
ATOM 2422 C C . HIS A 1 324 ? 2.307 28.064 -24.035 1.00 52.53 324 HIS A C 1
ATOM 2424 O O . HIS A 1 324 ? 3.207 28.646 -23.430 1.00 52.53 324 HIS A O 1
ATOM 2430 N N . LEU A 1 325 ? 2.362 26.750 -24.273 1.00 54.69 325 LEU A N 1
ATOM 2431 C CA . LEU A 1 325 ? 3.532 25.958 -23.891 1.00 54.69 325 LEU A CA 1
ATOM 2432 C C . LEU A 1 325 ? 4.779 26.407 -24.682 1.00 54.69 325 LEU A C 1
ATOM 2434 O O . LEU A 1 325 ? 4.677 26.679 -25.883 1.00 54.69 325 LEU A O 1
ATOM 2438 N N . PRO A 1 326 ? 5.958 26.485 -24.035 1.00 56.25 326 PRO A N 1
ATOM 2439 C CA . PRO A 1 326 ? 7.207 26.805 -24.712 1.00 56.25 326 PRO A CA 1
ATOM 2440 C C . PRO A 1 326 ? 7.450 25.838 -25.878 1.00 56.25 326 PRO A C 1
ATOM 2442 O O . PRO A 1 326 ? 7.243 24.627 -25.769 1.00 56.25 326 PRO A O 1
ATOM 2445 N N . VAL A 1 327 ? 7.871 26.402 -27.011 1.00 57.00 327 VAL A N 1
ATOM 2446 C CA . VAL A 1 327 ? 8.081 25.704 -28.286 1.00 57.00 327 VAL A CA 1
ATOM 2447 C C . VAL A 1 327 ? 9.034 24.519 -28.080 1.00 57.00 327 VAL A C 1
ATOM 2449 O O . VAL A 1 327 ? 10.225 24.722 -27.861 1.00 57.00 327 VAL A O 1
ATOM 2452 N N . GLY A 1 328 ? 8.521 23.284 -28.144 1.00 66.00 328 GLY A N 1
ATOM 2453 C CA . GLY A 1 328 ? 9.351 22.070 -28.111 1.00 66.00 328 GLY A CA 1
ATOM 2454 C C . GLY A 1 328 ? 8.766 20.853 -27.390 1.00 66.00 328 GLY A C 1
ATOM 2455 O O . GLY A 1 328 ? 9.224 19.743 -27.652 1.00 66.00 328 GLY A O 1
ATOM 2456 N N . PHE A 1 329 ? 7.752 21.013 -26.533 1.00 67.12 329 PHE A N 1
ATOM 2457 C CA . PHE A 1 329 ? 7.090 19.874 -25.885 1.00 67.12 329 PHE A CA 1
ATOM 2458 C C . PHE A 1 329 ? 5.783 19.500 -26.600 1.00 67.12 329 PHE A C 1
ATOM 2460 O O . PHE A 1 329 ? 5.020 20.395 -26.971 1.00 67.12 329 PHE A O 1
ATOM 2467 N N . PRO A 1 330 ? 5.492 18.201 -26.799 1.00 74.31 330 PRO A N 1
ATOM 2468 C CA . PRO A 1 330 ? 4.200 17.779 -27.323 1.00 74.31 330 PRO A CA 1
ATOM 2469 C C . PRO A 1 330 ? 3.087 18.205 -26.357 1.00 74.31 330 PRO A C 1
ATOM 2471 O O . PRO A 1 330 ? 3.240 18.101 -25.139 1.00 74.31 330 PRO A O 1
ATOM 2474 N N . ALA A 1 331 ? 1.960 18.677 -26.894 1.00 79.06 331 ALA A N 1
ATOM 2475 C CA . ALA A 1 331 ? 0.774 18.952 -26.093 1.00 79.06 331 ALA A CA 1
ATOM 2476 C C . ALA A 1 331 ? 0.214 17.620 -25.572 1.00 79.06 331 ALA A C 1
ATOM 2478 O O . ALA A 1 331 ? -0.416 16.869 -26.313 1.00 79.06 331 ALA A O 1
ATOM 2479 N N . VAL A 1 332 ? 0.491 17.310 -24.306 1.00 85.44 332 VAL A N 1
ATOM 2480 C CA . VAL A 1 332 ? -0.030 16.124 -23.622 1.00 85.44 332 VAL A CA 1
ATOM 2481 C C . VAL A 1 332 ? -1.251 16.541 -22.812 1.00 85.44 332 VAL A C 1
ATOM 2483 O O . VAL A 1 332 ? -1.195 17.492 -22.030 1.00 85.44 332 VAL A O 1
ATOM 2486 N N . ASP A 1 333 ? -2.360 15.836 -23.006 1.00 91.31 333 ASP A N 1
ATOM 2487 C CA . ASP A 1 333 ? -3.572 16.013 -22.215 1.00 91.31 333 ASP A CA 1
ATOM 2488 C C . ASP A 1 333 ? -3.770 14.860 -21.215 1.00 91.31 333 ASP A C 1
ATOM 2490 O O . ASP A 1 333 ? -2.992 13.903 -21.126 1.00 91.31 333 ASP A O 1
ATOM 2494 N N . VAL A 1 334 ? -4.834 14.963 -20.418 1.00 91.56 334 VAL A N 1
ATOM 2495 C CA . VAL A 1 334 ? -5.171 13.958 -19.404 1.00 91.56 334 VAL A CA 1
ATOM 2496 C C . VAL A 1 334 ? -5.503 12.601 -20.043 1.00 91.56 334 VAL A C 1
ATOM 2498 O O . VAL A 1 334 ? -5.212 11.569 -19.439 1.00 91.56 334 VAL A O 1
ATOM 2501 N N . GLN A 1 335 ? -6.095 12.575 -21.243 1.00 93.56 335 GLN A N 1
ATOM 2502 C CA . GLN A 1 335 ? -6.487 11.335 -21.925 1.00 93.56 335 GLN A CA 1
ATOM 2503 C C . GLN A 1 335 ? -5.263 10.575 -22.444 1.00 93.56 335 GLN A C 1
ATOM 2505 O O . GLN A 1 335 ? -5.181 9.358 -22.279 1.00 93.56 335 GLN A O 1
ATOM 2510 N N . ALA A 1 336 ? -4.276 11.288 -22.986 1.00 93.31 336 ALA A N 1
ATOM 2511 C CA . ALA A 1 336 ? -3.002 10.720 -23.402 1.00 93.31 336 ALA A CA 1
ATOM 2512 C C . ALA A 1 336 ? -2.272 10.072 -22.212 1.00 93.31 336 ALA A C 1
ATOM 2514 O O . ALA A 1 336 ? -1.836 8.925 -22.304 1.00 93.31 336 ALA A O 1
ATOM 2515 N N . LEU A 1 337 ? -2.236 10.743 -21.050 1.00 93.94 337 LEU A N 1
ATOM 2516 C CA . LEU A 1 337 ? -1.685 10.148 -19.825 1.00 93.94 337 LEU A CA 1
ATOM 2517 C C . LEU A 1 337 ? -2.482 8.925 -19.350 1.00 93.94 337 LEU A C 1
ATOM 2519 O O . LEU A 1 337 ? -1.888 7.932 -18.948 1.00 93.94 337 LEU A O 1
ATOM 2523 N N . GLN A 1 338 ? -3.818 8.953 -19.403 1.00 94.44 338 GLN A N 1
ATOM 2524 C CA . GLN A 1 338 ? -4.631 7.769 -19.081 1.00 94.44 338 GLN A CA 1
ATOM 2525 C C . GLN A 1 338 ? -4.289 6.574 -19.980 1.00 94.44 338 GLN A C 1
ATOM 2527 O O . GLN A 1 338 ? -4.237 5.449 -19.492 1.00 94.44 338 GLN A O 1
ATOM 2532 N N . GLY A 1 339 ? -4.027 6.814 -21.269 1.00 94.06 339 GLY A N 1
ATOM 2533 C CA . GLY A 1 339 ? -3.715 5.769 -22.245 1.00 94.06 339 GLY A CA 1
ATOM 2534 C C . GLY A 1 339 ? -2.425 4.994 -21.955 1.00 94.06 339 GLY A C 1
ATOM 2535 O O . GLY A 1 339 ? -2.321 3.828 -22.346 1.00 94.06 339 GLY A O 1
ATOM 2536 N N . VAL A 1 340 ? -1.471 5.609 -21.247 1.00 94.56 340 VAL A N 1
ATOM 2537 C CA . VAL A 1 340 ? -0.175 4.996 -20.902 1.00 94.56 340 VAL A CA 1
ATOM 2538 C C . VAL A 1 340 ? -0.122 4.408 -19.491 1.00 94.56 340 VAL A C 1
ATOM 2540 O O . VAL A 1 340 ? 0.807 3.660 -19.174 1.00 94.56 340 VAL A O 1
ATOM 2543 N N . LEU A 1 341 ? -1.097 4.730 -18.639 1.00 95.50 341 LEU A N 1
ATOM 2544 C CA . LEU A 1 341 ? -1.172 4.233 -17.268 1.00 95.50 341 LEU A CA 1
ATOM 2545 C C . LEU A 1 341 ? -1.929 2.905 -17.200 1.00 95.50 341 LEU A C 1
ATOM 2547 O O . LEU A 1 341 ? -2.937 2.684 -17.866 1.00 95.50 341 LEU A O 1
ATOM 2551 N N . VAL A 1 342 ? -1.442 2.018 -16.339 1.00 95.50 342 VAL A N 1
ATOM 2552 C CA . VAL A 1 342 ? -2.078 0.741 -16.010 1.00 95.50 342 VAL A CA 1
ATOM 2553 C C . VAL A 1 342 ? -2.632 0.838 -14.602 1.00 95.50 342 VAL A C 1
ATOM 2555 O O . VAL A 1 342 ? -1.941 1.326 -13.713 1.00 95.50 342 VAL A O 1
ATOM 2558 N N . ALA A 1 343 ? -3.849 0.351 -14.373 1.00 96.81 343 ALA A N 1
ATOM 2559 C CA . ALA A 1 343 ? -4.456 0.395 -13.052 1.00 96.81 343 ALA A CA 1
ATOM 2560 C C . ALA A 1 343 ? -4.976 -0.961 -12.589 1.00 96.81 343 ALA A C 1
ATOM 2562 O O . ALA A 1 343 ? -5.438 -1.773 -13.388 1.00 96.81 343 ALA A O 1
ATOM 2563 N N . LEU A 1 344 ? -4.901 -1.178 -11.279 1.00 97.19 344 LEU A N 1
ATOM 2564 C CA . LEU A 1 344 ? -5.524 -2.294 -10.574 1.00 97.19 344 LEU A CA 1
ATOM 2565 C C . LEU A 1 344 ? -6.372 -1.742 -9.430 1.00 97.19 344 LEU A C 1
ATOM 2567 O O . LEU A 1 344 ? -6.025 -0.713 -8.846 1.00 97.19 344 LEU A O 1
ATOM 2571 N N . SER A 1 345 ? -7.445 -2.448 -9.095 1.00 96.94 345 SER A N 1
ATOM 2572 C CA . SER A 1 345 ? -8.336 -2.152 -7.971 1.00 96.94 345 SER A CA 1
ATOM 2573 C C . SER A 1 345 ? -8.540 -3.375 -7.083 1.00 96.94 345 SER A C 1
ATOM 2575 O O . SER A 1 345 ? -8.245 -4.507 -7.480 1.00 96.94 345 SER A O 1
ATOM 2577 N N . GLY A 1 346 ? -9.025 -3.136 -5.868 1.00 96.06 346 GLY A N 1
ATOM 2578 C CA . GLY A 1 346 ? -9.226 -4.150 -4.848 1.00 96.06 346 GLY A CA 1
ATOM 2579 C C . GLY A 1 346 ? -7.984 -4.423 -3.994 1.00 96.06 346 GLY A C 1
ATOM 2580 O O . GLY A 1 346 ? -6.832 -4.374 -4.437 1.00 96.06 346 GLY A O 1
ATOM 2581 N N . ARG A 1 347 ? -8.229 -4.790 -2.732 1.00 95.81 347 ARG A N 1
ATOM 2582 C CA . ARG A 1 347 ? -7.182 -5.078 -1.736 1.00 95.81 347 ARG A CA 1
ATOM 2583 C C . ARG A 1 347 ? -6.254 -6.207 -2.175 1.00 95.81 347 ARG A C 1
ATOM 2585 O O . ARG A 1 347 ? -5.036 -6.043 -2.105 1.00 95.81 347 ARG A O 1
ATOM 2592 N N . GLU A 1 348 ? -6.794 -7.347 -2.609 1.00 96.69 348 GLU A N 1
ATOM 2593 C CA . GLU A 1 348 ? -5.988 -8.508 -3.011 1.00 96.69 348 GLU A CA 1
ATOM 2594 C C . GLU A 1 348 ? -5.135 -8.231 -4.261 1.00 96.69 348 GLU A C 1
ATOM 2596 O O . GLU A 1 348 ? -3.914 -8.395 -4.155 1.00 96.69 348 GLU A O 1
ATOM 2601 N N . PRO A 1 349 ? -5.679 -7.756 -5.405 1.00 97.69 349 PRO A N 1
ATOM 2602 C CA . PRO A 1 349 ? -4.866 -7.501 -6.595 1.00 97.69 349 PRO A CA 1
ATOM 2603 C C . PRO A 1 349 ? -3.758 -6.473 -6.357 1.00 97.69 349 PRO A C 1
ATOM 2605 O O . PRO A 1 349 ? -2.620 -6.696 -6.777 1.00 97.69 349 PRO A O 1
ATOM 2608 N N . VAL A 1 350 ? -4.048 -5.384 -5.633 1.00 97.94 350 VAL A N 1
ATOM 2609 C CA . VAL A 1 350 ? -3.047 -4.356 -5.303 1.00 97.94 350 VAL A CA 1
ATOM 2610 C C . VAL A 1 350 ? -1.970 -4.905 -4.365 1.00 97.94 350 VAL A C 1
ATOM 2612 O O . VAL A 1 350 ? -0.777 -4.658 -4.564 1.00 97.94 350 VAL A O 1
ATOM 2615 N N . THR A 1 351 ? -2.359 -5.700 -3.367 1.00 98.12 351 THR A N 1
ATOM 2616 C CA . THR A 1 351 ? -1.408 -6.325 -2.438 1.00 98.12 351 THR A CA 1
ATOM 2617 C C . THR A 1 351 ? -0.514 -7.328 -3.158 1.00 98.12 351 THR A C 1
ATOM 2619 O O . THR A 1 351 ? 0.707 -7.295 -2.986 1.00 98.12 351 THR A O 1
ATOM 2622 N N . ARG A 1 352 ? -1.098 -8.200 -3.993 1.00 98.25 352 ARG A N 1
ATOM 2623 C CA . ARG A 1 352 ? -0.353 -9.157 -4.819 1.00 98.25 352 ARG A CA 1
ATOM 2624 C C . ARG A 1 352 ? 0.589 -8.420 -5.758 1.00 98.25 352 ARG A C 1
ATOM 2626 O O . ARG A 1 352 ? 1.760 -8.784 -5.814 1.00 98.25 352 ARG A O 1
ATOM 2633 N N . HIS A 1 353 ? 0.135 -7.349 -6.412 1.00 97.38 353 HIS A N 1
ATOM 2634 C CA . HIS A 1 353 ? 0.996 -6.493 -7.225 1.00 97.38 353 HIS A CA 1
ATOM 2635 C C . HIS A 1 353 ? 2.209 -6.011 -6.423 1.00 97.38 353 HIS A C 1
ATOM 2637 O O . HIS A 1 353 ? 3.340 -6.304 -6.807 1.00 97.38 353 HIS A O 1
ATOM 2643 N N . CYS A 1 354 ? 2.000 -5.351 -5.281 1.00 97.50 354 CYS A N 1
ATOM 2644 C CA . CYS A 1 354 ? 3.089 -4.806 -4.468 1.00 97.50 354 CYS A CA 1
ATOM 2645 C C . CYS A 1 354 ? 4.058 -5.902 -3.970 1.00 97.50 354 CYS A C 1
ATOM 2647 O O . CYS A 1 354 ? 5.280 -5.734 -4.033 1.00 97.50 354 CYS A O 1
ATOM 2649 N N . CYS A 1 355 ? 3.538 -7.074 -3.582 1.00 97.94 355 CYS A N 1
ATOM 2650 C CA . CYS A 1 355 ? 4.348 -8.233 -3.198 1.00 97.94 355 CYS A CA 1
ATOM 2651 C C . CYS A 1 355 ? 5.180 -8.779 -4.369 1.00 97.94 355 CYS A C 1
ATOM 2653 O O . CYS A 1 355 ? 6.358 -9.085 -4.184 1.00 97.94 355 CYS A O 1
ATOM 2655 N N . LEU A 1 356 ? 4.615 -8.853 -5.580 1.00 96.75 356 LEU A N 1
ATOM 2656 C CA . LEU A 1 356 ? 5.341 -9.241 -6.795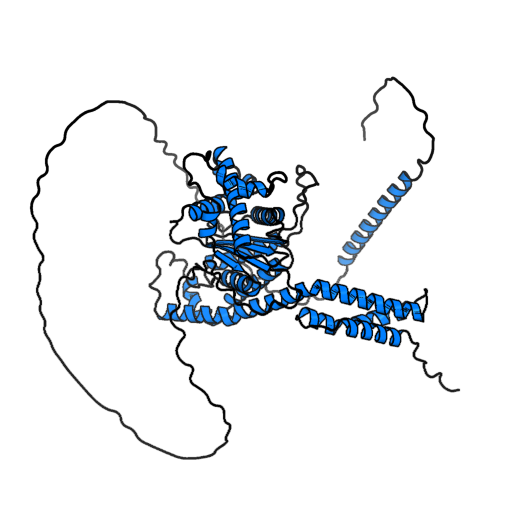 1.00 96.75 356 LEU A CA 1
ATOM 2657 C C . LEU A 1 356 ? 6.450 -8.236 -7.122 1.00 96.75 356 LEU A C 1
ATOM 2659 O O . LEU A 1 356 ? 7.573 -8.639 -7.426 1.00 96.75 356 LEU A O 1
ATOM 2663 N N . VAL A 1 357 ? 6.175 -6.930 -7.017 1.00 95.25 357 VAL A N 1
ATOM 2664 C CA . VAL A 1 357 ? 7.189 -5.876 -7.194 1.00 95.25 357 VAL A CA 1
ATOM 2665 C C . VAL A 1 357 ? 8.336 -6.064 -6.205 1.00 95.25 357 VAL A C 1
ATOM 2667 O O . VAL A 1 357 ? 9.498 -6.116 -6.613 1.00 95.25 357 VAL A O 1
ATOM 2670 N N . ALA A 1 358 ? 8.021 -6.232 -4.920 1.00 95.75 358 ALA A N 1
ATOM 2671 C CA . ALA A 1 358 ? 9.012 -6.455 -3.874 1.00 95.75 358 ALA A CA 1
ATOM 2672 C C . ALA A 1 358 ? 9.815 -7.747 -4.096 1.00 95.75 358 ALA A C 1
ATOM 2674 O O . ALA A 1 358 ? 11.031 -7.780 -3.890 1.00 95.75 358 ALA A O 1
ATOM 2675 N N . ALA A 1 359 ? 9.171 -8.812 -4.573 1.00 96.12 359 ALA A N 1
ATOM 2676 C CA . ALA A 1 359 ? 9.814 -10.073 -4.927 1.00 96.12 359 ALA A CA 1
ATOM 2677 C C . ALA A 1 359 ? 10.693 -9.982 -6.190 1.00 96.12 359 ALA A C 1
ATOM 2679 O O . ALA A 1 359 ? 11.508 -10.867 -6.409 1.00 96.12 359 ALA A O 1
ATOM 2680 N N . GLY A 1 360 ? 10.596 -8.916 -6.994 1.00 94.25 360 GLY A N 1
ATOM 2681 C CA . GLY A 1 360 ? 11.294 -8.808 -8.284 1.00 94.25 360 GLY A CA 1
ATOM 2682 C C . GLY A 1 360 ? 10.580 -9.529 -9.438 1.00 94.25 360 GLY A C 1
ATOM 2683 O O . GLY A 1 360 ? 11.163 -9.715 -10.503 1.00 94.25 360 GLY A O 1
ATOM 2684 N N . LEU A 1 361 ? 9.316 -9.906 -9.236 1.00 95.19 361 LEU A N 1
ATOM 2685 C CA . LEU A 1 361 ? 8.434 -10.586 -10.194 1.00 95.19 361 LEU A CA 1
ATOM 2686 C C . LEU A 1 361 ? 7.364 -9.654 -10.790 1.00 95.19 361 LEU A C 1
ATOM 2688 O O . LEU A 1 361 ? 6.451 -10.105 -11.475 1.00 95.19 361 LEU A O 1
ATOM 2692 N N . GLY A 1 362 ? 7.436 -8.352 -10.499 1.00 92.06 362 GLY A N 1
ATOM 2693 C CA . GLY A 1 362 ? 6.453 -7.377 -10.967 1.00 92.06 362 GLY A CA 1
ATOM 2694 C C . GLY A 1 362 ? 6.415 -7.234 -12.497 1.00 92.06 362 GLY A C 1
ATOM 2695 O O . GLY A 1 362 ? 7.387 -7.549 -13.183 1.00 92.06 362 GLY A O 1
ATOM 2696 N N . PRO A 1 363 ? 5.329 -6.683 -13.062 1.00 88.50 363 PRO A N 1
ATOM 2697 C CA . PRO A 1 363 ? 5.210 -6.499 -14.505 1.00 88.50 363 PRO A CA 1
ATOM 2698 C C . PRO A 1 363 ? 6.346 -5.620 -15.045 1.00 88.50 363 PRO A C 1
ATOM 2700 O O . PRO A 1 363 ? 6.807 -4.692 -14.371 1.00 88.50 363 PRO A O 1
ATOM 2703 N N . GLY A 1 364 ? 6.832 -5.952 -16.243 1.00 83.06 364 GLY A N 1
ATOM 2704 C CA . GLY A 1 364 ? 7.987 -5.293 -16.861 1.00 83.06 364 GLY A CA 1
ATOM 2705 C C . GLY A 1 364 ? 9.337 -5.614 -16.206 1.00 83.06 364 GLY A C 1
ATOM 2706 O O . GLY A 1 364 ? 10.343 -5.006 -16.579 1.00 83.06 364 GLY A O 1
ATOM 2707 N N . SER A 1 365 ? 9.393 -6.547 -15.246 1.00 78.69 365 SER A N 1
ATOM 2708 C CA . SER A 1 365 ? 10.654 -6.949 -14.627 1.00 78.69 365 SER A CA 1
ATOM 2709 C C . SER A 1 365 ? 11.579 -7.662 -15.614 1.00 78.69 365 SER A C 1
ATOM 2711 O O . SER A 1 365 ? 11.192 -8.224 -16.645 1.00 78.69 365 SER A O 1
ATOM 2713 N N . ARG A 1 366 ? 12.868 -7.608 -15.283 1.00 83.88 366 ARG A N 1
ATOM 2714 C CA . ARG A 1 366 ? 13.883 -8.461 -15.900 1.00 83.88 366 ARG A CA 1
ATOM 2715 C C . ARG A 1 366 ? 13.650 -9.909 -15.448 1.00 83.88 366 ARG A C 1
ATOM 2717 O O . ARG A 1 366 ? 12.956 -10.118 -14.457 1.00 83.88 366 ARG A O 1
ATOM 2724 N N . PRO A 1 367 ? 14.239 -10.907 -16.135 1.00 88.19 367 PRO A N 1
ATOM 2725 C CA . PRO A 1 367 ? 14.199 -12.283 -15.653 1.00 88.19 367 PRO A CA 1
ATOM 2726 C C . PRO A 1 367 ? 14.606 -12.355 -14.181 1.00 88.19 367 PRO A C 1
ATOM 2728 O O . PRO A 1 367 ? 15.608 -11.733 -13.814 1.00 88.19 367 PRO A O 1
ATOM 2731 N N . PHE A 1 368 ? 13.849 -13.102 -13.379 1.00 91.00 368 PHE A N 1
ATOM 2732 C CA . PHE A 1 368 ? 14.024 -13.143 -11.934 1.00 91.00 368 PHE A CA 1
ATOM 2733 C C . PHE A 1 368 ? 15.469 -13.487 -11.545 1.00 91.00 368 PHE A C 1
ATOM 2735 O O . PHE A 1 368 ? 16.028 -14.506 -11.968 1.00 91.00 368 PHE A O 1
ATOM 2742 N N . ASN A 1 369 ? 16.096 -12.606 -10.759 1.00 89.69 369 ASN A N 1
ATOM 2743 C CA . ASN A 1 369 ? 17.440 -12.807 -10.232 1.00 89.69 369 ASN A CA 1
ATOM 2744 C C . ASN A 1 369 ? 17.546 -12.266 -8.792 1.00 89.69 369 ASN A C 1
ATOM 2746 O O . ASN A 1 369 ? 17.956 -11.124 -8.578 1.00 89.69 369 ASN A O 1
ATOM 2750 N N . PRO A 1 370 ? 17.230 -13.088 -7.776 1.00 91.06 370 PRO A N 1
ATOM 2751 C CA . PRO A 1 370 ? 17.152 -12.632 -6.386 1.00 91.06 370 PRO A CA 1
ATOM 2752 C C . PRO A 1 370 ? 18.496 -12.159 -5.811 1.00 91.06 370 PRO A C 1
ATOM 2754 O O . PRO A 1 370 ? 18.513 -11.434 -4.817 1.00 91.06 370 PRO A O 1
ATOM 2757 N N . PHE A 1 371 ? 19.618 -12.530 -6.439 1.00 90.25 371 PHE A N 1
ATOM 2758 C CA . PHE A 1 371 ? 20.971 -12.141 -6.027 1.00 90.25 371 PHE A CA 1
ATOM 2759 C C . PHE A 1 371 ? 21.511 -10.913 -6.766 1.00 90.25 371 PHE A C 1
ATOM 2761 O O . PHE A 1 371 ? 22.651 -10.507 -6.545 1.00 90.25 371 PHE A O 1
ATOM 2768 N N . ASN A 1 372 ? 20.723 -10.319 -7.661 1.00 85.31 372 ASN A N 1
ATOM 2769 C CA . ASN A 1 372 ? 21.106 -9.102 -8.354 1.00 85.31 372 ASN A CA 1
ATOM 2770 C C . ASN A 1 372 ? 20.938 -7.894 -7.428 1.00 85.31 372 ASN A C 1
ATOM 2772 O O . ASN A 1 372 ? 19.850 -7.636 -6.914 1.00 85.31 372 ASN A O 1
ATOM 2776 N N . SER A 1 373 ? 21.997 -7.100 -7.265 1.00 82.19 373 SER A N 1
ATOM 2777 C CA . SER A 1 373 ? 21.951 -5.870 -6.466 1.00 82.19 373 SER A CA 1
ATOM 2778 C C . SER A 1 373 ? 20.907 -4.872 -6.976 1.00 82.19 373 SER A C 1
ATOM 2780 O O . SER A 1 373 ? 20.293 -4.168 -6.176 1.00 82.19 373 SER A O 1
ATOM 2782 N N . ARG A 1 374 ? 20.639 -4.848 -8.290 1.00 78.25 374 ARG A N 1
ATOM 2783 C CA . ARG A 1 374 ? 19.572 -4.021 -8.876 1.00 78.25 374 ARG A CA 1
ATOM 2784 C C . ARG A 1 374 ? 18.188 -4.473 -8.419 1.00 78.25 374 ARG A C 1
ATOM 2786 O O . ARG A 1 374 ? 17.375 -3.632 -8.055 1.00 78.25 374 ARG A O 1
ATOM 2793 N N . ASP A 1 375 ? 17.951 -5.782 -8.369 1.00 80.62 375 ASP A N 1
ATOM 2794 C CA . ASP A 1 375 ? 16.669 -6.342 -7.929 1.00 80.62 375 ASP A CA 1
ATOM 2795 C C . ASP A 1 375 ? 16.532 -6.282 -6.401 1.00 80.62 375 ASP A C 1
ATOM 2797 O O . ASP A 1 375 ? 15.424 -6.306 -5.881 1.00 80.62 375 ASP A O 1
ATOM 2801 N N . ALA A 1 376 ? 17.632 -6.156 -5.654 1.00 84.94 376 ALA A N 1
ATOM 2802 C CA . ALA A 1 376 ? 17.603 -5.852 -4.224 1.00 84.94 376 ALA A CA 1
ATOM 2803 C C . ALA A 1 376 ? 17.276 -4.373 -3.936 1.00 84.94 376 ALA A C 1
ATOM 2805 O O . ALA A 1 376 ? 16.756 -4.063 -2.864 1.00 84.94 376 ALA A O 1
ATOM 2806 N N . HIS A 1 377 ? 17.524 -3.456 -4.880 1.00 86.00 377 HIS A N 1
ATOM 2807 C CA . HIS A 1 377 ? 17.313 -2.020 -4.666 1.00 86.00 377 HIS A CA 1
ATOM 2808 C C . HIS A 1 377 ? 15.834 -1.673 -4.420 1.00 86.00 377 HIS A C 1
ATOM 2810 O O . HIS A 1 377 ? 15.543 -0.828 -3.573 1.00 86.00 377 HIS A O 1
ATOM 2816 N N . ILE A 1 378 ? 14.893 -2.385 -5.049 1.00 89.06 378 ILE A N 1
ATOM 2817 C CA . ILE A 1 378 ? 13.455 -2.177 -4.808 1.00 89.06 378 ILE A CA 1
ATOM 2818 C C . ILE A 1 378 ? 13.073 -2.351 -3.334 1.00 89.06 378 ILE A C 1
ATOM 2820 O O . ILE A 1 378 ? 12.220 -1.630 -2.828 1.00 89.06 378 ILE A O 1
ATOM 2824 N N . MET A 1 379 ? 13.752 -3.246 -2.610 1.00 92.75 379 MET A N 1
ATOM 2825 C CA . MET A 1 379 ? 13.509 -3.474 -1.184 1.00 92.75 379 MET A CA 1
ATOM 2826 C C . MET A 1 379 ? 13.902 -2.264 -0.346 1.00 92.75 379 MET A C 1
ATOM 2828 O O . MET A 1 379 ? 13.187 -1.889 0.581 1.00 92.75 379 MET A O 1
ATOM 2832 N N . LEU A 1 380 ? 15.035 -1.640 -0.673 1.00 90.19 380 LEU A N 1
ATOM 2833 C CA . LEU A 1 380 ? 15.481 -0.427 0.004 1.00 90.19 380 LEU A CA 1
ATOM 2834 C C . LEU A 1 380 ? 14.535 0.741 -0.290 1.00 90.19 380 LEU A C 1
ATOM 2836 O O . LEU A 1 380 ? 14.215 1.501 0.620 1.00 90.19 380 LEU A O 1
ATOM 2840 N N . GLN A 1 381 ? 14.066 0.862 -1.533 1.00 89.19 381 GLN A N 1
ATOM 2841 C CA . GLN A 1 381 ? 13.110 1.896 -1.931 1.00 89.19 381 GLN A CA 1
ATOM 2842 C C . GLN A 1 381 ? 11.775 1.718 -1.208 1.00 89.19 381 GLN A C 1
ATOM 2844 O O . GLN A 1 381 ? 11.334 2.647 -0.547 1.00 89.19 381 GLN A O 1
ATOM 2849 N N . LEU A 1 382 ? 11.203 0.509 -1.215 1.00 92.19 382 LEU A N 1
ATOM 2850 C CA . LEU A 1 382 ? 9.991 0.180 -0.459 1.00 92.19 382 LEU A CA 1
ATOM 2851 C C . LEU A 1 382 ? 10.149 0.454 1.041 1.00 92.19 382 LEU A C 1
ATOM 2853 O O . LEU A 1 382 ? 9.246 1.014 1.654 1.00 92.19 382 LEU A O 1
ATOM 2857 N N . LYS A 1 383 ? 11.299 0.102 1.636 1.00 93.38 383 LYS A N 1
ATOM 2858 C CA . LYS A 1 383 ? 11.581 0.373 3.055 1.00 93.38 383 LYS A CA 1
ATOM 2859 C C . LYS A 1 383 ? 11.580 1.868 3.347 1.00 93.38 383 LYS A C 1
ATOM 2861 O O . LYS A 1 383 ? 10.965 2.286 4.316 1.00 93.38 383 LYS A O 1
ATOM 2866 N N . ARG A 1 384 ? 12.245 2.672 2.518 1.00 89.69 384 ARG A N 1
ATOM 2867 C CA . ARG A 1 384 ? 12.309 4.123 2.724 1.00 89.69 384 ARG A CA 1
ATOM 2868 C C . ARG A 1 384 ? 10.988 4.815 2.419 1.00 89.69 384 ARG A C 1
ATOM 2870 O O . ARG A 1 384 ? 10.644 5.760 3.116 1.00 89.69 384 ARG A O 1
ATOM 2877 N N . THR A 1 385 ? 10.231 4.333 1.435 1.00 90.00 385 THR A N 1
ATOM 2878 C CA . THR A 1 385 ? 8.848 4.767 1.215 1.00 90.00 385 THR A CA 1
ATOM 2879 C C . THR A 1 385 ? 8.011 4.472 2.458 1.00 90.00 385 THR A C 1
ATOM 2881 O O . THR A 1 385 ? 7.349 5.377 2.948 1.00 90.00 385 THR A O 1
ATOM 2884 N N . LEU A 1 386 ? 8.114 3.268 3.035 1.00 92.31 386 LEU A N 1
ATOM 2885 C CA . LEU A 1 386 ? 7.441 2.926 4.290 1.00 92.31 386 LEU A CA 1
ATOM 2886 C C . LEU A 1 386 ? 7.868 3.857 5.441 1.00 92.31 386 LEU A C 1
ATOM 2888 O O . LEU A 1 386 ? 7.017 4.448 6.096 1.00 92.31 386 LEU A O 1
ATOM 2892 N N . GLU A 1 387 ? 9.168 4.060 5.654 1.00 90.44 387 GLU A N 1
ATOM 2893 C CA . GLU A 1 387 ? 9.682 4.966 6.694 1.00 90.44 387 GLU A CA 1
ATOM 2894 C C . GLU A 1 387 ? 9.182 6.405 6.497 1.00 90.44 387 GLU A C 1
ATOM 2896 O O . GLU A 1 387 ? 8.755 7.045 7.453 1.00 90.44 387 GLU A O 1
ATOM 2901 N N . ALA A 1 388 ? 9.162 6.909 5.261 1.00 84.69 388 ALA A N 1
ATOM 2902 C CA . ALA A 1 388 ? 8.649 8.241 4.946 1.00 84.69 388 ALA A CA 1
ATOM 2903 C C . ALA A 1 388 ? 7.139 8.365 5.180 1.00 84.69 388 ALA A C 1
ATOM 2905 O O . ALA A 1 388 ? 6.663 9.441 5.548 1.00 84.69 388 ALA A O 1
ATOM 2906 N N . THR A 1 389 ? 6.399 7.273 4.977 1.00 82.88 389 THR A N 1
ATOM 2907 C CA . THR A 1 389 ? 4.960 7.212 5.239 1.00 82.88 389 THR A CA 1
ATOM 2908 C C . THR A 1 389 ? 4.617 7.103 6.719 1.00 82.88 389 THR A C 1
ATOM 2910 O O . THR A 1 389 ? 3.614 7.665 7.141 1.00 82.88 389 THR A O 1
ATOM 2913 N N . GLU A 1 390 ? 5.449 6.421 7.509 1.00 86.12 390 GLU A N 1
ATOM 2914 C CA . GLU A 1 390 ? 5.247 6.236 8.951 1.00 86.12 390 GLU A CA 1
ATOM 2915 C C . GLU A 1 390 ? 5.866 7.344 9.794 1.00 86.12 390 GLU A C 1
ATOM 2917 O O . GLU A 1 390 ? 5.483 7.517 10.952 1.00 86.12 390 GLU A O 1
ATOM 2922 N N . ALA A 1 391 ? 6.825 8.087 9.234 1.00 84.19 391 ALA A N 1
ATOM 2923 C CA . ALA A 1 391 ? 7.418 9.222 9.908 1.00 84.19 391 ALA A CA 1
ATOM 2924 C C . ALA A 1 391 ? 6.283 10.143 10.380 1.00 84.19 391 ALA A C 1
ATOM 2926 O O . ALA A 1 391 ? 5.417 10.486 9.558 1.00 84.19 391 ALA A O 1
ATOM 2927 N N . PRO A 1 392 ? 6.275 10.552 11.666 1.00 79.12 392 PRO A N 1
ATOM 2928 C CA . PRO A 1 392 ? 5.256 11.443 12.195 1.00 79.12 392 PRO A CA 1
ATOM 2929 C C . PRO A 1 392 ? 5.056 12.627 11.252 1.00 79.12 392 PRO A C 1
ATOM 2931 O O . PRO A 1 392 ? 5.958 12.988 10.485 1.00 79.12 392 PRO A O 1
ATOM 2934 N N . ALA A 1 393 ? 3.893 13.271 11.290 1.00 68.75 393 ALA A N 1
ATOM 2935 C CA . ALA A 1 393 ? 3.809 14.650 10.830 1.00 68.75 393 ALA A CA 1
ATOM 2936 C C . ALA A 1 393 ? 4.681 15.485 11.777 1.00 68.75 393 ALA A C 1
ATOM 2938 O O . ALA A 1 393 ? 4.187 16.155 12.674 1.00 68.75 393 ALA A O 1
ATOM 2939 N N . VAL A 1 394 ? 6.004 15.348 11.653 1.00 62.31 394 VAL A N 1
ATOM 2940 C CA . VAL A 1 394 ? 6.953 16.263 12.244 1.00 62.31 394 VAL A CA 1
ATOM 2941 C C . VAL A 1 394 ? 6.532 17.576 11.636 1.00 62.31 394 VAL A C 1
ATOM 2943 O O . VAL A 1 394 ? 6.610 17.744 10.418 1.00 62.31 394 VAL A O 1
ATOM 2946 N N . ILE A 1 395 ? 5.972 18.432 12.487 1.00 54.09 395 ILE A N 1
ATOM 2947 C CA . ILE A 1 395 ? 5.736 19.834 12.206 1.00 54.09 395 ILE A CA 1
ATOM 2948 C C . ILE A 1 395 ? 7.081 20.297 11.668 1.00 54.09 395 ILE A C 1
ATOM 2950 O O . ILE A 1 395 ? 8.037 20.424 12.435 1.00 54.09 395 ILE A O 1
ATOM 2954 N N . GLN A 1 396 ? 7.209 20.404 10.344 1.00 51.66 396 GLN A N 1
ATOM 2955 C CA . GLN A 1 396 ? 8.376 20.993 9.713 1.00 51.66 396 GLN A CA 1
ATOM 2956 C C . GLN A 1 396 ? 8.277 22.474 10.061 1.00 51.66 396 GLN A C 1
ATOM 2958 O O . GLN A 1 396 ? 7.844 23.307 9.280 1.00 51.66 396 GLN A O 1
ATOM 2963 N N . SER A 1 397 ? 8.638 22.774 11.307 1.00 44.50 397 SER A N 1
ATOM 2964 C CA . SER A 1 397 ? 8.915 24.089 11.847 1.00 44.50 397 SER A CA 1
ATOM 2965 C C . SER A 1 397 ? 10.255 24.542 11.271 1.00 44.50 397 SER A C 1
ATOM 2967 O O . SER A 1 397 ? 11.177 24.916 11.990 1.00 44.50 397 SER A O 1
ATOM 2969 N N . THR A 1 398 ? 10.403 24.472 9.951 1.00 50.97 398 THR A N 1
ATOM 2970 C CA . THR A 1 398 ? 11.274 25.411 9.270 1.00 50.97 398 THR A CA 1
ATOM 2971 C C . THR A 1 398 ? 10.600 26.760 9.465 1.00 50.97 398 THR A C 1
ATOM 2973 O O . THR A 1 398 ? 9.450 26.933 9.070 1.00 50.97 398 THR A O 1
ATOM 2976 N N . ALA A 1 399 ? 11.280 27.673 10.156 1.00 51.97 399 ALA A N 1
ATOM 2977 C CA . ALA A 1 399 ? 10.763 28.916 10.740 1.00 51.97 399 ALA A CA 1
ATOM 2978 C C . ALA A 1 399 ? 10.110 29.927 9.762 1.00 51.97 399 ALA A C 1
ATOM 2980 O O . ALA A 1 399 ? 9.842 31.060 10.145 1.00 51.97 399 ALA A O 1
ATOM 2981 N N . PHE A 1 400 ? 9.851 29.532 8.515 1.00 52.28 400 PHE A N 1
ATOM 2982 C CA . PHE A 1 400 ? 9.306 30.358 7.440 1.00 52.28 400 PHE A CA 1
ATOM 2983 C C . PHE A 1 400 ? 7.947 29.891 6.903 1.00 52.28 400 PHE A C 1
ATOM 2985 O O . PHE A 1 400 ? 7.309 30.635 6.163 1.00 52.28 400 PHE A O 1
ATOM 2992 N N . SER A 1 401 ? 7.467 28.701 7.268 1.00 51.12 401 SER A N 1
ATOM 2993 C CA . SER A 1 401 ? 6.153 28.211 6.838 1.00 51.12 401 SER A CA 1
ATOM 2994 C C . SER A 1 401 ? 5.102 28.480 7.912 1.00 51.12 401 SER A C 1
ATOM 2996 O O . SER A 1 401 ? 5.223 28.029 9.050 1.00 51.12 401 SER A O 1
ATOM 2998 N N . SER A 1 402 ? 4.077 29.246 7.534 1.00 55.25 402 SER A N 1
ATOM 2999 C CA . SER A 1 402 ? 2.961 29.641 8.394 1.00 55.25 402 SER A CA 1
ATOM 3000 C C . SER A 1 402 ? 2.347 28.414 9.101 1.00 55.25 402 SER A C 1
ATOM 3002 O O . SER A 1 402 ? 2.089 27.405 8.439 1.00 55.25 402 SER A O 1
ATOM 3004 N N . PRO A 1 403 ? 2.080 28.462 10.421 1.00 58.00 403 PRO A N 1
ATOM 3005 C CA . PRO A 1 403 ? 1.606 27.319 11.216 1.00 58.00 403 PRO A CA 1
ATOM 3006 C C . PRO A 1 403 ? 0.230 26.760 10.802 1.00 58.00 403 PRO A C 1
ATOM 3008 O O . PRO A 1 403 ? -0.230 25.776 11.376 1.00 58.00 403 PRO A O 1
ATOM 3011 N N . SER A 1 404 ? -0.432 27.348 9.803 1.00 56.00 404 SER A N 1
ATOM 3012 C CA . SER A 1 404 ? -1.748 26.936 9.309 1.00 56.00 404 SER A CA 1
ATOM 3013 C C . SER A 1 404 ? -1.738 25.799 8.274 1.00 56.00 404 SER A C 1
ATOM 3015 O O . SER A 1 404 ? -2.814 25.331 7.913 1.00 56.00 404 SER A O 1
ATOM 3017 N N . GLN A 1 405 ? -0.580 25.313 7.804 1.00 63.22 405 GLN A N 1
ATOM 3018 C CA . GLN A 1 405 ? -0.511 24.274 6.756 1.00 63.22 405 GLN A CA 1
ATOM 3019 C C . GLN A 1 405 ? 0.216 22.996 7.204 1.00 63.22 405 GLN A C 1
ATOM 3021 O O . GLN A 1 405 ? 1.150 22.520 6.557 1.00 63.22 405 GLN A O 1
ATOM 3026 N N . ALA A 1 406 ? -0.211 22.399 8.319 1.00 65.69 406 ALA A N 1
ATOM 3027 C CA . ALA A 1 406 ? 0.214 21.040 8.645 1.00 65.69 406 ALA A CA 1
ATOM 3028 C C . ALA A 1 406 ? -0.358 20.066 7.599 1.00 65.69 406 ALA A C 1
ATOM 3030 O O . ALA A 1 406 ? -1.564 19.826 7.551 1.00 65.69 406 ALA A O 1
ATOM 3031 N N . LEU A 1 407 ? 0.511 19.522 6.744 1.00 63.78 407 LEU A N 1
ATOM 3032 C CA . LEU A 1 407 ? 0.105 18.570 5.715 1.00 63.78 407 LEU A CA 1
ATOM 3033 C C . LEU A 1 407 ? -0.516 17.323 6.362 1.00 63.78 407 LEU A C 1
ATOM 3035 O O . LEU A 1 407 ? 0.103 16.749 7.269 1.00 63.78 407 LEU A O 1
ATOM 3039 N N . PRO A 1 408 ? -1.695 16.859 5.902 1.00 67.44 408 PRO A N 1
ATOM 3040 C CA . PRO A 1 408 ? -2.231 15.591 6.369 1.00 67.44 408 PRO A CA 1
ATOM 3041 C C . PRO A 1 408 ? -1.213 14.483 6.058 1.00 67.44 408 PRO A C 1
ATOM 3043 O O . PRO A 1 408 ? -0.587 14.508 4.992 1.00 67.44 408 PRO A O 1
ATOM 3046 N N . PRO A 1 409 ? -1.001 13.514 6.968 1.00 76.81 409 PRO A N 1
ATOM 3047 C CA . PRO A 1 409 ? -0.121 12.393 6.685 1.00 76.81 409 PRO A CA 1
ATOM 3048 C C . PRO A 1 409 ? -0.675 11.665 5.453 1.00 76.81 409 PRO A C 1
ATOM 3050 O O . PRO A 1 409 ? -1.825 11.220 5.486 1.00 76.81 409 PRO A O 1
ATOM 3053 N N . PRO A 1 410 ? 0.100 11.569 4.359 1.00 76.75 410 PRO A N 1
ATOM 3054 C CA . PRO A 1 410 ? -0.424 11.064 3.099 1.00 76.75 410 PRO A CA 1
ATOM 3055 C C . PRO A 1 410 ? -0.791 9.590 3.188 1.00 76.75 410 PRO A C 1
ATOM 3057 O O . PRO A 1 410 ? -1.688 9.142 2.499 1.00 76.75 410 PRO A O 1
ATOM 3060 N N . CYS A 1 411 ? -0.137 8.836 4.062 1.00 78.00 411 CYS A N 1
ATOM 3061 C CA . CYS A 1 411 ? -0.344 7.412 4.243 1.00 78.00 411 CYS A CA 1
ATOM 3062 C C . CYS A 1 411 ? -0.757 7.143 5.687 1.00 78.00 411 CYS A C 1
ATOM 3064 O O . CYS A 1 411 ? -0.286 7.819 6.607 1.00 78.00 411 CYS A O 1
ATOM 3066 N N . ARG A 1 412 ? -1.633 6.158 5.889 1.00 83.62 412 ARG A N 1
ATOM 3067 C CA . ARG A 1 412 ? -2.022 5.703 7.221 1.00 83.62 412 ARG A CA 1
ATOM 3068 C C . ARG A 1 412 ? -1.782 4.198 7.324 1.00 83.62 412 ARG A C 1
ATOM 3070 O O . ARG A 1 412 ? -0.794 3.656 6.830 1.00 83.62 412 ARG A O 1
ATOM 3077 N N . VAL A 1 413 ? -2.651 3.523 8.061 1.00 91.00 413 VAL A N 1
ATOM 3078 C CA . VAL A 1 413 ? -2.429 2.160 8.526 1.00 91.00 413 VAL A CA 1
ATOM 3079 C C . VAL A 1 413 ? -2.529 1.152 7.378 1.00 91.00 413 VAL A C 1
ATOM 3081 O O . VAL A 1 413 ? -1.798 0.162 7.386 1.00 91.00 413 VAL A O 1
ATOM 3084 N N . ARG A 1 414 ? -3.366 1.394 6.361 1.00 94.56 414 ARG A N 1
ATOM 3085 C CA . ARG A 1 414 ? -3.638 0.410 5.301 1.00 94.56 414 ARG A CA 1
ATOM 3086 C C . ARG A 1 414 ? -2.483 0.288 4.326 1.00 94.56 414 ARG A C 1
ATOM 3088 O O . ARG A 1 414 ? -1.946 -0.806 4.157 1.00 94.56 414 ARG A O 1
ATOM 3095 N N . LEU A 1 415 ? -2.048 1.400 3.732 1.00 95.88 415 LEU A N 1
ATOM 3096 C CA . LEU A 1 415 ? -0.930 1.358 2.786 1.00 95.88 415 LEU A CA 1
ATOM 3097 C C . LEU A 1 415 ? 0.378 0.961 3.493 1.00 95.88 415 LEU A C 1
ATOM 3099 O O . LEU A 1 415 ? 1.142 0.172 2.939 1.00 95.88 415 LEU A O 1
ATOM 3103 N N . SER A 1 416 ? 0.596 1.376 4.751 1.00 95.19 416 SER A N 1
ATOM 3104 C CA . SER A 1 416 ? 1.702 0.857 5.581 1.00 95.19 416 SER A CA 1
ATOM 3105 C C . SER A 1 416 ? 1.637 -0.672 5.735 1.00 95.19 416 SER A C 1
ATOM 3107 O O . SER A 1 416 ? 2.651 -1.358 5.581 1.00 95.19 416 SER A O 1
ATOM 3109 N N . THR A 1 417 ? 0.446 -1.231 5.970 1.00 96.06 417 THR A N 1
ATOM 3110 C CA . THR A 1 417 ? 0.240 -2.685 6.100 1.00 96.06 417 THR A CA 1
ATOM 3111 C C . THR A 1 417 ? 0.586 -3.423 4.801 1.00 96.06 417 THR A C 1
ATOM 3113 O O . THR A 1 417 ? 1.326 -4.411 4.843 1.00 96.06 417 THR A O 1
ATOM 3116 N N . ILE A 1 418 ? 0.151 -2.907 3.644 1.00 97.25 418 ILE A N 1
ATOM 3117 C CA . ILE A 1 418 ? 0.489 -3.462 2.319 1.00 97.25 418 ILE A CA 1
ATOM 3118 C C . ILE A 1 418 ? 2.003 -3.420 2.074 1.00 97.25 418 ILE A C 1
ATOM 3120 O O . ILE A 1 418 ? 2.599 -4.427 1.675 1.00 97.25 418 ILE A O 1
ATOM 3124 N N . LEU A 1 419 ? 2.658 -2.291 2.359 1.00 96.69 419 LEU A N 1
ATOM 3125 C CA . LEU A 1 419 ? 4.106 -2.136 2.189 1.00 96.69 419 LEU A CA 1
ATOM 3126 C C . LEU A 1 419 ? 4.902 -3.075 3.109 1.00 96.69 419 LEU A C 1
ATOM 3128 O O . LEU A 1 419 ? 5.872 -3.693 2.664 1.00 96.69 419 LEU A O 1
ATOM 3132 N N . LYS A 1 420 ? 4.491 -3.239 4.374 1.00 97.12 420 LYS A N 1
ATOM 3133 C CA . LYS A 1 420 ? 5.115 -4.182 5.321 1.00 97.12 420 LYS A CA 1
ATOM 3134 C C . LYS A 1 420 ? 5.015 -5.624 4.841 1.00 97.12 420 LYS A C 1
ATOM 3136 O O . LYS A 1 420 ? 6.018 -6.343 4.863 1.00 97.12 420 LYS A O 1
ATOM 3141 N N . CYS A 1 421 ? 3.838 -6.041 4.377 1.00 97.94 421 CYS A N 1
ATOM 3142 C CA . CYS A 1 421 ? 3.638 -7.386 3.843 1.00 97.94 421 CYS A CA 1
ATOM 3143 C C . CYS A 1 421 ? 4.468 -7.610 2.576 1.00 97.94 421 CYS A C 1
ATOM 3145 O O . CYS A 1 421 ? 5.144 -8.631 2.458 1.00 97.94 421 CYS A O 1
ATOM 3147 N N . SER A 1 422 ? 4.531 -6.611 1.697 1.00 97.81 422 SER A N 1
ATOM 3148 C CA . SER A 1 422 ? 5.348 -6.655 0.481 1.00 97.81 422 SER A CA 1
ATOM 3149 C C . SER A 1 422 ? 6.843 -6.759 0.796 1.00 97.81 422 SER A C 1
ATOM 3151 O O . SER A 1 422 ? 7.549 -7.582 0.216 1.00 97.81 422 SER A O 1
ATOM 3153 N N . LEU A 1 423 ? 7.341 -6.012 1.789 1.00 97.38 423 LEU A N 1
ATOM 3154 C CA . LEU A 1 423 ? 8.714 -6.154 2.284 1.00 97.38 423 LEU A CA 1
ATOM 3155 C C . LEU A 1 423 ? 8.975 -7.537 2.897 1.00 97.38 423 LEU A C 1
ATOM 3157 O O . LEU A 1 423 ? 10.073 -8.075 2.758 1.00 97.38 423 LEU A O 1
ATOM 3161 N N . SER A 1 424 ? 7.993 -8.130 3.575 1.00 98.00 424 SER A N 1
ATOM 3162 C CA . SER A 1 424 ? 8.110 -9.506 4.066 1.00 98.00 424 SER A CA 1
ATOM 3163 C C . SER A 1 424 ? 8.217 -10.498 2.905 1.00 98.00 424 SER A C 1
ATOM 3165 O O . SER A 1 424 ? 9.135 -11.319 2.899 1.00 98.00 424 SER A O 1
ATOM 3167 N N . ALA A 1 425 ? 7.353 -10.371 1.891 1.00 97.88 425 ALA A N 1
ATOM 3168 C CA . ALA A 1 425 ? 7.375 -11.197 0.684 1.00 97.88 425 ALA A CA 1
ATOM 3169 C C . ALA A 1 425 ? 8.725 -11.097 -0.036 1.00 97.88 425 ALA A C 1
ATOM 3171 O O . ALA A 1 425 ? 9.355 -12.107 -0.338 1.00 97.88 425 ALA A O 1
ATOM 3172 N N . GLY A 1 426 ? 9.232 -9.879 -0.242 1.00 97.00 426 GLY A N 1
ATOM 3173 C CA . GLY A 1 426 ? 10.514 -9.667 -0.905 1.00 97.00 426 GLY A CA 1
ATOM 3174 C C . GLY A 1 426 ? 11.716 -10.218 -0.126 1.00 97.00 426 GLY A C 1
ATOM 3175 O O . GLY A 1 426 ? 12.657 -10.728 -0.738 1.00 97.00 426 GLY A O 1
ATOM 3176 N N . LYS A 1 427 ? 11.696 -10.174 1.215 1.00 97.38 427 LYS A N 1
ATOM 3177 C CA . LYS A 1 427 ? 12.724 -10.822 2.051 1.00 97.38 427 LYS A CA 1
ATOM 3178 C C . LYS A 1 427 ? 12.663 -12.345 1.929 1.00 97.38 427 LYS A C 1
ATOM 3180 O O . LYS A 1 427 ? 13.699 -12.973 1.727 1.00 97.38 427 LYS A O 1
ATOM 3185 N N . ALA A 1 428 ? 11.464 -12.921 2.015 1.00 97.75 428 ALA A N 1
ATOM 3186 C CA . ALA A 1 428 ? 11.243 -14.359 1.882 1.00 97.75 428 ALA A CA 1
ATOM 3187 C C . ALA A 1 428 ? 11.671 -14.876 0.497 1.00 97.75 428 ALA A C 1
ATOM 3189 O O . ALA A 1 428 ? 12.436 -15.832 0.417 1.00 97.75 428 ALA A O 1
ATOM 3190 N N . ALA A 1 429 ? 11.311 -14.165 -0.577 1.00 97.19 429 ALA A N 1
ATOM 3191 C CA . ALA A 1 429 ? 11.673 -14.486 -1.962 1.00 97.19 429 ALA A CA 1
ATOM 3192 C C . ALA A 1 429 ? 13.191 -14.561 -2.224 1.00 97.19 429 ALA A C 1
ATOM 3194 O O . ALA A 1 429 ? 13.630 -15.151 -3.208 1.00 97.19 429 ALA A O 1
ATOM 3195 N N . ARG A 1 430 ? 14.005 -13.934 -1.365 1.00 96.50 430 ARG A N 1
ATOM 3196 C CA . ARG A 1 430 ? 15.475 -13.899 -1.465 1.00 96.50 430 ARG A CA 1
ATOM 3197 C C . ARG A 1 430 ? 16.166 -14.767 -0.415 1.00 96.50 430 ARG A C 1
ATOM 3199 O O . ARG A 1 430 ? 17.393 -14.774 -0.350 1.00 96.50 430 ARG A O 1
ATOM 3206 N N . SER A 1 431 ? 15.404 -15.474 0.416 1.00 97.06 431 SER A N 1
ATOM 3207 C CA . SER A 1 431 ? 15.925 -16.331 1.476 1.00 97.06 431 SER A CA 1
ATOM 3208 C C . SER A 1 431 ? 16.020 -17.778 0.986 1.00 97.06 431 SER A C 1
ATOM 3210 O O . SER A 1 431 ? 14.978 -18.387 0.742 1.00 97.06 431 SER A O 1
ATOM 3212 N N . PRO A 1 432 ? 17.223 -18.379 0.912 1.00 97.19 432 PRO A N 1
ATOM 3213 C CA . PRO A 1 432 ? 17.370 -19.790 0.549 1.00 97.19 432 PRO A CA 1
ATOM 3214 C C . PRO A 1 432 ? 16.659 -20.752 1.508 1.00 97.19 432 PRO A C 1
ATOM 3216 O O . PRO A 1 432 ? 16.325 -21.861 1.118 1.00 97.19 432 PRO A O 1
ATOM 3219 N N . ASN A 1 433 ? 16.412 -20.321 2.750 1.00 97.88 433 ASN A N 1
ATOM 3220 C CA . ASN A 1 433 ? 15.674 -21.112 3.737 1.00 97.88 433 ASN A CA 1
ATOM 3221 C C . ASN A 1 433 ? 14.166 -21.143 3.446 1.00 97.88 433 ASN A C 1
ATOM 3223 O O . ASN A 1 433 ? 13.481 -22.050 3.897 1.00 97.88 433 ASN A O 1
ATOM 3227 N N . CYS A 1 434 ? 13.646 -20.130 2.747 1.00 97.75 434 CYS A N 1
ATOM 3228 C CA . CYS A 1 434 ? 12.232 -20.040 2.387 1.00 97.75 434 CYS A CA 1
ATOM 3229 C C . CYS A 1 434 ? 11.970 -20.556 0.967 1.00 97.75 434 CYS A C 1
ATOM 3231 O O . CYS A 1 434 ? 10.913 -21.121 0.711 1.00 97.75 434 CYS A O 1
ATOM 3233 N N . VAL A 1 435 ? 12.913 -20.323 0.050 1.00 98.00 435 VAL A N 1
ATOM 3234 C CA . VAL A 1 435 ? 12.818 -20.710 -1.361 1.00 98.00 435 VAL A CA 1
ATOM 3235 C C . VAL A 1 435 ? 14.155 -21.329 -1.791 1.00 98.00 435 VAL A C 1
ATOM 3237 O O . VAL A 1 435 ? 15.009 -20.626 -2.338 1.00 98.00 435 VAL A O 1
ATOM 3240 N N . PRO A 1 436 ? 14.411 -22.616 -1.504 1.00 97.88 436 PRO A N 1
ATOM 3241 C CA . PRO A 1 436 ? 15.678 -23.270 -1.844 1.00 97.88 436 PRO A CA 1
ATOM 3242 C C . PRO A 1 436 ? 15.954 -23.312 -3.357 1.00 97.88 436 PRO A C 1
ATOM 3244 O O . PRO A 1 436 ? 17.115 -23.305 -3.774 1.00 97.88 436 PRO A O 1
ATOM 3247 N N . GLU A 1 437 ? 14.914 -23.259 -4.191 1.00 97.62 437 GLU A N 1
ATOM 3248 C CA . GLU A 1 437 ? 14.966 -23.248 -5.659 1.00 97.62 437 GLU A CA 1
ATOM 3249 C C . GLU A 1 437 ? 15.716 -22.036 -6.224 1.00 97.62 437 GLU A C 1
ATOM 3251 O O . GLU A 1 437 ? 16.130 -22.050 -7.384 1.00 97.62 437 GLU A O 1
ATOM 3256 N N . ILE A 1 438 ? 15.955 -20.992 -5.421 1.00 96.62 438 ILE A N 1
ATOM 3257 C CA . ILE A 1 438 ? 16.780 -19.861 -5.852 1.00 96.62 438 ILE A CA 1
ATOM 3258 C C . ILE A 1 438 ? 18.275 -20.198 -5.846 1.00 96.62 438 ILE A C 1
ATOM 3260 O O . ILE A 1 438 ? 19.034 -19.538 -6.549 1.00 96.62 438 ILE A O 1
ATOM 3264 N N . LEU A 1 439 ? 18.743 -21.206 -5.096 1.00 96.00 439 LEU A N 1
ATOM 3265 C CA . LEU A 1 439 ? 20.176 -21.517 -4.949 1.00 96.00 439 LEU A CA 1
ATOM 3266 C C . LEU A 1 439 ? 20.913 -21.733 -6.287 1.00 96.00 439 LEU A C 1
ATOM 3268 O O . LEU A 1 439 ? 21.981 -21.132 -6.464 1.00 96.00 439 LEU A O 1
ATOM 3272 N N . PRO A 1 440 ? 20.364 -22.476 -7.272 1.00 93.75 440 PRO A N 1
ATOM 3273 C CA . PRO A 1 440 ? 20.952 -22.593 -8.608 1.00 93.75 440 PRO A CA 1
ATOM 3274 C C . PRO A 1 440 ? 21.123 -21.258 -9.343 1.00 93.75 440 PRO A C 1
ATOM 3276 O O . PRO A 1 440 ? 21.915 -21.180 -10.285 1.00 93.75 440 PRO A O 1
ATOM 3279 N N . LEU A 1 441 ? 20.407 -20.201 -8.938 1.00 91.81 441 LEU A N 1
ATOM 3280 C CA . LEU A 1 441 ? 20.515 -18.867 -9.528 1.00 91.81 441 LEU A CA 1
ATOM 3281 C C . LEU A 1 441 ? 21.695 -18.054 -8.975 1.00 91.81 441 LEU A C 1
ATOM 3283 O O . LEU A 1 441 ? 22.102 -17.070 -9.595 1.00 91.81 441 LEU A O 1
ATOM 3287 N N . LYS A 1 442 ? 22.307 -18.472 -7.857 1.00 90.31 442 LYS A N 1
ATOM 3288 C CA . LYS A 1 442 ? 23.429 -17.757 -7.219 1.00 90.31 442 LYS A CA 1
ATOM 3289 C C . LYS A 1 442 ? 24.627 -17.581 -8.155 1.00 90.31 442 LYS A C 1
ATOM 3291 O O . LYS A 1 442 ? 25.286 -16.541 -8.130 1.00 90.31 442 LYS A O 1
ATOM 3296 N N . ARG A 1 443 ? 24.853 -18.546 -9.054 1.00 84.69 443 ARG A N 1
ATOM 3297 C CA . ARG A 1 443 ? 25.901 -18.477 -10.089 1.00 84.69 443 ARG A CA 1
ATOM 3298 C C . ARG A 1 443 ? 25.736 -17.300 -11.060 1.00 84.69 443 ARG A C 1
ATOM 3300 O O . ARG A 1 443 ? 26.735 -16.834 -11.594 1.00 84.69 443 ARG A O 1
ATOM 3307 N N . PHE A 1 444 ? 24.517 -16.782 -11.251 1.00 79.19 444 PHE A N 1
ATOM 3308 C CA . PHE A 1 444 ? 24.265 -15.612 -12.107 1.00 79.19 444 PHE A CA 1
ATOM 3309 C C . PHE A 1 444 ? 24.486 -14.276 -11.390 1.00 79.19 444 PHE A C 1
ATOM 3311 O O . PHE A 1 444 ? 24.684 -13.264 -12.056 1.00 79.19 444 PHE A O 1
ATOM 3318 N N . GLY A 1 445 ? 24.430 -14.247 -10.055 1.00 68.88 445 GLY A N 1
ATOM 3319 C CA . GLY A 1 445 ? 24.664 -13.031 -9.265 1.00 68.88 445 GLY A CA 1
ATOM 3320 C C . GLY A 1 445 ? 26.136 -12.801 -8.908 1.00 68.88 445 GLY A C 1
ATOM 3321 O O . GLY A 1 445 ? 26.553 -11.664 -8.718 1.00 68.88 445 GLY A O 1
ATOM 3322 N N . ALA A 1 446 ? 26.935 -13.869 -8.833 1.00 60.81 446 ALA A N 1
ATOM 3323 C CA . ALA A 1 446 ? 28.260 -13.844 -8.211 1.00 60.81 446 ALA A CA 1
ATOM 3324 C C . ALA A 1 446 ? 29.426 -13.408 -9.117 1.00 60.81 446 ALA A C 1
ATOM 3326 O O . ALA A 1 446 ? 30.546 -13.316 -8.622 1.00 60.81 446 ALA A O 1
ATOM 3327 N N . ASN A 1 447 ? 29.218 -13.159 -10.417 1.00 58.34 447 ASN A N 1
ATOM 3328 C CA . ASN A 1 447 ? 30.327 -12.877 -11.334 1.00 58.34 447 ASN A CA 1
ATOM 3329 C C . ASN A 1 447 ? 30.402 -11.384 -11.726 1.00 58.34 447 ASN A C 1
ATOM 3331 O O . ASN A 1 447 ? 29.873 -11.004 -12.777 1.00 58.34 447 ASN A O 1
ATOM 3335 N N . PRO A 1 448 ? 31.078 -10.523 -10.933 1.00 54.88 448 PRO A N 1
ATOM 3336 C CA . PRO A 1 448 ? 31.190 -9.085 -11.201 1.00 54.88 448 PRO A CA 1
ATOM 3337 C C . PRO A 1 448 ? 31.929 -8.768 -12.511 1.00 54.88 448 PRO A C 1
ATOM 3339 O O . PRO A 1 448 ? 31.780 -7.674 -13.048 1.00 54.88 448 PRO A O 1
ATOM 3342 N N . ARG A 1 449 ? 32.690 -9.727 -13.065 1.00 52.78 449 ARG A N 1
ATOM 3343 C CA . ARG A 1 449 ? 33.385 -9.589 -14.357 1.00 52.78 449 ARG A CA 1
ATOM 3344 C C . ARG A 1 449 ? 32.509 -9.893 -15.571 1.00 52.78 449 ARG A C 1
ATOM 3346 O O . ARG A 1 449 ? 32.862 -9.499 -16.676 1.00 52.78 449 ARG A O 1
ATOM 3353 N N . SER A 1 450 ? 31.344 -10.516 -15.393 1.00 53.50 450 SER A N 1
ATOM 3354 C CA . SER A 1 450 ? 30.414 -10.816 -16.497 1.00 53.50 450 SER A CA 1
ATOM 3355 C C . SER A 1 450 ? 29.631 -9.594 -17.001 1.00 53.50 450 SER A C 1
ATOM 3357 O O . SER A 1 450 ? 28.716 -9.737 -17.808 1.00 53.50 450 SER A O 1
ATOM 3359 N N . GLY A 1 451 ? 30.017 -8.386 -16.570 1.00 49.88 451 GLY A N 1
ATOM 3360 C CA . GLY A 1 451 ? 29.285 -7.126 -16.706 1.00 49.88 451 GLY A CA 1
ATOM 3361 C C . GLY A 1 451 ? 28.808 -6.715 -18.103 1.00 49.88 451 GLY A C 1
ATOM 3362 O O . GLY A 1 451 ? 28.087 -5.726 -18.188 1.00 49.88 451 GLY A O 1
ATOM 3363 N N . ARG A 1 452 ? 29.138 -7.431 -19.186 1.00 47.19 452 ARG A N 1
ATOM 3364 C CA . ARG A 1 452 ? 28.583 -7.179 -20.530 1.00 47.19 452 ARG A CA 1
ATOM 3365 C C . ARG A 1 452 ? 28.343 -8.408 -21.408 1.00 47.19 452 ARG A C 1
ATOM 3367 O O . ARG A 1 452 ? 27.799 -8.241 -22.493 1.00 47.19 452 ARG A O 1
ATOM 3374 N N . TYR A 1 453 ? 28.655 -9.621 -20.956 1.00 43.62 453 TYR A N 1
ATOM 3375 C CA . TYR A 1 453 ? 28.420 -10.823 -21.756 1.00 43.62 453 TYR A CA 1
ATOM 3376 C C . TYR A 1 453 ? 27.501 -11.756 -20.989 1.00 43.62 453 TYR A C 1
ATOM 3378 O O . TYR A 1 453 ? 27.932 -12.580 -20.185 1.00 43.62 453 TYR A O 1
ATOM 3386 N N . ALA A 1 454 ? 26.202 -11.581 -21.237 1.00 55.06 454 ALA A N 1
ATOM 3387 C CA . ALA A 1 454 ? 25.232 -12.627 -20.992 1.00 55.06 454 ALA A CA 1
ATOM 3388 C C . ALA A 1 454 ? 25.702 -13.847 -21.785 1.00 55.06 454 ALA A C 1
ATOM 3390 O O . ALA A 1 454 ? 25.508 -13.909 -22.999 1.00 55.06 454 ALA A O 1
ATOM 3391 N N . LEU A 1 455 ? 26.353 -14.801 -21.113 1.00 60.78 455 LEU A N 1
ATOM 3392 C CA . LEU A 1 455 ? 26.435 -16.142 -21.667 1.00 60.78 455 LEU A CA 1
ATOM 3393 C C . LEU A 1 455 ? 25.003 -16.529 -22.055 1.00 60.78 455 LEU A C 1
ATOM 3395 O O . LEU A 1 455 ? 24.079 -16.237 -21.279 1.00 60.78 455 LEU A O 1
ATOM 3399 N N . PRO A 1 456 ? 24.792 -17.079 -23.264 1.00 70.62 456 PRO A N 1
ATOM 3400 C CA . PRO A 1 456 ? 23.463 -17.447 -23.713 1.00 70.62 456 PRO A CA 1
ATOM 3401 C C . PRO A 1 456 ? 22.821 -18.290 -22.618 1.00 70.62 456 PRO A C 1
ATOM 3403 O O . PRO A 1 456 ? 23.372 -19.310 -22.208 1.00 70.62 456 PRO A O 1
ATOM 3406 N N . ILE A 1 457 ? 21.697 -17.796 -22.093 1.00 78.62 457 ILE A N 1
ATOM 3407 C CA . ILE A 1 457 ? 20.967 -18.445 -21.005 1.00 78.62 457 ILE A CA 1
ATOM 3408 C C . ILE A 1 457 ? 20.671 -19.862 -21.488 1.00 78.62 457 ILE A C 1
ATOM 3410 O O . ILE A 1 457 ? 19.954 -20.037 -22.483 1.00 78.62 457 ILE A O 1
ATOM 3414 N N . SER A 1 458 ? 21.249 -20.860 -20.822 1.00 85.75 458 SER A N 1
ATOM 3415 C CA . SER A 1 458 ? 21.063 -22.248 -21.227 1.00 85.75 458 SER A CA 1
ATOM 3416 C C . SER A 1 458 ? 19.595 -22.649 -21.038 1.00 85.75 458 SER A C 1
ATOM 3418 O O . SER A 1 458 ? 18.837 -21.991 -20.317 1.00 85.75 458 SER A O 1
ATOM 3420 N N . ALA A 1 459 ? 19.155 -23.727 -21.689 1.00 87.94 459 ALA A N 1
ATOM 3421 C CA . ALA A 1 459 ? 17.810 -24.253 -21.450 1.00 87.94 459 ALA A CA 1
ATOM 3422 C C . ALA A 1 459 ? 17.602 -24.592 -19.961 1.00 87.94 459 ALA A C 1
ATOM 3424 O O . ALA A 1 459 ? 16.586 -24.206 -19.389 1.00 87.94 459 ALA A O 1
ATOM 3425 N N . ALA A 1 460 ? 18.613 -25.187 -19.318 1.00 87.62 460 ALA A N 1
ATOM 3426 C CA . ALA A 1 460 ? 18.600 -25.491 -17.889 1.00 87.62 460 ALA A CA 1
ATOM 3427 C C . ALA A 1 460 ? 18.462 -24.233 -17.014 1.00 87.62 460 ALA A C 1
ATOM 3429 O O . ALA A 1 460 ? 17.767 -24.254 -16.002 1.00 87.62 460 ALA A O 1
ATOM 3430 N N . ASP A 1 461 ? 19.066 -23.112 -17.417 1.00 88.19 461 ASP A N 1
ATOM 3431 C CA . ASP A 1 461 ? 18.962 -21.846 -16.683 1.00 88.19 461 ASP A CA 1
ATOM 3432 C C . ASP A 1 461 ? 17.551 -21.258 -16.753 1.00 88.19 461 ASP A C 1
ATOM 3434 O O . ASP A 1 461 ? 17.080 -20.673 -15.779 1.00 88.19 461 ASP A O 1
ATOM 3438 N N . ARG A 1 462 ? 16.868 -21.411 -17.897 1.00 90.50 462 ARG A N 1
ATOM 3439 C CA . ARG A 1 462 ? 15.462 -21.009 -18.034 1.00 90.50 462 ARG A CA 1
ATOM 3440 C C . ARG A 1 462 ? 14.573 -21.858 -17.135 1.00 90.50 462 ARG A C 1
ATOM 3442 O O . ARG A 1 462 ? 13.792 -21.286 -16.386 1.00 90.50 462 ARG A O 1
ATOM 3449 N N . THR A 1 463 ? 14.751 -23.179 -17.154 1.00 93.00 463 THR A N 1
ATOM 3450 C CA . THR A 1 463 ? 13.994 -24.102 -16.297 1.00 93.00 463 THR A CA 1
ATOM 3451 C C . THR A 1 463 ? 14.203 -23.794 -14.816 1.00 93.00 463 THR A C 1
ATOM 3453 O O . THR A 1 463 ? 13.231 -23.676 -14.078 1.00 93.00 463 THR A O 1
ATOM 3456 N N . ALA A 1 464 ? 15.450 -23.574 -14.386 1.00 93.00 464 ALA A N 1
ATOM 3457 C CA . ALA A 1 464 ? 15.754 -23.216 -13.001 1.00 93.00 464 ALA A CA 1
ATOM 3458 C C . ALA A 1 464 ? 15.112 -21.883 -12.582 1.00 93.00 464 ALA A C 1
ATOM 3460 O O . ALA A 1 464 ? 14.652 -21.752 -11.453 1.00 93.00 464 ALA A O 1
ATOM 3461 N N . ARG A 1 465 ? 15.055 -20.892 -13.484 1.00 92.88 465 ARG A N 1
ATOM 3462 C CA . ARG A 1 465 ? 14.369 -19.621 -13.206 1.00 92.88 465 ARG A CA 1
ATOM 3463 C C . ARG A 1 465 ? 12.867 -1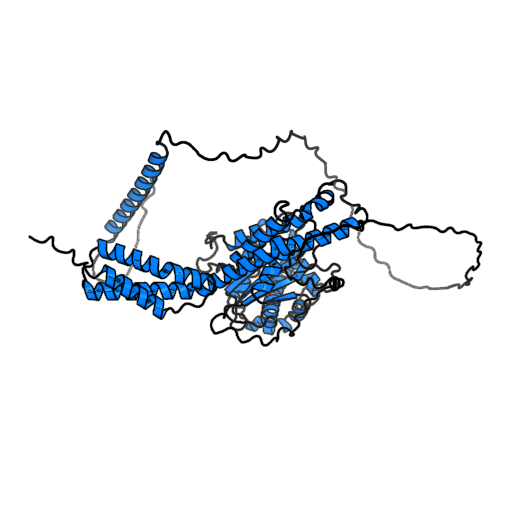9.799 -13.083 1.00 92.88 465 ARG A C 1
ATOM 3465 O O . ARG A 1 465 ? 12.311 -19.285 -12.129 1.00 92.88 465 ARG A O 1
ATOM 3472 N N . THR A 1 466 ? 12.233 -20.529 -13.996 1.00 94.44 466 THR A N 1
ATOM 3473 C CA . THR A 1 466 ? 10.789 -20.786 -13.925 1.00 94.44 466 THR A CA 1
ATOM 3474 C C . THR A 1 466 ? 10.422 -21.522 -12.637 1.00 94.44 466 THR A C 1
ATOM 3476 O O . THR A 1 466 ? 9.533 -21.069 -11.927 1.00 94.44 466 THR A O 1
ATOM 3479 N N . ALA A 1 467 ? 11.178 -22.562 -12.267 1.00 95.88 467 ALA A N 1
ATOM 3480 C CA . ALA A 1 467 ? 10.976 -23.268 -11.001 1.00 95.88 467 ALA A CA 1
ATOM 3481 C C . ALA A 1 467 ? 11.136 -22.337 -9.783 1.00 95.88 467 ALA A C 1
ATOM 3483 O O . ALA A 1 467 ? 10.332 -22.375 -8.857 1.00 95.88 467 ALA A O 1
ATOM 3484 N N . ALA A 1 468 ? 12.142 -21.457 -9.796 1.00 96.50 468 ALA A N 1
ATOM 3485 C CA . ALA A 1 468 ? 12.333 -20.472 -8.736 1.00 96.50 468 ALA A CA 1
ATOM 3486 C C . ALA A 1 468 ? 11.208 -19.421 -8.689 1.00 96.50 468 ALA A C 1
ATOM 3488 O O . ALA A 1 468 ? 10.782 -19.044 -7.604 1.00 96.50 468 ALA A O 1
ATOM 3489 N N . GLU A 1 469 ? 10.722 -18.944 -9.838 1.00 96.31 469 GLU A N 1
ATOM 3490 C CA . GLU A 1 469 ? 9.601 -17.998 -9.926 1.00 96.31 469 GLU A CA 1
ATOM 3491 C C . GLU A 1 469 ? 8.326 -18.609 -9.321 1.00 96.31 469 GLU A C 1
ATOM 3493 O O . GLU A 1 469 ? 7.701 -17.989 -8.461 1.00 96.31 469 GLU A O 1
ATOM 3498 N N . GLU A 1 470 ? 7.985 -19.846 -9.693 1.00 97.00 470 GLU A N 1
ATOM 3499 C CA . GLU A 1 470 ? 6.842 -20.585 -9.139 1.00 97.00 470 GLU A CA 1
ATOM 3500 C C . GLU A 1 470 ? 6.977 -20.809 -7.625 1.00 97.00 470 GLU A C 1
ATOM 3502 O O . GLU A 1 470 ? 6.036 -20.550 -6.870 1.00 97.00 470 GLU A O 1
ATOM 3507 N N . ALA A 1 471 ? 8.163 -21.208 -7.159 1.00 97.88 471 ALA A N 1
ATOM 3508 C CA . ALA A 1 471 ? 8.425 -21.412 -5.738 1.00 97.88 471 ALA A CA 1
ATOM 3509 C C . ALA A 1 471 ? 8.343 -20.103 -4.929 1.00 97.88 471 ALA A C 1
ATOM 3511 O O . ALA A 1 471 ? 7.801 -20.087 -3.823 1.00 97.88 471 ALA A O 1
ATOM 3512 N N . VAL A 1 472 ? 8.808 -18.973 -5.478 1.00 97.75 472 VAL A N 1
ATOM 3513 C CA . VAL A 1 472 ? 8.644 -17.650 -4.848 1.00 97.75 472 VAL A CA 1
ATOM 3514 C C . VAL A 1 472 ? 7.170 -17.264 -4.744 1.00 97.75 472 VAL A C 1
ATOM 3516 O O . VAL A 1 472 ? 6.751 -16.742 -3.706 1.00 97.75 472 VAL A O 1
ATOM 3519 N N . LEU A 1 473 ? 6.376 -17.511 -5.788 1.00 97.56 473 LEU A N 1
ATOM 3520 C CA . LEU A 1 473 ? 4.942 -17.234 -5.753 1.00 97.56 473 LEU A CA 1
ATOM 3521 C C . LEU A 1 473 ? 4.268 -18.017 -4.620 1.00 97.56 473 LEU A C 1
ATOM 3523 O O . LEU A 1 473 ? 3.621 -17.416 -3.760 1.00 97.56 473 LEU A O 1
ATOM 3527 N N . ALA A 1 474 ? 4.493 -19.331 -4.573 1.00 98.12 474 ALA A N 1
ATOM 3528 C CA . ALA A 1 474 ? 3.860 -20.226 -3.610 1.00 98.12 474 ALA A CA 1
ATOM 3529 C C . ALA A 1 474 ? 4.320 -19.993 -2.159 1.00 98.12 474 ALA A C 1
ATOM 3531 O O . ALA A 1 474 ? 3.489 -19.953 -1.249 1.00 98.12 474 ALA A O 1
ATOM 3532 N N . SER A 1 475 ? 5.627 -19.823 -1.937 1.00 98.19 475 SER A N 1
ATOM 3533 C CA . SER A 1 475 ? 6.222 -19.824 -0.592 1.00 98.19 475 SER A CA 1
ATOM 3534 C C . SER A 1 475 ? 6.424 -18.430 0.006 1.00 98.19 475 SER A C 1
ATOM 3536 O O . SER A 1 475 ? 6.513 -18.305 1.226 1.00 98.19 475 SER A O 1
ATOM 3538 N N . ALA A 1 476 ? 6.490 -17.371 -0.811 1.00 97.88 476 ALA A N 1
ATOM 3539 C CA . ALA A 1 476 ? 6.757 -16.011 -0.333 1.00 97.88 476 ALA A CA 1
ATOM 3540 C C . ALA A 1 476 ? 5.615 -15.027 -0.619 1.00 97.88 476 ALA A C 1
ATOM 3542 O O . ALA A 1 476 ? 5.198 -14.306 0.290 1.00 97.88 476 ALA A O 1
ATOM 3543 N N . VAL A 1 477 ? 5.109 -14.979 -1.855 1.00 97.88 477 VAL A N 1
ATOM 3544 C CA . VAL A 1 477 ? 4.108 -13.979 -2.266 1.00 97.88 477 VAL A CA 1
ATOM 3545 C C . VAL A 1 477 ? 2.726 -14.320 -1.715 1.00 97.88 477 VAL A C 1
ATOM 3547 O O . VAL A 1 477 ? 2.179 -13.532 -0.948 1.00 97.88 477 VAL A O 1
ATOM 3550 N N . GLU A 1 478 ? 2.171 -15.492 -2.031 1.00 97.88 478 GLU A N 1
ATOM 3551 C CA . GLU A 1 478 ? 0.801 -15.844 -1.627 1.00 97.88 478 GLU A CA 1
ATOM 3552 C C . GLU A 1 478 ? 0.582 -15.866 -0.100 1.00 97.88 478 GLU A C 1
ATOM 3554 O O . GLU A 1 478 ? -0.433 -15.336 0.364 1.00 97.88 478 GLU A O 1
ATOM 3559 N N . PRO A 1 479 ? 1.512 -16.379 0.735 1.00 98.19 479 PRO A N 1
ATOM 3560 C CA . PRO A 1 479 ? 1.375 -16.282 2.187 1.00 98.19 479 PRO A CA 1
ATOM 3561 C C . PRO A 1 479 ? 1.359 -14.833 2.693 1.00 98.19 479 PRO A C 1
ATOM 3563 O O . PRO A 1 479 ? 0.582 -14.507 3.592 1.00 98.19 479 PRO A O 1
ATOM 3566 N N . ALA A 1 480 ? 2.179 -13.952 2.109 1.00 98.00 480 ALA A N 1
ATOM 3567 C CA . ALA A 1 480 ? 2.209 -12.538 2.475 1.00 98.00 480 ALA A CA 1
ATOM 3568 C C . ALA A 1 480 ? 0.933 -11.803 2.041 1.00 98.00 480 ALA A C 1
ATOM 3570 O O . ALA A 1 480 ? 0.421 -10.987 2.807 1.00 98.00 480 ALA A O 1
ATOM 3571 N N . VAL A 1 481 ? 0.389 -12.126 0.863 1.00 97.94 481 VAL A N 1
ATOM 3572 C CA . VAL A 1 481 ? -0.893 -11.590 0.383 1.00 97.94 481 VAL A CA 1
ATOM 3573 C C . VAL A 1 481 ? -2.025 -12.000 1.322 1.00 97.94 481 VAL A C 1
ATOM 3575 O O . VAL A 1 481 ? -2.732 -11.123 1.812 1.00 97.94 481 VAL A O 1
ATOM 3578 N N . ARG A 1 482 ? -2.157 -13.294 1.654 1.00 96.56 482 ARG A N 1
ATOM 3579 C CA . ARG A 1 482 ? -3.185 -13.789 2.593 1.00 96.56 482 ARG A CA 1
ATOM 3580 C C . ARG A 1 482 ? -3.090 -13.132 3.968 1.00 96.56 482 ARG A C 1
ATOM 3582 O O . ARG A 1 482 ? -4.103 -12.704 4.523 1.00 96.56 482 ARG A O 1
ATOM 3589 N N . ARG A 1 483 ? -1.871 -13.019 4.506 1.00 95.44 483 ARG A N 1
ATOM 3590 C CA . ARG A 1 483 ? -1.630 -12.320 5.773 1.00 95.44 483 ARG A CA 1
ATOM 3591 C C . ARG A 1 483 ? -2.078 -10.863 5.688 1.00 95.44 483 ARG A C 1
ATOM 3593 O O . ARG A 1 483 ? -2.795 -10.403 6.564 1.00 95.44 483 ARG A O 1
ATOM 3600 N N . CYS A 1 484 ? -1.706 -10.163 4.621 1.00 96.31 484 CYS A N 1
ATOM 3601 C CA . CYS A 1 484 ? -2.095 -8.775 4.424 1.00 96.31 484 CYS A CA 1
ATOM 3602 C C . CYS A 1 484 ? -3.613 -8.609 4.295 1.00 96.31 484 CYS A C 1
ATOM 3604 O O . CYS A 1 484 ? -4.153 -7.689 4.895 1.00 96.31 484 CYS A O 1
ATOM 3606 N N . GLN A 1 485 ? -4.307 -9.502 3.578 1.00 95.06 485 GLN A N 1
ATOM 3607 C CA . GLN A 1 485 ? -5.774 -9.481 3.516 1.00 95.06 485 GLN A CA 1
ATOM 3608 C C . GLN A 1 485 ? -6.388 -9.634 4.909 1.00 95.06 485 GLN A C 1
ATOM 3610 O O . GLN A 1 485 ? -7.275 -8.871 5.269 1.00 95.06 485 GLN A O 1
ATOM 3615 N N . THR A 1 486 ? -5.860 -10.556 5.719 1.00 91.38 486 THR A N 1
ATOM 3616 C CA . THR A 1 486 ? -6.302 -10.744 7.110 1.00 91.38 486 THR A CA 1
ATOM 3617 C C . THR A 1 486 ? -6.072 -9.477 7.940 1.00 91.38 486 THR A C 1
ATOM 3619 O O . THR A 1 486 ? -6.978 -9.015 8.629 1.00 91.38 486 THR A O 1
ATOM 3622 N N . ASP A 1 487 ? -4.887 -8.870 7.833 1.00 92.06 487 ASP A N 1
ATOM 3623 C CA . ASP A 1 487 ? -4.546 -7.644 8.559 1.00 92.06 487 ASP A CA 1
ATOM 3624 C C . ASP A 1 487 ? -5.427 -6.457 8.112 1.00 92.06 487 ASP A C 1
ATOM 3626 O O . ASP A 1 487 ? -5.908 -5.697 8.949 1.00 92.06 487 ASP A O 1
ATOM 3630 N N . LEU A 1 488 ? -5.702 -6.309 6.810 1.00 93.00 488 LEU A N 1
ATOM 3631 C CA . LEU A 1 488 ? -6.598 -5.273 6.277 1.00 93.00 488 LEU A CA 1
ATOM 3632 C C . LEU A 1 488 ? -8.057 -5.497 6.706 1.00 93.00 488 LEU A C 1
ATOM 3634 O O . LEU A 1 488 ? -8.738 -4.535 7.063 1.00 93.00 488 LEU A O 1
ATOM 3638 N N . GLN A 1 489 ? -8.524 -6.748 6.743 1.00 89.50 489 GLN A N 1
ATOM 3639 C CA . GLN A 1 489 ? -9.852 -7.089 7.259 1.00 89.50 489 GLN A CA 1
ATOM 3640 C C . GLN A 1 489 ? -9.984 -6.730 8.745 1.00 89.50 489 GLN A C 1
ATOM 3642 O O . GLN A 1 489 ? -11.002 -6.183 9.183 1.00 89.50 489 GLN A O 1
ATOM 3647 N N . ALA A 1 490 ? -8.924 -6.971 9.520 1.00 88.12 490 ALA A N 1
ATOM 3648 C CA . ALA A 1 490 ? -8.867 -6.603 10.928 1.00 88.12 490 ALA A CA 1
ATOM 3649 C C . ALA A 1 490 ? -8.978 -5.083 11.134 1.00 88.12 490 ALA A C 1
ATOM 3651 O O . ALA A 1 490 ? -9.606 -4.642 12.099 1.00 88.12 490 ALA A O 1
ATOM 3652 N N . LEU A 1 491 ? -8.396 -4.280 10.232 1.00 90.38 491 LEU A N 1
ATOM 3653 C CA . LEU A 1 491 ? -8.503 -2.816 10.268 1.00 90.38 491 LEU A CA 1
ATOM 3654 C C . LEU A 1 491 ? -9.926 -2.335 9.986 1.00 90.38 491 LEU A C 1
ATOM 3656 O O . LEU A 1 491 ? -10.389 -1.421 10.662 1.00 90.38 491 LEU A O 1
ATOM 3660 N N . CYS A 1 492 ? -10.639 -2.974 9.057 1.00 87.62 492 CYS A N 1
ATOM 3661 C CA . CYS A 1 492 ? -12.045 -2.654 8.781 1.00 87.62 492 CYS A CA 1
ATOM 3662 C C . CYS A 1 492 ? -12.936 -2.924 10.002 1.00 87.62 492 CYS A C 1
ATOM 3664 O O . CYS A 1 492 ? -13.907 -2.217 10.255 1.00 87.62 492 CYS A O 1
ATOM 3666 N N . SER A 1 493 ? -12.551 -3.906 10.816 1.00 88.75 493 SER A N 1
ATOM 3667 C CA . SER A 1 493 ? -13.257 -4.260 12.048 1.00 88.75 493 SER A CA 1
ATOM 3668 C C . SER A 1 493 ? -12.868 -3.386 13.247 1.00 88.75 493 SER A C 1
ATOM 3670 O O . SER A 1 493 ? -13.451 -3.534 14.319 1.00 88.75 493 SER A O 1
ATOM 3672 N N . ALA A 1 494 ? -11.903 -2.467 13.113 1.00 89.88 494 ALA A N 1
ATOM 3673 C CA . ALA A 1 494 ? -11.397 -1.675 14.235 1.00 89.88 494 ALA A CA 1
ATOM 3674 C C . ALA A 1 494 ? -12.477 -0.785 14.870 1.00 89.88 494 ALA A C 1
ATOM 3676 O O . ALA A 1 494 ? -12.574 -0.729 16.098 1.00 89.88 494 ALA A O 1
ATOM 3677 N N . ASP A 1 495 ? -13.320 -0.146 14.056 1.00 87.56 495 ASP A N 1
ATOM 3678 C CA . ASP A 1 495 ? -14.418 0.690 14.551 1.00 87.56 495 ASP A CA 1
ATOM 3679 C C . ASP A 1 495 ? -15.524 -0.146 15.200 1.00 87.56 495 ASP A C 1
ATOM 3681 O O . ASP A 1 495 ? -16.059 0.235 16.241 1.00 87.56 495 ASP A O 1
ATOM 3685 N N . VAL A 1 496 ? -15.816 -1.330 14.649 1.00 90.38 496 VAL A N 1
ATOM 3686 C CA . VAL A 1 496 ? -16.752 -2.292 15.252 1.00 90.38 496 VAL A CA 1
ATOM 3687 C C . VAL A 1 496 ? -16.235 -2.753 16.614 1.00 90.38 496 VAL A C 1
ATOM 3689 O O . VAL A 1 496 ? -16.967 -2.698 17.595 1.00 90.38 496 VAL A O 1
ATOM 3692 N N . ILE A 1 497 ? -14.953 -3.116 16.710 1.00 93.25 497 ILE A N 1
ATOM 3693 C CA . ILE A 1 497 ? -14.304 -3.502 17.970 1.00 93.25 497 ILE A CA 1
ATOM 3694 C C . ILE A 1 497 ? -14.343 -2.350 18.979 1.00 93.25 497 ILE A C 1
ATOM 3696 O O . ILE A 1 497 ? -14.574 -2.579 20.166 1.00 93.25 497 ILE A O 1
ATOM 3700 N N . LYS A 1 498 ? -14.103 -1.111 18.534 1.00 93.94 498 LYS A N 1
ATOM 3701 C CA . LYS A 1 498 ? -14.148 0.072 19.400 1.00 93.94 498 LYS A CA 1
ATOM 3702 C C . LYS A 1 498 ? -15.558 0.315 19.943 1.00 93.94 498 LYS A C 1
ATOM 3704 O O . LYS A 1 498 ? -15.684 0.556 21.141 1.00 93.94 498 LYS A O 1
ATOM 3709 N N . ARG A 1 499 ? -16.592 0.214 19.098 1.00 94.75 499 ARG A N 1
ATOM 3710 C CA . ARG A 1 499 ? -18.003 0.324 19.512 1.00 94.75 499 ARG A CA 1
ATOM 3711 C C . ARG A 1 499 ? -18.398 -0.786 20.479 1.00 94.75 499 ARG A C 1
ATOM 3713 O O . ARG A 1 499 ? -18.829 -0.473 21.580 1.00 94.75 499 ARG A O 1
ATOM 3720 N N . LEU A 1 500 ? -18.109 -2.044 20.138 1.00 96.50 500 LEU A N 1
ATOM 3721 C CA . LEU A 1 500 ? -18.386 -3.199 20.996 1.00 96.50 500 LEU A CA 1
ATOM 3722 C C . LEU A 1 500 ? -17.771 -3.038 22.394 1.00 96.50 500 LEU A C 1
ATOM 3724 O O . LEU A 1 500 ? -18.407 -3.338 23.398 1.00 96.50 500 LEU A O 1
ATOM 3728 N N . ARG A 1 501 ? -16.526 -2.552 22.478 1.00 97.00 501 ARG A N 1
ATOM 3729 C CA . ARG A 1 501 ? -15.869 -2.289 23.768 1.00 97.00 501 ARG A CA 1
ATOM 3730 C C . ARG A 1 501 ? -16.569 -1.189 24.557 1.00 97.00 501 ARG A C 1
ATOM 3732 O O . ARG A 1 501 ? -16.768 -1.367 25.751 1.00 97.00 501 ARG A O 1
ATOM 3739 N N . ALA A 1 502 ? -16.938 -0.090 23.903 1.00 97.19 502 ALA A N 1
ATOM 3740 C CA . ALA A 1 502 ? -17.639 1.012 24.555 1.00 97.19 502 ALA A CA 1
ATOM 3741 C C . ALA A 1 502 ? -19.020 0.577 25.078 1.00 97.19 502 ALA A C 1
ATOM 3743 O O . ALA A 1 502 ? -19.364 0.884 26.214 1.00 97.19 502 ALA A O 1
ATOM 3744 N N . GLU A 1 503 ? -19.775 -0.187 24.287 1.00 97.75 503 GLU A N 1
ATOM 3745 C CA . GLU A 1 503 ? -21.085 -0.733 24.668 1.00 97.75 503 GLU A CA 1
ATOM 3746 C C . GLU A 1 503 ? -20.969 -1.743 25.818 1.00 97.75 503 GLU A C 1
ATOM 3748 O O . GLU A 1 503 ? -21.707 -1.663 26.798 1.00 97.75 503 GLU A O 1
ATOM 3753 N N . ALA A 1 504 ? -19.989 -2.649 25.759 1.00 97.81 504 ALA A N 1
ATOM 3754 C CA . ALA A 1 504 ? -19.716 -3.602 26.831 1.00 97.81 504 ALA A CA 1
ATOM 3755 C C . ALA A 1 504 ? -19.287 -2.917 28.141 1.00 97.81 504 ALA A C 1
ATOM 3757 O O . ALA A 1 504 ? -19.702 -3.328 29.226 1.00 97.81 504 ALA A O 1
ATOM 3758 N N . GLU A 1 505 ? -18.455 -1.876 28.062 1.00 97.31 505 GLU A N 1
ATOM 3759 C CA . GLU A 1 505 ? -18.054 -1.080 29.226 1.00 97.31 505 GLU A CA 1
ATOM 3760 C C . GLU A 1 505 ? -19.238 -0.308 29.819 1.00 97.31 505 GLU A C 1
ATOM 3762 O O . GLU A 1 505 ? -19.377 -0.274 31.043 1.00 97.31 505 GLU A O 1
ATOM 3767 N N . ALA A 1 506 ? -20.113 0.250 28.977 1.00 97.56 506 ALA A N 1
ATOM 3768 C CA . ALA A 1 506 ? -21.336 0.917 29.414 1.00 97.56 506 ALA A CA 1
ATOM 3769 C C . ALA A 1 506 ? -22.290 -0.054 30.130 1.00 97.56 506 ALA A C 1
ATOM 3771 O O . ALA A 1 506 ? -22.734 0.244 31.237 1.00 97.56 506 ALA A O 1
ATOM 3772 N N . ALA A 1 507 ? -22.520 -1.245 29.570 1.00 97.81 507 ALA A N 1
ATOM 3773 C CA . ALA A 1 507 ? -23.363 -2.270 30.187 1.00 97.81 507 ALA A CA 1
ATOM 3774 C C . ALA A 1 507 ? -22.800 -2.756 31.536 1.00 97.81 507 ALA A C 1
ATOM 3776 O O . ALA A 1 507 ? -23.531 -2.895 32.516 1.00 97.81 507 ALA A O 1
ATOM 3777 N N . ALA A 1 508 ? -21.481 -2.962 31.631 1.00 97.38 508 ALA A N 1
ATOM 3778 C CA . ALA A 1 508 ? -20.840 -3.306 32.900 1.00 97.38 508 ALA A CA 1
ATOM 3779 C C . ALA A 1 508 ? -20.963 -2.179 33.944 1.00 97.38 508 ALA A C 1
ATOM 3781 O O . ALA A 1 508 ? -21.144 -2.454 35.133 1.00 97.38 508 ALA A O 1
ATOM 3782 N N . ALA A 1 509 ? -20.866 -0.916 33.516 1.00 96.44 509 ALA A N 1
ATOM 3783 C CA . ALA A 1 509 ? -21.031 0.244 34.387 1.00 96.44 509 ALA A CA 1
ATOM 3784 C C . ALA A 1 509 ? -22.474 0.391 34.893 1.00 96.44 509 ALA A C 1
ATOM 3786 O O . ALA A 1 509 ? -22.667 0.685 36.071 1.00 96.44 509 ALA A O 1
ATOM 3787 N N . GLU A 1 510 ? -23.471 0.132 34.044 1.00 97.31 510 GLU A N 1
ATOM 3788 C CA . GLU A 1 510 ? -24.889 0.140 34.417 1.00 97.31 510 GLU A CA 1
ATOM 3789 C C . GLU A 1 510 ? -25.194 -0.905 35.499 1.00 97.31 510 GLU A C 1
ATOM 3791 O O . GLU A 1 510 ? -25.798 -0.580 36.521 1.00 97.31 510 GLU A O 1
ATOM 3796 N N . VAL A 1 511 ? -24.680 -2.132 35.346 1.00 97.44 511 VAL A N 1
ATOM 3797 C CA . VAL A 1 511 ? -24.824 -3.196 36.357 1.00 97.44 511 VAL A CA 1
ATOM 3798 C C . VAL A 1 511 ? -24.192 -2.798 37.695 1.00 97.44 511 VAL A C 1
ATOM 3800 O O . VAL A 1 511 ? -24.777 -3.016 38.760 1.00 97.44 511 VAL A O 1
ATOM 3803 N N . LEU A 1 512 ? -23.003 -2.189 37.665 1.00 96.69 512 LEU A N 1
ATOM 3804 C CA . LEU A 1 512 ? -22.334 -1.709 38.875 1.00 96.69 512 LEU A CA 1
ATOM 3805 C C . LEU A 1 512 ? -23.109 -0.573 39.552 1.00 96.69 512 LEU A C 1
ATOM 3807 O O . LEU A 1 512 ? -23.254 -0.593 40.774 1.00 96.69 512 LEU A O 1
ATOM 3811 N N . ALA A 1 513 ? -23.627 0.380 38.774 1.00 96.12 513 ALA A N 1
ATOM 3812 C CA . ALA A 1 513 ? -24.430 1.489 39.279 1.00 96.12 513 ALA A CA 1
ATOM 3813 C C . ALA A 1 513 ? -25.746 0.998 39.903 1.00 96.12 513 ALA A C 1
ATOM 3815 O O . ALA A 1 513 ? -26.115 1.457 40.982 1.00 96.12 513 ALA A O 1
ATOM 3816 N N . ALA A 1 514 ? -26.407 0.019 39.280 1.00 96.94 514 ALA A N 1
ATOM 3817 C CA . ALA A 1 514 ? -27.618 -0.598 39.814 1.00 96.94 514 ALA A CA 1
ATOM 3818 C C . ALA A 1 514 ? -27.367 -1.365 41.127 1.00 96.94 514 ALA A C 1
ATOM 3820 O O . ALA A 1 514 ? -28.241 -1.403 41.989 1.00 96.94 514 ALA A O 1
ATOM 3821 N N . THR A 1 515 ? -26.177 -1.955 41.299 1.00 96.50 515 THR A N 1
ATOM 3822 C CA . THR A 1 515 ? -25.864 -2.799 42.468 1.00 96.50 515 THR A CA 1
ATOM 3823 C C . THR A 1 515 ? -25.299 -2.011 43.653 1.00 96.50 515 THR A C 1
ATOM 3825 O O . THR A 1 515 ? -25.658 -2.276 44.797 1.00 96.50 515 THR A O 1
ATOM 3828 N N . TYR A 1 516 ? -24.399 -1.054 43.404 1.00 95.69 516 TYR A N 1
ATOM 3829 C CA . TYR A 1 516 ? -23.654 -0.342 44.455 1.00 95.69 516 TYR A CA 1
ATOM 3830 C C . TYR A 1 516 ? -23.978 1.156 44.544 1.00 95.69 516 TYR A C 1
ATOM 3832 O O . TYR A 1 516 ? -23.490 1.842 45.445 1.00 95.69 516 TYR A O 1
ATOM 3840 N N . GLY A 1 517 ? -24.776 1.695 43.617 1.00 94.69 517 GLY A N 1
ATOM 3841 C CA . GLY A 1 517 ? -25.010 3.133 43.521 1.00 94.69 517 GLY A CA 1
ATOM 3842 C C . GLY A 1 517 ? -23.718 3.906 43.195 1.00 94.69 517 GLY A C 1
ATOM 3843 O O . GLY A 1 517 ? -22.904 3.436 42.397 1.00 94.69 517 GLY A O 1
ATOM 3844 N N . PRO A 1 518 ? -23.497 5.099 43.784 1.00 94.50 518 PRO A N 1
ATOM 3845 C CA . PRO A 1 518 ? -22.362 5.959 43.435 1.00 94.50 518 PRO A CA 1
ATOM 3846 C C . PRO A 1 518 ? -21.012 5.489 44.002 1.00 94.50 518 PRO A C 1
ATOM 3848 O O . PRO A 1 518 ? -19.967 5.937 43.531 1.00 94.50 518 PRO A O 1
ATOM 3851 N N . ILE A 1 519 ? -21.002 4.613 45.014 1.00 95.75 519 ILE A N 1
ATOM 3852 C CA . ILE A 1 519 ? -19.776 4.180 45.701 1.00 95.75 519 ILE A CA 1
ATOM 3853 C C . ILE A 1 519 ? -19.484 2.726 45.331 1.00 95.75 519 ILE A C 1
ATOM 3855 O O . ILE A 1 519 ? -19.962 1.794 45.970 1.00 95.75 519 ILE A O 1
ATOM 3859 N N . ILE A 1 520 ? -18.658 2.535 44.301 1.00 96.44 520 ILE A N 1
ATOM 3860 C CA . ILE A 1 520 ? -18.229 1.207 43.850 1.00 96.44 520 ILE A CA 1
ATOM 3861 C C . ILE A 1 520 ? -16.919 0.832 44.561 1.00 96.44 520 ILE A C 1
ATOM 3863 O O . ILE A 1 520 ? -15.919 1.544 44.407 1.00 96.44 520 ILE A O 1
ATOM 3867 N N . PRO A 1 521 ? -16.855 -0.297 45.292 1.00 95.81 521 PRO A N 1
ATOM 3868 C CA . PRO A 1 521 ? -15.602 -0.776 45.863 1.00 95.81 521 PRO A CA 1
ATOM 3869 C C . PRO A 1 521 ? -14.546 -1.007 44.771 1.00 95.81 521 PRO A C 1
ATOM 3871 O O . PRO A 1 521 ? -14.791 -1.703 43.783 1.00 95.81 521 PRO A O 1
ATOM 3874 N N . MET A 1 522 ? -13.336 -0.469 44.961 1.00 96.00 522 MET A N 1
ATOM 3875 C CA . MET A 1 522 ? -12.251 -0.558 43.970 1.00 96.00 522 MET A CA 1
ATOM 3876 C C . MET A 1 522 ? -11.909 -2.011 43.589 1.00 96.00 522 MET A C 1
ATOM 3878 O O . MET A 1 522 ? -11.624 -2.298 42.426 1.00 96.00 522 MET A O 1
ATOM 3882 N N . GLY A 1 523 ? -11.975 -2.940 44.551 1.00 95.69 523 GLY A N 1
ATOM 3883 C CA . GLY A 1 523 ? -11.755 -4.370 44.307 1.00 95.69 523 GLY A CA 1
ATOM 3884 C C . GLY A 1 523 ? -12.776 -4.966 43.333 1.00 95.69 523 GLY A C 1
ATOM 3885 O O . GLY A 1 523 ? -12.390 -5.628 42.368 1.00 95.69 523 GLY A O 1
ATOM 3886 N N . THR A 1 524 ? -14.061 -4.652 43.520 1.00 95.25 524 THR A N 1
ATOM 3887 C CA . THR A 1 524 ? -15.141 -5.086 42.625 1.00 95.25 524 THR A CA 1
ATOM 3888 C C . THR A 1 524 ? -14.969 -4.496 41.229 1.00 95.25 524 THR A C 1
ATOM 3890 O O . THR A 1 524 ? -15.040 -5.229 40.245 1.00 95.25 524 THR A O 1
ATOM 3893 N N . LEU A 1 525 ? -14.650 -3.201 41.123 1.00 96.25 525 LEU A N 1
ATOM 3894 C CA . LEU A 1 525 ? -14.405 -2.549 39.832 1.00 96.25 525 LEU A CA 1
ATOM 3895 C C . LEU A 1 525 ? -13.282 -3.245 39.045 1.00 96.25 525 LEU A C 1
ATOM 3897 O O . LEU A 1 525 ? -13.413 -3.493 37.845 1.00 96.25 525 LEU A O 1
ATOM 3901 N N . GLN A 1 526 ? -12.176 -3.590 39.711 1.00 96.81 526 GLN A N 1
ATOM 3902 C CA . GLN A 1 526 ? -11.074 -4.318 39.079 1.00 96.81 526 GLN A CA 1
ATOM 3903 C C . GLN A 1 526 ? -11.484 -5.731 38.646 1.00 96.81 526 GLN A C 1
ATOM 3905 O O . GLN A 1 526 ? -11.079 -6.183 37.572 1.00 96.81 526 GLN A O 1
ATOM 3910 N N . GLN A 1 527 ? -12.284 -6.430 39.453 1.00 96.62 527 GLN A N 1
ATOM 3911 C CA . GLN A 1 527 ? -12.748 -7.779 39.139 1.00 96.62 527 GLN A CA 1
ATOM 3912 C C . GLN A 1 527 ? -13.749 -7.790 37.973 1.00 96.62 527 GLN A C 1
ATOM 3914 O O . GLN A 1 527 ? -13.635 -8.649 37.092 1.00 96.62 527 GLN A O 1
ATOM 3919 N N . VAL A 1 528 ? -14.652 -6.806 37.902 1.00 97.12 528 VAL A N 1
ATOM 3920 C CA . VAL A 1 528 ? -15.547 -6.610 36.751 1.00 97.12 528 VAL A CA 1
ATOM 3921 C C . VAL A 1 528 ? -14.730 -6.314 35.502 1.00 97.12 528 VAL A C 1
ATOM 3923 O O . VAL A 1 528 ? -14.862 -7.040 34.525 1.00 97.12 528 VAL A O 1
ATOM 3926 N N . ARG A 1 529 ? -13.779 -5.367 35.545 1.00 97.06 529 ARG A N 1
ATOM 3927 C CA . ARG A 1 529 ? -12.903 -5.066 34.395 1.00 97.06 529 ARG A CA 1
ATOM 3928 C C . ARG A 1 529 ? -12.174 -6.301 33.860 1.00 97.06 529 ARG A C 1
ATOM 3930 O O . ARG A 1 529 ? -12.143 -6.513 32.650 1.00 97.06 529 ARG A O 1
ATOM 3937 N N . ARG A 1 530 ? -11.603 -7.136 34.738 1.00 97.62 530 ARG A N 1
ATOM 3938 C CA . ARG A 1 530 ? -10.941 -8.392 34.329 1.00 97.62 530 ARG A CA 1
ATOM 3939 C C . ARG A 1 530 ? -11.923 -9.371 33.683 1.00 97.62 530 ARG A C 1
ATOM 3941 O O . ARG A 1 530 ? -11.565 -10.029 32.711 1.00 97.62 530 ARG A O 1
ATOM 3948 N N . SER A 1 531 ? -13.140 -9.467 34.211 1.00 97.25 531 SER A N 1
ATOM 3949 C CA . SER A 1 531 ? -14.181 -10.354 33.681 1.00 97.25 531 SER A CA 1
ATOM 3950 C C . SER A 1 531 ? -14.681 -9.867 32.319 1.00 97.25 531 SER A C 1
ATOM 3952 O O . SER A 1 531 ? -14.668 -10.640 31.366 1.00 97.25 531 SER A O 1
ATOM 3954 N N . THR A 1 532 ? -14.967 -8.569 32.176 1.00 97.06 532 THR A N 1
ATOM 3955 C CA . THR A 1 532 ? -15.296 -7.921 30.898 1.00 97.06 532 THR A CA 1
ATOM 3956 C C . THR A 1 532 ? -14.207 -8.163 29.852 1.00 97.06 532 THR A C 1
ATOM 3958 O O . THR A 1 532 ? -14.503 -8.571 28.733 1.00 97.06 532 THR A O 1
ATOM 3961 N N . GLN A 1 533 ? -12.929 -8.001 30.212 1.00 97.31 533 GLN A N 1
ATOM 3962 C CA . GLN A 1 533 ? -11.812 -8.261 29.295 1.00 97.31 533 GLN A CA 1
ATOM 3963 C C . GLN A 1 533 ? -11.728 -9.724 28.844 1.00 97.31 533 GLN A C 1
ATOM 3965 O O . GLN A 1 533 ? -11.403 -9.977 27.684 1.00 97.31 533 GLN A O 1
ATOM 3970 N N . ARG A 1 534 ? -12.025 -10.687 29.728 1.00 97.69 534 ARG A N 1
ATOM 3971 C CA . ARG A 1 534 ? -12.076 -12.112 29.365 1.00 97.69 534 ARG A CA 1
ATOM 3972 C C . ARG A 1 534 ? -13.202 -12.393 28.376 1.00 97.69 534 ARG A C 1
ATOM 3974 O O . ARG A 1 534 ? -12.950 -13.046 27.369 1.00 97.69 534 ARG A O 1
ATOM 3981 N N . VAL A 1 535 ? -14.400 -11.863 28.632 1.00 97.81 535 VAL A N 1
ATOM 3982 C CA . VAL A 1 535 ? -15.560 -12.032 27.740 1.00 97.81 535 VAL A CA 1
ATOM 3983 C C . VAL A 1 535 ? -15.297 -11.394 26.374 1.00 97.81 535 VAL A C 1
ATOM 3985 O O . VAL A 1 535 ? -15.569 -12.007 25.349 1.00 97.81 535 VAL A O 1
ATOM 3988 N N . LEU A 1 536 ? -14.684 -10.207 26.335 1.00 97.62 536 LEU A N 1
ATOM 3989 C CA . LEU A 1 536 ? -14.379 -9.493 25.091 1.00 97.62 536 LEU A CA 1
ATOM 3990 C C . LEU A 1 536 ? -13.223 -10.093 24.278 1.00 97.62 536 LEU A C 1
ATOM 3992 O O . LEU A 1 536 ? -13.065 -9.727 23.109 1.00 97.62 536 LEU A O 1
ATOM 3996 N N . HIS A 1 537 ? -12.404 -10.983 24.848 1.00 96.88 537 HIS A N 1
ATOM 3997 C CA . HIS A 1 537 ? -11.215 -11.505 24.172 1.00 96.88 537 HIS A CA 1
ATOM 3998 C C . HIS A 1 537 ? -11.565 -12.279 22.894 1.00 96.88 537 HIS A C 1
ATOM 4000 O O . HIS A 1 537 ? -11.150 -11.872 21.807 1.00 96.88 537 HIS A O 1
ATOM 4006 N N . THR A 1 538 ? -12.356 -13.349 23.009 1.00 96.94 538 THR A N 1
ATOM 4007 C CA . THR A 1 538 ? -12.734 -14.205 21.872 1.00 96.94 538 THR A CA 1
ATOM 4008 C C . THR A 1 538 ? -13.496 -13.432 20.784 1.00 96.94 538 THR A C 1
ATOM 4010 O O . THR A 1 538 ? -13.078 -13.509 19.629 1.00 96.94 538 THR A O 1
ATOM 4013 N N . PRO A 1 539 ? -14.513 -12.603 21.106 1.00 96.50 539 PRO A N 1
ATOM 4014 C CA . PRO A 1 539 ? -15.201 -11.766 20.120 1.00 96.50 539 PRO A CA 1
ATOM 4015 C C . PRO A 1 539 ? -14.284 -10.757 19.424 1.00 96.50 539 PRO A C 1
ATOM 4017 O O . PRO A 1 539 ? -14.381 -10.558 18.218 1.00 96.50 539 PRO A O 1
ATOM 4020 N N . THR A 1 540 ? -13.342 -10.142 20.150 1.00 95.00 540 THR A N 1
ATOM 4021 C CA . THR A 1 540 ? -12.372 -9.224 19.531 1.00 95.00 540 THR A CA 1
ATOM 4022 C C . THR A 1 540 ? -11.462 -9.964 18.549 1.00 95.00 540 THR A C 1
ATOM 4024 O O . THR A 1 540 ? -11.134 -9.424 17.495 1.00 95.00 540 THR A O 1
ATOM 4027 N N . VAL A 1 541 ? -11.018 -11.179 18.889 1.00 92.44 541 VAL A N 1
ATOM 4028 C CA . VAL A 1 541 ? -10.192 -12.008 17.998 1.00 92.44 541 VAL A CA 1
ATOM 4029 C C . VAL A 1 541 ? -10.987 -12.431 16.761 1.00 92.44 541 VAL A C 1
ATOM 4031 O O . VAL A 1 541 ? -10.456 -12.317 15.660 1.00 92.44 541 VAL A O 1
ATOM 4034 N N . ALA A 1 542 ? -12.250 -12.828 16.930 1.00 90.75 542 ALA A N 1
ATOM 4035 C CA . ALA A 1 542 ? -13.160 -13.174 15.838 1.00 90.75 542 ALA A CA 1
ATOM 4036 C C . ALA A 1 542 ? -13.417 -11.980 14.896 1.00 90.75 542 ALA A C 1
ATOM 4038 O O . ALA A 1 542 ? -13.252 -12.095 13.686 1.00 90.75 542 ALA A O 1
ATOM 4039 N N . LEU A 1 543 ? -13.700 -10.790 15.437 1.00 90.12 543 LEU A N 1
ATOM 4040 C CA . LEU A 1 543 ? -13.832 -9.574 14.626 1.00 90.12 543 LEU A CA 1
ATOM 4041 C C . LEU A 1 543 ? -12.538 -9.260 13.862 1.00 90.12 543 LEU A C 1
ATOM 4043 O O . LEU A 1 543 ? -12.572 -8.924 12.684 1.00 90.12 543 LEU A O 1
ATOM 4047 N N . ARG A 1 544 ? -11.367 -9.417 14.493 1.00 87.69 544 ARG A N 1
ATOM 4048 C CA . ARG A 1 544 ? -10.075 -9.219 13.810 1.00 87.69 544 ARG A CA 1
ATOM 4049 C C . ARG A 1 544 ? -9.830 -10.224 12.688 1.00 87.69 544 ARG A C 1
ATOM 4051 O O . ARG A 1 544 ? -9.153 -9.876 11.731 1.00 87.69 544 ARG A O 1
ATOM 4058 N N . SER A 1 545 ? -10.354 -11.442 12.783 1.00 83.75 545 SER A N 1
ATOM 4059 C CA . SER A 1 545 ? -10.279 -12.430 11.702 1.00 83.75 545 SER A CA 1
ATOM 4060 C C . SER A 1 545 ? -11.377 -12.256 10.645 1.00 83.75 545 SER A C 1
ATOM 4062 O O . SER A 1 545 ? -11.481 -13.084 9.743 1.00 83.75 545 SER A O 1
ATOM 4064 N N . GLY A 1 546 ? -12.181 -11.188 10.729 1.00 83.69 546 GLY A N 1
ATOM 4065 C CA . GLY A 1 546 ? -13.282 -10.917 9.804 1.00 83.69 546 GLY A CA 1
ATOM 4066 C C . GLY A 1 546 ? -14.518 -11.785 10.037 1.00 83.69 546 GLY A C 1
ATOM 4067 O O . GLY A 1 546 ? -15.404 -11.815 9.187 1.00 83.69 546 GLY A O 1
ATOM 4068 N N . GLN A 1 547 ? -14.595 -12.504 11.158 1.00 88.69 547 GLN A N 1
ATOM 4069 C CA . GLN A 1 547 ? -15.785 -13.268 11.515 1.00 88.69 547 GLN A CA 1
ATOM 4070 C C . GLN A 1 547 ? -16.875 -12.329 12.036 1.00 88.69 547 GLN A C 1
ATOM 4072 O O . GLN A 1 547 ? -16.607 -11.408 12.813 1.00 88.69 547 GLN A O 1
ATOM 4077 N N . ALA A 1 548 ? -18.117 -12.588 11.627 1.00 89.44 548 ALA A N 1
ATOM 4078 C CA . ALA A 1 548 ? -19.274 -11.914 12.192 1.00 89.44 548 ALA A CA 1
ATOM 4079 C C . ALA A 1 548 ? -19.418 -12.287 13.674 1.00 89.44 548 ALA A C 1
ATOM 4081 O O . ALA A 1 548 ? -19.274 -13.450 14.055 1.00 89.44 548 ALA A O 1
ATOM 4082 N N . VAL A 1 549 ? -19.707 -11.289 14.502 1.00 94.38 549 VAL A N 1
ATOM 4083 C CA . VAL A 1 549 ? -19.931 -11.443 15.938 1.00 94.38 549 VAL A CA 1
ATOM 4084 C C . VAL A 1 549 ? -21.264 -10.798 16.269 1.00 94.38 549 VAL A C 1
ATOM 4086 O O . VAL A 1 549 ? -21.498 -9.650 15.898 1.00 94.38 549 VAL A O 1
ATOM 4089 N N . ASP A 1 550 ? -22.110 -11.532 16.985 1.00 96.56 550 ASP A N 1
ATOM 4090 C CA . ASP A 1 550 ? -23.326 -10.991 17.585 1.00 96.56 550 ASP A CA 1
ATOM 4091 C C . ASP A 1 550 ? -22.934 -10.062 18.744 1.00 96.56 550 ASP A C 1
ATOM 4093 O O . ASP A 1 550 ? -22.575 -10.5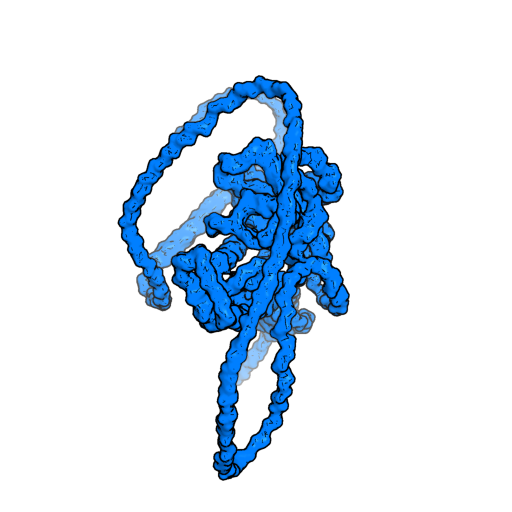08 19.838 1.00 96.56 550 ASP A O 1
ATOM 4097 N N . THR A 1 551 ? -22.918 -8.757 18.468 1.00 96.25 551 THR A N 1
ATOM 4098 C CA . THR A 1 551 ? -22.516 -7.732 19.436 1.00 96.25 551 THR A CA 1
ATOM 4099 C C . THR A 1 551 ? -23.458 -7.691 20.633 1.00 96.25 551 THR A C 1
ATOM 4101 O O . THR A 1 551 ? -22.985 -7.558 21.760 1.00 96.25 551 THR A O 1
ATOM 4104 N N . ASP A 1 552 ? -24.757 -7.905 20.421 1.00 97.00 552 ASP A N 1
ATOM 4105 C CA . ASP A 1 552 ? -25.775 -7.843 21.472 1.00 97.00 552 ASP A CA 1
ATOM 4106 C C . ASP A 1 552 ? -25.630 -9.015 22.448 1.00 97.00 552 ASP A C 1
ATOM 4108 O O . ASP A 1 552 ? -25.699 -8.834 23.668 1.00 97.00 552 ASP A O 1
ATOM 4112 N N . ALA A 1 553 ? -25.358 -10.218 21.931 1.00 97.62 553 ALA A N 1
ATOM 4113 C CA . ALA A 1 553 ? -25.061 -11.381 22.764 1.00 97.62 553 ALA A CA 1
ATOM 4114 C C . ALA A 1 553 ? -23.793 -11.173 23.608 1.00 97.62 553 ALA A C 1
ATOM 4116 O O . ALA A 1 553 ? -23.765 -11.538 24.786 1.00 97.62 553 ALA A O 1
ATOM 4117 N N . VAL A 1 554 ? -22.753 -10.551 23.040 1.00 97.81 554 VAL A N 1
ATOM 4118 C CA . VAL A 1 554 ? -21.512 -10.251 23.772 1.00 97.81 554 VAL A CA 1
ATOM 4119 C C . VAL A 1 554 ? -21.749 -9.212 24.867 1.00 97.81 554 VAL A C 1
ATOM 4121 O O . VAL A 1 554 ? -21.283 -9.404 25.990 1.00 97.81 554 VAL A O 1
ATOM 4124 N N . VAL A 1 555 ? -22.487 -8.137 24.580 1.00 98.06 555 VAL A N 1
ATOM 4125 C CA . VAL A 1 555 ? -22.827 -7.102 25.572 1.00 98.06 555 VAL A CA 1
ATOM 4126 C C . VAL A 1 555 ? -23.654 -7.699 26.715 1.00 98.06 555 VAL A C 1
ATOM 4128 O O . VAL A 1 555 ? -23.358 -7.439 27.884 1.00 98.06 555 VAL A O 1
ATOM 4131 N N . ARG A 1 556 ? -24.614 -8.583 26.410 1.00 98.00 556 ARG A N 1
ATOM 4132 C CA . ARG A 1 556 ? -25.391 -9.315 27.424 1.00 98.00 556 ARG A CA 1
ATOM 4133 C C . ARG A 1 556 ? -24.507 -10.207 28.296 1.00 98.00 556 ARG A C 1
ATOM 4135 O O . ARG A 1 556 ? -24.594 -10.132 29.518 1.00 98.00 556 ARG A O 1
ATOM 4142 N N . ALA A 1 557 ? -23.600 -10.976 27.693 1.00 97.62 557 ALA A N 1
ATOM 4143 C CA . ALA A 1 557 ? -22.656 -11.816 28.431 1.00 97.62 557 ALA A CA 1
ATOM 4144 C C . ALA A 1 557 ? -21.729 -10.992 29.346 1.00 97.62 557 ALA A C 1
ATOM 4146 O O . ALA A 1 557 ? -21.358 -11.438 30.433 1.00 97.62 557 ALA A O 1
ATOM 4147 N N . VAL A 1 558 ? -21.363 -9.770 28.939 1.00 97.94 558 VAL A N 1
ATOM 4148 C CA . VAL A 1 558 ? -20.605 -8.841 29.790 1.00 97.94 558 VAL A CA 1
ATOM 4149 C C . VAL A 1 558 ? -21.446 -8.360 30.973 1.00 97.94 558 VAL A C 1
ATOM 4151 O O . VAL A 1 558 ? -20.932 -8.342 32.093 1.00 97.94 558 VAL A O 1
ATOM 4154 N N . ALA A 1 559 ? -22.715 -8.007 30.757 1.00 97.69 559 ALA A N 1
ATOM 4155 C CA . ALA A 1 559 ? -23.624 -7.610 31.830 1.00 97.69 559 ALA A CA 1
ATOM 4156 C C . ALA A 1 559 ? -23.846 -8.750 32.844 1.00 97.69 559 ALA A C 1
ATOM 4158 O O . ALA A 1 559 ? -23.751 -8.532 34.052 1.00 97.69 559 ALA A O 1
ATOM 4159 N N . GLU A 1 560 ? -24.042 -9.983 32.369 1.00 97.62 560 GLU A N 1
ATOM 4160 C CA . GLU A 1 560 ? -24.164 -11.184 33.207 1.00 97.62 560 GLU A CA 1
ATOM 4161 C C . GLU A 1 560 ? -22.890 -11.443 34.024 1.00 97.62 560 GLU A C 1
ATOM 4163 O O . GLU A 1 560 ? -22.951 -11.647 35.238 1.00 97.62 560 GLU A O 1
ATOM 4168 N N . ALA A 1 561 ? -21.715 -11.366 33.390 1.00 96.75 561 ALA A N 1
ATOM 4169 C CA . ALA A 1 561 ? -20.436 -11.526 34.079 1.00 96.75 561 ALA A CA 1
ATOM 4170 C C . ALA A 1 561 ? -20.194 -10.421 35.123 1.00 96.75 561 ALA A C 1
ATOM 4172 O O . ALA A 1 561 ? -19.667 -10.696 36.203 1.00 96.75 561 ALA A O 1
ATOM 4173 N N . ALA A 1 562 ? -20.587 -9.178 34.827 1.00 96.75 562 ALA A N 1
ATOM 4174 C CA . ALA A 1 562 ? -20.523 -8.074 35.779 1.00 96.75 562 ALA A CA 1
ATOM 4175 C C . ALA A 1 562 ? -21.467 -8.309 36.969 1.00 96.75 562 ALA A C 1
ATOM 4177 O O . ALA A 1 562 ? -21.056 -8.118 38.112 1.00 96.75 562 ALA A O 1
ATOM 4178 N N . SER A 1 563 ? -22.687 -8.793 36.716 1.00 97.00 563 SER A N 1
ATOM 4179 C CA . SER A 1 563 ? -23.686 -9.097 37.748 1.00 97.00 563 SER A CA 1
ATOM 4180 C C . SER A 1 563 ? -23.224 -10.227 38.673 1.00 97.00 563 SER A C 1
ATOM 4182 O O . SER A 1 563 ? -23.317 -10.106 39.896 1.00 97.00 563 SER A O 1
ATOM 4184 N N . ALA A 1 564 ? -22.615 -11.279 38.116 1.00 95.75 564 ALA A N 1
ATOM 4185 C CA . ALA A 1 564 ? -22.054 -12.389 38.887 1.00 95.75 564 ALA A CA 1
ATOM 4186 C C . ALA A 1 564 ? -20.911 -11.958 39.825 1.00 95.75 564 ALA A C 1
ATOM 4188 O O . ALA A 1 564 ? -20.748 -12.520 40.903 1.00 95.75 564 ALA A O 1
ATOM 4189 N N . VAL A 1 565 ? -20.119 -10.955 39.430 1.00 95.81 565 VAL A N 1
ATOM 4190 C CA . VAL A 1 565 ? -19.056 -10.379 40.271 1.00 95.81 565 VAL A CA 1
ATOM 4191 C C . VAL A 1 565 ? -19.614 -9.390 41.297 1.00 95.81 565 VAL A C 1
ATOM 4193 O O . VAL A 1 565 ? -19.097 -9.308 42.410 1.00 95.81 565 VAL A O 1
ATOM 4196 N N . ALA A 1 566 ? -20.639 -8.623 40.920 1.00 94.00 566 ALA A N 1
ATOM 4197 C CA . ALA A 1 566 ? -21.263 -7.614 41.770 1.00 94.00 566 ALA A CA 1
ATOM 4198 C C . ALA A 1 566 ? -22.135 -8.232 42.875 1.00 94.00 566 ALA A C 1
ATOM 4200 O O . ALA A 1 566 ? -22.265 -7.663 43.959 1.00 94.00 566 ALA A O 1
ATOM 4201 N N . THR A 1 567 ? -22.698 -9.415 42.632 1.00 93.44 567 THR A N 1
ATOM 4202 C CA . THR A 1 567 ? -23.462 -10.145 43.642 1.00 93.44 567 THR A CA 1
ATOM 4203 C C . THR A 1 567 ? -22.478 -10.719 44.662 1.00 93.44 567 THR A C 1
ATOM 4205 O O . THR A 1 567 ? -21.672 -11.582 44.303 1.00 93.44 567 THR A O 1
ATOM 4208 N N . PRO A 1 568 ? -22.481 -10.259 45.928 1.00 79.75 568 PRO A N 1
ATOM 4209 C CA . PRO A 1 568 ? -21.603 -10.823 46.935 1.00 79.75 568 PRO A CA 1
ATOM 4210 C C . PRO A 1 568 ? -21.937 -12.307 47.048 1.00 79.75 568 PRO A C 1
ATOM 4212 O O . PRO A 1 568 ? -23.047 -12.667 47.433 1.00 79.75 568 PRO A O 1
ATOM 4215 N N . SER A 1 569 ? -20.982 -13.169 46.683 1.00 75.94 569 SER A N 1
ATOM 4216 C CA . SER A 1 569 ? -21.075 -14.595 46.977 1.00 75.94 569 SER A CA 1
ATOM 4217 C C . SER A 1 569 ? -21.369 -14.678 48.463 1.00 75.94 569 SER A C 1
ATOM 4219 O O . SER A 1 569 ? -20.508 -14.301 49.262 1.00 75.94 569 SER A O 1
ATOM 4221 N N . ALA A 1 570 ? -22.581 -15.103 48.823 1.00 74.00 570 ALA A N 1
ATOM 4222 C CA . ALA A 1 570 ? -22.936 -15.400 50.194 1.00 74.00 570 ALA A CA 1
ATOM 4223 C C . ALA A 1 570 ? -21.964 -16.493 50.626 1.00 74.00 570 ALA A C 1
ATOM 4225 O O . ALA A 1 570 ? -22.167 -17.672 50.343 1.00 74.00 570 ALA A O 1
ATOM 4226 N N . LYS A 1 571 ? -20.817 -16.094 51.189 1.00 64.81 571 LYS A N 1
ATOM 4227 C CA . LYS A 1 571 ? -19.918 -17.040 51.824 1.00 64.81 571 LYS A CA 1
ATOM 4228 C C . LYS A 1 571 ? -20.809 -17.728 52.846 1.00 64.81 571 LYS A C 1
ATOM 4230 O O . LYS A 1 571 ? -21.414 -16.999 53.638 1.00 64.81 571 LYS A O 1
ATOM 4235 N N . PRO A 1 572 ? -20.954 -19.063 52.793 1.00 59.38 572 PRO A N 1
ATOM 4236 C CA . PRO A 1 572 ? -21.687 -19.767 53.824 1.00 59.38 572 PRO A CA 1
ATOM 4237 C C . PRO A 1 572 ? -21.064 -19.312 55.135 1.00 59.38 572 PRO A C 1
ATOM 4239 O O . PRO A 1 572 ? -19.859 -19.471 55.345 1.00 59.38 572 PRO A O 1
ATOM 4242 N N . VAL A 1 573 ? -21.859 -18.607 55.937 1.00 67.12 573 VAL A N 1
ATOM 4243 C CA . VAL A 1 573 ? -21.455 -18.229 57.282 1.00 67.12 573 VAL A CA 1
ATOM 4244 C C . VAL A 1 573 ? -21.082 -19.558 57.935 1.00 67.12 573 VAL A C 1
ATOM 4246 O O . VAL A 1 573 ? -21.913 -20.470 57.887 1.00 67.12 573 VAL A O 1
ATOM 4249 N N . PRO A 1 574 ? -19.837 -19.744 58.414 1.00 60.56 574 PRO A N 1
ATOM 4250 C CA . PRO A 1 574 ? -19.488 -20.975 59.103 1.00 60.56 574 PRO A CA 1
ATOM 4251 C C . PRO A 1 574 ? -20.521 -21.166 60.214 1.00 60.56 574 PRO A C 1
ATOM 4253 O O . PRO A 1 574 ? -20.745 -20.252 61.008 1.00 60.56 574 PRO A O 1
ATOM 4256 N N . GLY A 1 575 ? -21.236 -22.294 60.155 1.00 68.00 575 GLY A N 1
ATOM 4257 C CA . GLY A 1 575 ? -22.267 -22.632 61.131 1.00 68.00 575 GLY A CA 1
ATOM 4258 C C . GLY A 1 575 ? -21.687 -22.625 62.549 1.00 68.00 575 GLY A C 1
ATOM 4259 O O . GLY A 1 575 ? -20.475 -22.816 62.682 1.00 68.00 575 GLY A O 1
ATOM 4260 N N . PRO A 1 576 ? -22.531 -22.351 63.558 1.00 56.66 576 PRO A N 1
ATOM 4261 C CA . PRO A 1 576 ? -22.110 -22.101 64.936 1.00 56.66 576 PRO A CA 1
ATOM 4262 C C . PRO A 1 576 ? -21.239 -23.208 65.531 1.00 56.66 576 PRO A C 1
ATOM 4264 O O . PRO A 1 576 ? -21.483 -24.397 65.212 1.00 56.66 576 PRO A O 1
#

Sequence (576 aa):
AVLPSGHSHPSSSGMVVHRGVCGMQSDFRDALVQAAGWVIAMFLTVCLGVALVPGTPKPYSTQLWTAPRSSTVTRPQRSHHLLSLRDSTSQIGQLPLSSPVRPDIHSSAPRPTTRVMHAGARCVGCAPTQTGLAASHGVLAAGGMALLGGALFGLRRSVQIRATDDNTGTGPAPPNGETEDVHVVSLLRPKRLEDPAADLLWAWKDAVLGDGNDFFVPRPNTLRRLAAAFVASASRRVPITECVVLANCARIDVYVVTSASTATVEVVRHVSGQLLVQIQAWQDQEARGPLLQLPWADREDRVAWPDADRDTRTLASMSVANQHLPVGFPAVDVQALQGVLVALSGREPVTRHCCLVAAGLGPGSRPFNPFNSRDAHIMLQLKRTLEATEAPAVIQSTAFSSPSQALPPPCRVRLSTILKCSLSAGKAARSPNCVPEILPLKRFGANPRSGRYALPISAADRTARTAAEEAVLASAVEPAVRRCQTDLQALCSADVIKRLRAEAEAAAAEVLAATYGPIIPMGTLQQVRRSTQRVLHTPTVALRSGQAVDTDAVVRAVAEAASAVATPSAKPVPGP

Radius of gyration: 36.74 Å; chains: 1; bounding box: 74×128×131 Å

Organism: NCBI:txid73025

Secondary structure (DSSP, 8-state):
----------------------SSHHHHHHHHHHHHHHHHHHHHHHHHHHHT----PPP------PPPPPP--PPPP---------------------------------------------------------------------------------------GGG--------S----EEEEEEEEPPSS---HHHHHHHHHHHHHT--S-SSS-S-HHHHHHHHHHHHHT--SSS-EEEEEEEE-SSEEEEEEEESS---HHHHHHHHHHHHHHHHHHHHHHHHTS-GGGS-SGGGTT-SPP--TTS-THHHHHTTT-GGG--TTS----HHHHHHH-EEEESHHHHHHHHHHHHHT-STTPPSP-TT-HHHHHHHHHHHHHHHHHHS-------TTS-TT--PPPS--HHHHHHHHHHHHHHHHHT-TTT-GGGGGGHHHHS-GGGTT------HHHHHHHHHHHHHHIIIIIHHHHHHHHHHHHHHHTHHHHHHHHHHHHHHHHHHHHHHHTT---HHHHHHHHHHHHHHHHHHHHHHHTT----HHHHHHHHHHHHHHHHS-----PPP-

pLDDT: mean 71.63, std 25.78, range [27.06, 98.25]

Foldseek 3Di:
DDDDDDDDDDDDDDDDDDDDDPPPPVVVVVVVVVVVVVVVVVVVVVVVVVVPDPDDDDDDDDDDDDDDDDDDDDDDDDDDDDDDDDDDDDDDDDDDDDDDDDDDDDDDDDDDDDDDDDDDDDDDDDDDDDDDDDDDDDDDDDDDDDDDPDDPDDPPDQPPQPVPVVVPPPDPDPPPFPFKKKKKKKFFDDPDPPQLLSVLLLVLCCQQQNLQPVLDAGLLLLQQQLLLLLCVLADPQFNWDAWGWFDHNTMIMIMTMHSGDHDFLVVLLSVLLLSVVLSVQVQVVVVVHNPVPDDPVVSSPRRDHCDPVCHPVVSVVVVPPQPDRPPDGPDDHSVSSSVRMRMDMGLLVVLLQLLCLLLQNHRPGDQRQLLAPSSNSSLVNLVSSLVSLPPPLPVPPPVPDDSPPSRDRNHDDLVNLSSVLSSQLNVLLNDCVQQVLNVVSVVVNPDPPCVDDDPPQDPVNVVSSVSSVVSSCVRRRPVSSVVSVLQVQLVSLPVVLVVLLVLLVVLLVVLQCVLPNPDGDPVLVVQLVVQLCVLSPVVNVCSSRNHDDDSVVSSVSSNVSSNVSSPPPPPPPPDD

InterPro domains:
  IPR015896 Tetrapyrrole biosynthesis, glutamyl-tRNA reductase, dimerisation domain [PF00745] (477-560)